Protein AF-0000000085147574 (afdb_homodimer)

Structure (mmCIF, N/CA/C/O backbone):
data_AF-0000000085147574-model_v1
#
loop_
_entity.id
_entity.type
_entity.pdbx_description
1 polymer 'Thiamine pyrophosphokinase'
#
loop_
_atom_site.group_PDB
_atom_site.id
_atom_site.type_symbol
_atom_site.label_atom_id
_atom_site.label_alt_id
_atom_site.label_comp_id
_atom_site.label_asym_id
_atom_site.label_entity_id
_atom_site.label_seq_id
_atom_site.pdbx_PDB_ins_code
_atom_site.Cartn_x
_atom_site.Cartn_y
_atom_site.Cartn_z
_atom_site.occupancy
_atom_site.B_iso_or_equiv
_atom_site.auth_seq_id
_atom_site.auth_comp_id
_atom_site.auth_asym_id
_atom_site.auth_atom_id
_atom_site.pdbx_PDB_model_num
ATOM 1 N N . MET A 1 1 ? 20.688 -14.906 35.344 1 27.86 1 MET A N 1
ATOM 2 C CA . MET A 1 1 ? 21.516 -14.367 34.281 1 27.86 1 MET A CA 1
ATOM 3 C C . MET A 1 1 ? 20.688 -13.547 33.312 1 27.86 1 MET A C 1
ATOM 5 O O . MET A 1 1 ? 19.734 -14.062 32.719 1 27.86 1 MET A O 1
ATOM 9 N N . VAL A 1 2 ? 20.453 -12.305 33.531 1 31.09 2 VAL A N 1
ATOM 10 C CA . VAL A 1 2 ? 19.688 -11.352 32.719 1 31.09 2 VAL A CA 1
ATOM 11 C C . VAL A 1 2 ? 20.156 -11.43 31.266 1 31.09 2 VAL A C 1
ATOM 13 O O . VAL A 1 2 ? 21.344 -11.336 30.984 1 31.09 2 VAL A O 1
ATOM 16 N N . ALA A 1 3 ? 19.484 -12.164 30.406 1 40.59 3 ALA A N 1
ATOM 17 C CA . ALA A 1 3 ? 19.875 -12.25 29 1 40.59 3 ALA A CA 1
ATOM 18 C C . ALA A 1 3 ? 20.438 -10.922 28.516 1 40.59 3 ALA A C 1
ATOM 20 O O . ALA A 1 3 ? 19.844 -9.867 28.719 1 40.59 3 ALA A O 1
ATOM 21 N N . GLU A 1 4 ? 21.531 -10.672 28.359 1 43.28 4 GLU A N 1
ATOM 22 C CA . GLU A 1 4 ? 22.203 -9.469 27.875 1 43.28 4 GLU A CA 1
ATOM 23 C C . GLU A 1 4 ? 21.5 -8.898 26.641 1 43.28 4 GLU A C 1
ATOM 25 O O . GLU A 1 4 ? 21.359 -9.586 25.625 1 43.28 4 GLU A O 1
ATOM 30 N N . GLU A 1 5 ? 20.5 -8.117 26.719 1 56.97 5 GLU A N 1
ATOM 31 C CA . GLU A 1 5 ? 19.812 -7.445 25.625 1 56.97 5 GLU A CA 1
ATOM 32 C C . GLU A 1 5 ? 20.781 -7 24.531 1 56.97 5 GLU A C 1
ATOM 34 O O . GLU A 1 5 ? 21.703 -6.219 24.797 1 56.97 5 GLU A O 1
ATOM 39 N N . GLU A 1 6 ? 21.078 -7.867 23.547 1 73.81 6 GLU A N 1
ATOM 40 C CA . GLU A 1 6 ? 22.031 -7.598 22.469 1 73.81 6 GLU A CA 1
ATOM 41 C C . GLU A 1 6 ? 21.828 -6.199 21.891 1 73.81 6 GLU A C 1
ATOM 43 O O . GLU A 1 6 ? 20.688 -5.77 21.672 1 73.81 6 GLU A O 1
ATOM 48 N N . GLU A 1 7 ? 22.75 -5.312 21.875 1 88.94 7 GLU A N 1
ATOM 49 C CA . GLU A 1 7 ? 22.781 -3.916 21.453 1 88.94 7 GLU A CA 1
ATOM 50 C C . GLU A 1 7 ? 22.406 -3.77 19.984 1 88.94 7 GLU A C 1
ATOM 52 O O . GLU A 1 7 ? 22.844 -4.559 19.141 1 88.94 7 GLU A O 1
ATOM 57 N N . GLU A 1 8 ? 21.438 -2.916 19.656 1 94 8 GLU A N 1
ATOM 58 C CA . GLU A 1 8 ? 21.078 -2.551 18.297 1 94 8 GLU A CA 1
ATOM 59 C C . GLU A 1 8 ? 22.203 -1.793 17.609 1 94 8 GLU A C 1
ATOM 61 O O . GLU A 1 8 ? 22.859 -0.938 18.219 1 94 8 GLU A O 1
ATOM 66 N N . LYS A 1 9 ? 22.562 -2.188 16.406 1 95 9 LYS A N 1
ATOM 67 C CA . LYS A 1 9 ? 23.594 -1.509 15.625 1 95 9 LYS A CA 1
ATOM 68 C C . LYS A 1 9 ? 23.094 -1.204 14.211 1 95 9 LYS A C 1
ATOM 70 O O . LYS A 1 9 ? 22.297 -1.96 13.648 1 95 9 LYS A O 1
ATOM 75 N N . CYS A 1 10 ? 23.453 -0.112 13.672 1 94.62 10 CYS A N 1
ATOM 76 C CA . CYS A 1 10 ? 23.234 0.287 12.289 1 94.62 10 CYS A CA 1
ATOM 77 C C . CYS A 1 10 ? 24.531 0.787 11.656 1 94.62 10 CYS A C 1
ATOM 79 O O . CYS A 1 10 ? 25.172 1.691 12.188 1 94.62 10 CYS A O 1
ATOM 81 N N . ILE A 1 11 ? 24.938 0.208 10.586 1 96.12 11 ILE A N 1
ATOM 82 C CA . ILE A 1 11 ? 26.188 0.565 9.914 1 96.12 11 ILE A CA 1
ATOM 83 C C . ILE A 1 11 ? 25.875 1.082 8.508 1 96.12 11 ILE A C 1
ATOM 85 O O . ILE A 1 11 ? 25.125 0.449 7.754 1 96.12 11 ILE A O 1
ATOM 89 N N . GLU A 1 12 ? 26.375 2.234 8.109 1 96.06 12 GLU A N 1
ATOM 90 C CA . GLU A 1 12 ? 26.297 2.76 6.75 1 96.06 12 GLU A CA 1
ATOM 91 C C . GLU A 1 12 ? 27.438 2.254 5.879 1 96.06 12 GLU A C 1
ATOM 93 O O . GLU A 1 12 ? 28.609 2.547 6.148 1 96.06 12 GLU A O 1
ATOM 98 N N . ASN A 1 13 ? 27.125 1.568 4.828 1 97.94 13 ASN A N 1
ATOM 99 C CA . ASN A 1 13 ? 28.141 0.938 3.977 1 97.94 13 ASN A CA 1
ATOM 100 C C . ASN A 1 13 ? 28.484 1.815 2.779 1 97.94 13 ASN A C 1
ATOM 102 O O . ASN A 1 13 ? 27.719 2.701 2.406 1 97.94 13 ASN A O 1
ATOM 106 N N . PRO A 1 14 ? 29.688 1.494 2.201 1 97.38 14 PRO A N 1
ATOM 107 C CA . PRO A 1 14 ? 29.953 2.074 0.883 1 97.38 14 PRO A CA 1
ATOM 108 C C . PRO A 1 14 ? 28.953 1.634 -0.174 1 97.38 14 PRO A C 1
ATOM 110 O O . PRO A 1 14 ? 28.141 0.732 0.073 1 97.38 14 PRO A O 1
ATOM 113 N N . GLU A 1 15 ? 28.984 2.266 -1.305 1 97 15 GLU A N 1
ATOM 114 C CA . GLU A 1 15 ? 27.969 2.059 -2.33 1 97 15 GLU A CA 1
ATOM 115 C C . GLU A 1 15 ? 28.062 0.66 -2.932 1 97 15 GLU A C 1
ATOM 117 O O . GLU A 1 15 ? 27.125 0.176 -3.553 1 97 15 GLU A O 1
ATOM 122 N N . ARG A 1 16 ? 29.297 0.041 -2.896 1 98.12 16 ARG A N 1
ATOM 123 C CA . ARG A 1 16 ? 29.484 -1.332 -3.355 1 98.12 16 ARG A CA 1
ATOM 124 C C . ARG A 1 16 ? 30.375 -2.115 -2.396 1 98.12 16 ARG A C 1
ATOM 126 O O . ARG A 1 16 ? 31.453 -1.649 -2.025 1 98.12 16 ARG A O 1
ATOM 133 N N . ILE A 1 17 ? 29.891 -3.266 -2.023 1 98.12 17 ILE A N 1
ATOM 134 C CA . ILE A 1 17 ? 30.672 -4.102 -1.126 1 98.12 17 ILE A CA 1
ATOM 135 C C . ILE A 1 17 ? 30.531 -5.57 -1.532 1 98.12 17 ILE A C 1
ATOM 137 O O . ILE A 1 17 ? 29.531 -5.957 -2.145 1 98.12 17 ILE A O 1
ATOM 141 N N . ASN A 1 18 ? 31.5 -6.391 -1.284 1 97.06 18 ASN A N 1
ATOM 142 C CA . ASN A 1 18 ? 31.422 -7.844 -1.388 1 97.06 18 ASN A CA 1
ATOM 143 C C . ASN A 1 18 ? 30.922 -8.469 -0.087 1 97.06 18 ASN A C 1
ATOM 145 O O . ASN A 1 18 ? 31.359 -8.086 0.999 1 97.06 18 ASN A O 1
ATOM 149 N N . ILE A 1 19 ? 29.953 -9.273 -0.271 1 95.44 19 ILE A N 1
ATOM 150 C CA . ILE A 1 19 ? 29.5 -9.961 0.938 1 95.44 19 ILE A CA 1
ATOM 151 C C . ILE A 1 19 ? 29.797 -11.453 0.83 1 95.44 19 ILE A C 1
ATOM 153 O O . ILE A 1 19 ? 29.719 -12.031 -0.255 1 95.44 19 ILE A O 1
ATOM 157 N N . GLN A 1 20 ? 30.266 -12.078 1.893 1 94 20 GLN A N 1
ATOM 158 C CA . GLN A 1 20 ? 30.484 -13.516 2.023 1 94 20 GLN A CA 1
ATOM 159 C C . GLN A 1 20 ? 29.719 -14.078 3.209 1 94 20 GLN A C 1
ATOM 161 O O . GLN A 1 20 ? 30.047 -13.812 4.363 1 94 20 GLN A O 1
ATOM 166 N N . VAL A 1 21 ? 28.703 -14.758 2.859 1 95.69 21 VAL A N 1
ATOM 167 C CA . VAL A 1 21 ? 27.859 -15.352 3.896 1 95.69 21 VAL A CA 1
ATOM 168 C C . VAL A 1 21 ? 28.031 -16.859 3.896 1 95.69 21 VAL A C 1
ATOM 170 O O . VAL A 1 21 ? 27.766 -17.531 2.889 1 95.69 21 VAL A O 1
ATOM 173 N N . PRO A 1 22 ? 28.469 -17.422 4.973 1 95.62 22 PRO A N 1
ATOM 174 C CA . PRO A 1 22 ? 28.625 -18.875 5.035 1 95.62 22 PRO A CA 1
ATOM 175 C C . PRO A 1 22 ? 27.328 -19.625 4.762 1 95.62 22 PRO A C 1
ATOM 177 O O . PRO A 1 22 ? 26.25 -19.172 5.16 1 95.62 22 PRO A O 1
ATOM 180 N N . GLU A 1 23 ? 27.453 -20.812 4.211 1 93.69 23 GLU A N 1
ATOM 181 C CA . GLU A 1 23 ? 26.297 -21.609 3.791 1 93.69 23 GLU A CA 1
ATOM 182 C C . GLU A 1 23 ? 25.422 -22 4.984 1 93.69 23 GLU A C 1
ATOM 184 O O . GLU A 1 23 ? 24.219 -22.156 4.852 1 93.69 23 GLU A O 1
ATOM 189 N N . ASN A 1 24 ? 26.016 -22.062 6.086 1 94.44 24 ASN A N 1
ATOM 190 C CA . ASN A 1 24 ? 25.281 -22.516 7.258 1 94.44 24 ASN A CA 1
ATOM 191 C C . ASN A 1 24 ? 24.516 -21.391 7.93 1 94.44 24 ASN A C 1
ATOM 193 O O . ASN A 1 24 ? 23.781 -21.609 8.891 1 94.44 24 ASN A O 1
ATOM 197 N N . LYS A 1 25 ? 24.688 -20.188 7.406 1 94.62 25 LYS A N 1
ATOM 198 C CA . LYS A 1 25 ? 24.047 -19.031 8.031 1 94.62 25 LYS A CA 1
ATOM 199 C C . LYS A 1 25 ? 22.672 -18.766 7.449 1 94.62 25 LYS A C 1
ATOM 201 O O . LYS A 1 25 ? 21.891 -18 8.008 1 94.62 25 LYS A O 1
ATOM 206 N N . PHE A 1 26 ? 22.375 -19.328 6.297 1 95.44 26 PHE A N 1
ATOM 207 C CA . PHE A 1 26 ? 21.062 -19.094 5.715 1 95.44 26 PHE A CA 1
ATOM 208 C C . PHE A 1 26 ? 20.406 -20.422 5.32 1 95.44 26 PHE A C 1
ATOM 210 O O . PHE A 1 26 ? 21.094 -21.375 4.957 1 95.44 26 PHE A O 1
ATOM 217 N N . LYS A 1 27 ? 19.094 -20.391 5.426 1 95.19 27 LYS A N 1
ATOM 218 C CA . LYS A 1 27 ? 18.297 -21.562 5.125 1 95.19 27 LYS A CA 1
ATOM 219 C C . LYS A 1 27 ? 17.719 -21.5 3.715 1 95.19 27 LYS A C 1
ATOM 221 O O . LYS A 1 27 ? 17.344 -22.516 3.133 1 95.19 27 LYS A O 1
ATOM 226 N N . THR A 1 28 ? 17.594 -20.281 3.223 1 95.94 28 THR A N 1
ATOM 227 C CA . THR A 1 28 ? 16.906 -20.078 1.955 1 95.94 28 THR A CA 1
ATOM 228 C C . THR A 1 28 ? 17.75 -19.234 1.01 1 95.94 28 THR A C 1
ATOM 230 O O . THR A 1 28 ? 18.469 -18.344 1.45 1 95.94 28 THR A O 1
ATOM 233 N N . ARG A 1 29 ? 17.734 -19.594 -0.197 1 96.75 29 ARG A N 1
ATOM 234 C CA . ARG A 1 29 ? 18.328 -18.781 -1.258 1 96.75 29 ARG A CA 1
ATOM 235 C C . ARG A 1 29 ? 17.281 -18.344 -2.262 1 96.75 29 ARG A C 1
ATOM 237 O O . ARG A 1 29 ? 16.453 -19.141 -2.701 1 96.75 29 ARG A O 1
ATOM 244 N N . ILE A 1 30 ? 17.234 -17.094 -2.586 1 97.5 30 ILE A N 1
ATOM 245 C CA . ILE A 1 30 ? 16.297 -16.547 -3.562 1 97.5 30 ILE A CA 1
ATOM 246 C C . ILE A 1 30 ? 17.047 -15.773 -4.637 1 97.5 30 ILE A C 1
ATOM 248 O O . ILE A 1 30 ? 17.766 -14.812 -4.332 1 97.5 30 ILE A O 1
ATOM 252 N N . ASN A 1 31 ? 17 -16.219 -5.824 1 97.81 31 ASN A N 1
ATOM 253 C CA . ASN A 1 31 ? 17.5 -15.438 -6.945 1 97.81 31 ASN A CA 1
ATOM 254 C C . ASN A 1 31 ? 16.469 -14.43 -7.438 1 97.81 31 ASN A C 1
ATOM 256 O O . ASN A 1 31 ? 15.438 -14.812 -8.008 1 97.81 31 ASN A O 1
ATOM 260 N N . VAL A 1 32 ? 16.719 -13.141 -7.258 1 98 32 VAL A N 1
ATOM 261 C CA . VAL A 1 32 ? 15.758 -12.078 -7.527 1 98 32 VAL A CA 1
ATOM 262 C C . VAL A 1 32 ? 15.398 -12.062 -9.008 1 98 32 VAL A C 1
ATOM 264 O O . VAL A 1 32 ? 14.234 -11.859 -9.375 1 98 32 VAL A O 1
ATOM 267 N N . GLU A 1 33 ? 16.328 -12.383 -9.844 1 97.06 33 GLU A N 1
ATOM 268 C CA . GLU A 1 33 ? 16.094 -12.398 -11.289 1 97.06 33 GLU A CA 1
ATOM 269 C C . GLU A 1 33 ? 15.133 -13.508 -11.688 1 97.06 33 GLU A C 1
ATOM 271 O O . GLU A 1 33 ? 14.328 -13.336 -12.602 1 97.06 33 GLU A O 1
ATOM 276 N N . ASN A 1 34 ? 15.195 -14.594 -10.992 1 96.25 34 ASN A N 1
ATOM 277 C CA . ASN A 1 34 ? 14.367 -15.75 -11.305 1 96.25 34 ASN A CA 1
ATOM 278 C C . ASN A 1 34 ? 12.898 -15.484 -10.977 1 96.25 34 ASN A C 1
ATOM 280 O O . ASN A 1 34 ? 12.016 -16.172 -11.492 1 96.25 34 ASN A O 1
ATOM 284 N N . ILE A 1 35 ? 12.672 -14.508 -10.117 1 96.31 35 ILE A N 1
ATOM 285 C CA . ILE A 1 35 ? 11.297 -14.164 -9.773 1 96.31 35 ILE A CA 1
ATOM 286 C C . ILE A 1 35 ? 10.594 -13.586 -11 1 96.31 35 ILE A C 1
ATOM 288 O O . ILE A 1 35 ? 9.43 -13.898 -11.258 1 96.31 35 ILE A O 1
ATOM 292 N N . LEU A 1 36 ? 11.352 -12.805 -11.758 1 95.06 36 LEU A N 1
ATOM 293 C CA . LEU A 1 36 ? 10.805 -12.117 -12.922 1 95.06 36 LEU A CA 1
ATOM 294 C C . LEU A 1 36 ? 10.883 -13 -14.164 1 95.06 36 LEU A C 1
ATOM 296 O O . LEU A 1 36 ? 9.969 -12.992 -14.992 1 95.06 36 LEU A O 1
ATOM 300 N N . LYS A 1 37 ? 11.938 -13.688 -14.242 1 94.44 37 LYS A N 1
ATOM 301 C CA . LYS A 1 37 ? 12.203 -14.609 -15.344 1 94.44 37 LYS A CA 1
ATOM 302 C C . LYS A 1 37 ? 12.516 -16 -14.82 1 94.44 37 LYS A C 1
ATOM 304 O O . LYS A 1 37 ? 13.688 -16.359 -14.656 1 94.44 37 LYS A O 1
ATOM 309 N N . PRO A 1 38 ? 11.461 -16.781 -14.688 1 94.44 38 PRO A N 1
ATOM 310 C CA . PRO A 1 38 ? 11.672 -18.109 -14.102 1 94.44 38 PRO A CA 1
ATOM 311 C C . PRO A 1 38 ? 12.664 -18.953 -14.906 1 94.44 38 PRO A C 1
ATOM 313 O O . PRO A 1 38 ? 12.586 -19 -16.141 1 94.44 38 PRO A O 1
ATOM 316 N N . MET A 1 39 ? 13.578 -19.594 -14.195 1 88 39 MET A N 1
ATOM 317 C CA . MET A 1 39 ? 14.547 -20.484 -14.828 1 88 39 MET A CA 1
ATOM 318 C C . MET A 1 39 ? 13.859 -21.688 -15.461 1 88 39 MET A C 1
ATOM 320 O O . MET A 1 39 ? 14.234 -22.125 -16.547 1 88 39 MET A O 1
ATOM 324 N N . ASP A 1 40 ? 12.852 -22.172 -14.75 1 88.25 40 ASP A N 1
ATOM 325 C CA . ASP A 1 40 ? 12 -23.25 -15.273 1 88.25 40 ASP A CA 1
ATOM 326 C C . ASP A 1 40 ? 10.602 -22.719 -15.609 1 88.25 40 ASP A C 1
ATOM 328 O O . ASP A 1 40 ? 9.734 -22.641 -14.742 1 88.25 40 ASP A O 1
ATOM 332 N N . PRO A 1 41 ? 10.344 -22.469 -16.844 1 87.44 41 PRO A N 1
ATOM 333 C CA . PRO A 1 41 ? 9.062 -21.875 -17.219 1 87.44 41 PRO A CA 1
ATOM 334 C C . PRO A 1 41 ? 7.887 -22.828 -17.078 1 87.44 41 PRO A C 1
ATOM 336 O O . PRO A 1 41 ? 6.734 -22.391 -17.016 1 87.44 41 PRO A O 1
ATOM 339 N N . THR A 1 42 ? 8.18 -24.094 -16.984 1 91.88 42 THR A N 1
ATOM 340 C CA . THR A 1 42 ? 7.098 -25.062 -16.984 1 91.88 42 THR A CA 1
ATOM 341 C C . THR A 1 42 ? 6.305 -25 -15.672 1 91.88 42 THR A C 1
ATOM 343 O O . THR A 1 42 ? 5.16 -25.453 -15.609 1 91.88 42 THR A O 1
ATOM 346 N N . HIS A 1 43 ? 6.93 -24.438 -14.656 1 93.88 43 HIS A N 1
ATOM 347 C CA . HIS A 1 43 ? 6.242 -24.266 -13.383 1 93.88 43 HIS A CA 1
ATOM 348 C C . HIS A 1 43 ? 6.16 -22.781 -13 1 93.88 43 HIS A C 1
ATOM 350 O O . HIS A 1 43 ? 6.594 -22.391 -11.914 1 93.88 43 HIS A O 1
ATOM 356 N N . SER A 1 44 ? 5.648 -22.016 -13.914 1 97 44 SER A N 1
ATOM 357 C CA . SER A 1 44 ? 5.52 -20.578 -13.734 1 97 44 SER A CA 1
ATOM 358 C C . SER A 1 44 ? 4.117 -20.109 -14.102 1 97 44 SER A C 1
ATOM 360 O O . SER A 1 44 ? 3.523 -20.578 -15.062 1 97 44 SER A O 1
ATOM 362 N N . VAL A 1 45 ? 3.592 -19.266 -13.25 1 98.19 45 VAL A N 1
ATOM 363 C CA . VAL A 1 45 ? 2.232 -18.766 -13.414 1 98.19 45 VAL A CA 1
ATOM 364 C C . VAL A 1 45 ? 2.242 -17.234 -13.391 1 98.19 45 VAL A C 1
ATOM 366 O O . VAL A 1 45 ? 2.908 -16.625 -12.547 1 98.19 45 VAL A O 1
ATOM 369 N N . LEU A 1 46 ? 1.6 -16.625 -14.352 1 98.31 46 LEU A N 1
ATOM 370 C CA . LEU A 1 46 ? 1.3 -15.203 -14.336 1 98.31 46 LEU A CA 1
ATOM 371 C C . LEU A 1 46 ? -0.155 -14.953 -13.953 1 98.31 46 LEU A C 1
ATOM 373 O O . LEU A 1 46 ? -1.069 -15.438 -14.625 1 98.31 46 LEU A O 1
ATOM 377 N N . LEU A 1 47 ? -0.351 -14.344 -12.852 1 98.62 47 LEU A N 1
ATOM 378 C CA . LEU A 1 47 ? -1.688 -14.016 -12.375 1 98.62 47 LEU A CA 1
ATOM 379 C C . LEU A 1 47 ? -2.002 -12.539 -12.617 1 98.62 47 LEU A C 1
ATOM 381 O O . LEU A 1 47 ? -1.259 -11.664 -12.18 1 98.62 47 LEU A O 1
ATOM 385 N N . ILE A 1 48 ? -3.07 -12.281 -13.336 1 98.19 48 ILE A N 1
ATOM 386 C CA . ILE A 1 48 ? -3.51 -10.914 -13.602 1 98.19 48 ILE A CA 1
ATOM 387 C C . ILE A 1 48 ? -4.723 -10.586 -12.734 1 98.19 48 ILE A C 1
ATOM 389 O O . ILE A 1 48 ? -5.785 -11.195 -12.883 1 98.19 48 ILE A O 1
ATOM 393 N N . LEU A 1 49 ? -4.539 -9.664 -11.844 1 97.06 49 LEU A N 1
ATOM 394 C CA . LEU A 1 49 ? -5.609 -9.188 -10.977 1 97.06 49 LEU A CA 1
ATOM 395 C C . LEU A 1 49 ? -6.234 -7.91 -11.531 1 97.06 49 LEU A C 1
ATOM 397 O O . LEU A 1 49 ? -5.859 -7.449 -12.609 1 97.06 49 LEU A O 1
ATOM 401 N N . ASN A 1 50 ? -7.25 -7.367 -10.844 1 94 50 ASN A N 1
ATOM 402 C CA . ASN A 1 50 ? -8.141 -6.375 -11.438 1 94 50 ASN A CA 1
ATOM 403 C C . ASN A 1 50 ? -7.59 -4.961 -11.266 1 94 50 ASN A C 1
ATOM 405 O O . ASN A 1 50 ? -8.258 -4.098 -10.695 1 94 50 ASN A O 1
ATOM 409 N N . GLN A 1 51 ? -6.461 -4.688 -11.789 1 93.69 51 GLN A N 1
ATOM 410 C CA . GLN A 1 51 ? -5.871 -3.359 -11.93 1 93.69 51 GLN A CA 1
ATOM 411 C C . GLN A 1 51 ? -5.305 -3.15 -13.328 1 93.69 51 GLN A C 1
ATOM 413 O O . GLN A 1 51 ? -4.832 -4.098 -13.961 1 93.69 51 GLN A O 1
ATOM 418 N N . GLU A 1 52 ? -5.371 -1.922 -13.734 1 93.31 52 GLU A N 1
ATOM 419 C CA . GLU A 1 52 ? -4.84 -1.589 -15.055 1 93.31 52 GLU A CA 1
ATOM 420 C C . GLU A 1 52 ? -3.389 -2.045 -15.195 1 93.31 52 GLU A C 1
ATOM 422 O O . GLU A 1 52 ? -2.592 -1.888 -14.266 1 93.31 52 GLU A O 1
ATOM 427 N N . ILE A 1 53 ? -3.082 -2.676 -16.328 1 94.94 53 ILE A N 1
ATOM 428 C CA . ILE A 1 53 ? -1.72 -3.115 -16.609 1 94.94 53 ILE A CA 1
ATOM 429 C C . ILE A 1 53 ? -0.894 -1.937 -17.125 1 94.94 53 ILE A C 1
ATOM 431 O O . ILE A 1 53 ? -1.026 -1.536 -18.281 1 94.94 53 ILE A O 1
ATOM 435 N N . LYS A 1 54 ? -0.012 -1.439 -16.297 1 90.75 54 LYS A N 1
ATOM 436 C CA . LYS A 1 54 ? 0.758 -0.244 -16.625 1 90.75 54 LYS A CA 1
ATOM 437 C C . LYS A 1 54 ? 2.225 -0.586 -16.875 1 90.75 54 LYS A C 1
ATOM 439 O O . LYS A 1 54 ? 3.107 0.247 -16.656 1 90.75 54 LYS A O 1
ATOM 444 N N . LEU A 1 55 ? 2.547 -1.73 -17.297 1 93.06 55 LEU A N 1
ATOM 445 C CA . LEU A 1 55 ? 3.92 -2.188 -17.484 1 93.06 55 LEU A CA 1
ATOM 446 C C . LEU A 1 55 ? 4.359 -2.002 -18.922 1 93.06 55 LEU A C 1
ATOM 448 O O . LEU A 1 55 ? 5.52 -2.258 -19.266 1 93.06 55 LEU A O 1
ATOM 452 N N . LYS A 1 56 ? 3.49 -1.518 -19.828 1 89.12 56 LYS A N 1
ATOM 453 C CA . LYS A 1 56 ? 3.777 -1.311 -21.234 1 89.12 56 LYS A CA 1
ATOM 454 C C . LYS A 1 56 ? 4.375 -2.564 -21.875 1 89.12 56 LYS A C 1
ATOM 456 O O . LYS A 1 56 ? 3.818 -3.658 -21.734 1 89.12 56 LYS A O 1
ATOM 461 N N . ASP A 1 57 ? 5.578 -2.475 -22.453 1 92 57 ASP A N 1
ATOM 462 C CA . ASP A 1 57 ? 6.18 -3.578 -23.203 1 92 57 ASP A CA 1
ATOM 463 C C . ASP A 1 57 ? 6.727 -4.645 -22.25 1 92 57 ASP A C 1
ATOM 465 O O . ASP A 1 57 ? 6.879 -5.805 -22.641 1 92 57 ASP A O 1
ATOM 469 N N . LEU A 1 58 ? 7.02 -4.234 -21.094 1 95.44 58 LEU A N 1
ATOM 470 C CA . LEU A 1 58 ? 7.516 -5.195 -20.109 1 95.44 58 LEU A CA 1
ATOM 471 C C . LEU A 1 58 ? 6.5 -6.309 -19.875 1 95.44 58 LEU A C 1
ATOM 473 O O . LEU A 1 58 ? 6.875 -7.461 -19.656 1 95.44 58 LEU A O 1
ATOM 477 N N . PHE A 1 59 ? 5.215 -5.945 -20 1 96.38 59 PHE A N 1
ATOM 478 C CA . PHE A 1 59 ? 4.145 -6.914 -19.781 1 96.38 59 PHE A CA 1
ATOM 479 C C . PHE A 1 59 ? 4.266 -8.078 -20.766 1 96.38 59 PHE A C 1
ATOM 481 O O . PHE A 1 59 ? 4.141 -9.242 -20.375 1 96.38 59 PHE A O 1
ATOM 488 N N . LEU A 1 60 ? 4.512 -7.789 -21.984 1 95.25 60 LEU A N 1
ATOM 489 C CA . LEU A 1 60 ? 4.582 -8.812 -23.016 1 95.25 60 LEU A CA 1
ATOM 490 C C . LEU A 1 60 ? 5.762 -9.75 -22.781 1 95.25 60 LEU A C 1
ATOM 492 O O . LEU A 1 60 ? 5.668 -10.953 -23.031 1 95.25 60 LEU A O 1
ATOM 496 N N . GLU A 1 61 ? 6.852 -9.172 -22.312 1 95.5 61 GLU A N 1
ATOM 497 C CA . GLU A 1 61 ? 8.008 -9.992 -21.969 1 95.5 61 GLU A CA 1
ATOM 498 C C . GLU A 1 61 ? 7.684 -10.961 -20.844 1 95.5 61 GLU A C 1
ATOM 500 O O . GLU A 1 61 ? 8.047 -12.133 -20.891 1 95.5 61 GLU A O 1
ATOM 505 N N . ILE A 1 62 ? 6.984 -10.461 -19.875 1 96.44 62 ILE A N 1
ATOM 506 C CA . ILE A 1 62 ? 6.598 -11.266 -18.719 1 96.44 62 ILE A CA 1
ATOM 507 C C . ILE A 1 62 ? 5.602 -12.344 -19.156 1 96.44 62 ILE A C 1
ATOM 509 O O . ILE A 1 62 ? 5.723 -13.508 -18.75 1 96.44 62 ILE A O 1
ATOM 513 N N . TRP A 1 63 ? 4.672 -11.945 -19.969 1 96.38 63 TRP A N 1
ATOM 514 C CA . TRP A 1 63 ? 3.672 -12.867 -20.5 1 96.38 63 TRP A CA 1
ATOM 515 C C . TRP A 1 63 ? 4.3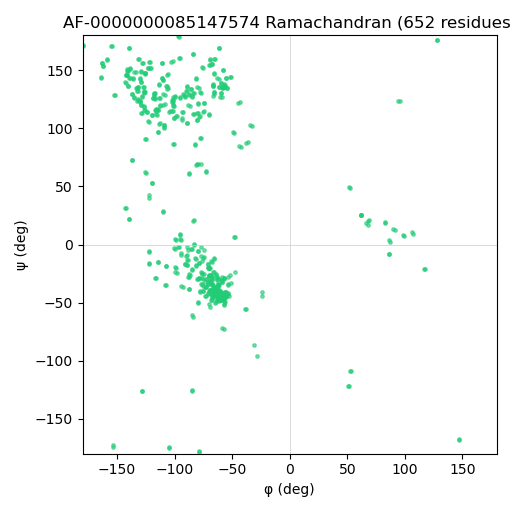4 -14.047 -21.203 1 96.38 63 TRP A C 1
ATOM 517 O O . TRP A 1 63 ? 3.971 -15.195 -20.969 1 96.38 63 TRP A O 1
ATOM 527 N N . ASN A 1 64 ? 5.367 -13.773 -21.938 1 94.88 64 ASN A N 1
ATOM 528 C CA . ASN A 1 64 ? 6.008 -14.773 -22.781 1 94.88 64 ASN A CA 1
ATOM 529 C C . ASN A 1 64 ? 6.918 -15.695 -21.969 1 94.88 64 ASN A C 1
ATOM 531 O O . ASN A 1 64 ? 7.27 -16.781 -22.438 1 94.88 64 ASN A O 1
ATOM 535 N N . THR A 1 65 ? 7.227 -15.281 -20.797 1 94.25 65 THR A N 1
ATOM 536 C CA . THR A 1 65 ? 8.18 -16.062 -20.016 1 94.25 65 THR A CA 1
ATOM 537 C C . THR A 1 65 ? 7.453 -16.938 -19 1 94.25 65 THR A C 1
ATOM 539 O O . THR A 1 65 ? 8.086 -17.688 -18.25 1 94.25 65 THR A O 1
ATOM 542 N N . HIS A 1 66 ? 6.152 -16.844 -18.891 1 96.44 66 HIS A N 1
ATOM 543 C CA . HIS A 1 66 ? 5.379 -17.656 -17.969 1 96.44 66 HIS A CA 1
ATOM 544 C C . HIS A 1 66 ? 4.52 -18.672 -18.703 1 96.44 66 HIS A C 1
ATOM 546 O O . HIS A 1 66 ? 3.965 -18.375 -19.766 1 96.44 66 HIS A O 1
ATOM 552 N N . HIS A 1 67 ? 4.422 -19.828 -18.141 1 95.62 67 HIS A N 1
ATOM 553 C CA . HIS A 1 67 ? 3.791 -20.953 -18.812 1 95.62 67 HIS A CA 1
ATOM 554 C C . HIS A 1 67 ? 2.271 -20.875 -18.734 1 95.62 67 HIS A C 1
ATOM 556 O O . HIS A 1 67 ? 1.578 -21.031 -19.734 1 95.62 67 HIS A O 1
ATOM 562 N N . ILE A 1 68 ? 1.789 -20.656 -17.516 1 96.81 68 ILE A N 1
ATOM 563 C CA . ILE A 1 68 ? 0.353 -20.578 -17.281 1 96.81 68 ILE A CA 1
ATOM 564 C C . ILE A 1 68 ? -0.039 -19.141 -16.953 1 96.81 68 ILE A C 1
ATOM 566 O O . ILE A 1 68 ? 0.623 -18.484 -16.156 1 96.81 68 ILE A O 1
ATOM 570 N N . ARG A 1 69 ? -1.065 -18.672 -17.688 1 98.12 69 ARG A N 1
ATOM 571 C CA . ARG A 1 69 ? -1.577 -17.328 -17.453 1 98.12 69 ARG A CA 1
ATOM 572 C C . ARG A 1 69 ? -3.027 -17.375 -16.984 1 98.12 69 ARG A C 1
ATOM 574 O O . ARG A 1 69 ? -3.883 -17.969 -17.641 1 98.12 69 ARG A O 1
ATOM 581 N N . VAL A 1 70 ? -3.291 -16.719 -15.828 1 98.62 70 VAL A N 1
ATOM 582 C CA . VAL A 1 70 ? -4.617 -16.766 -15.219 1 98.62 70 VAL A CA 1
ATOM 583 C C . VAL A 1 70 ? -5.117 -15.336 -14.969 1 98.62 70 VAL A C 1
ATOM 585 O O . VAL A 1 70 ? -4.367 -14.484 -14.492 1 98.62 70 VAL A O 1
ATOM 588 N N . CYS A 1 71 ? -6.34 -15.023 -15.352 1 98.56 71 CYS A N 1
ATOM 589 C CA . CYS A 1 71 ? -7.008 -13.781 -14.992 1 98.56 71 CYS A CA 1
ATOM 590 C C . CYS A 1 71 ? -8.016 -14.016 -13.867 1 98.56 71 CYS A C 1
ATOM 592 O O . CYS A 1 71 ? -8.883 -14.875 -13.977 1 98.56 71 CYS A O 1
ATOM 594 N N . ALA A 1 72 ? -7.848 -13.289 -12.836 1 97.5 72 ALA A N 1
ATOM 595 C CA . ALA A 1 72 ? -8.82 -13.328 -11.75 1 97.5 72 ALA A CA 1
ATOM 596 C C . ALA A 1 72 ? -9.93 -12.305 -11.961 1 97.5 72 ALA A C 1
ATOM 598 O O . ALA A 1 72 ? -9.719 -11.109 -11.773 1 97.5 72 ALA A O 1
ATOM 599 N N . ASP A 1 73 ? -11.07 -12.805 -12.352 1 94.94 73 ASP A N 1
ATOM 600 C CA . ASP A 1 73 ? -12.281 -12 -12.484 1 94.94 73 ASP A CA 1
ATOM 601 C C . ASP A 1 73 ? -12.031 -10.766 -13.352 1 94.94 73 ASP A C 1
ATOM 603 O O . ASP A 1 73 ? -11.711 -10.891 -14.539 1 94.94 73 ASP A O 1
ATOM 607 N N . GLY A 1 74 ? -11.992 -9.594 -12.812 1 94.94 74 GLY A N 1
ATOM 608 C CA . GLY A 1 74 ? -11.805 -8.359 -13.562 1 94.94 74 GLY A CA 1
ATOM 609 C C . GLY A 1 74 ? -10.438 -8.266 -14.219 1 94.94 74 GLY A C 1
ATOM 610 O O . GLY A 1 74 ? -10.234 -7.441 -15.109 1 94.94 74 GLY A O 1
ATOM 611 N N . GLY A 1 75 ? -9.57 -9.133 -13.844 1 97.5 75 GLY A N 1
ATOM 612 C CA . GLY A 1 75 ? -8.281 -9.188 -14.508 1 97.5 75 GLY A CA 1
ATOM 613 C C . GLY A 1 75 ? -8.391 -9.445 -16 1 97.5 75 GLY A C 1
ATOM 614 O O . GLY A 1 75 ? -7.547 -8.992 -16.781 1 97.5 75 GLY A O 1
ATOM 615 N N . ALA A 1 76 ? -9.438 -10.102 -16.359 1 97.94 76 ALA A N 1
ATOM 616 C CA . ALA A 1 76 ? -9.672 -10.391 -17.766 1 97.94 76 ALA A CA 1
ATOM 617 C C . ALA A 1 76 ? -10.016 -9.117 -18.547 1 97.94 76 ALA A C 1
ATOM 619 O O . ALA A 1 76 ? -9.625 -8.961 -19.703 1 97.94 76 ALA A O 1
ATOM 620 N N . ASN A 1 77 ? -10.797 -8.234 -17.922 1 97.5 77 ASN A N 1
ATOM 621 C CA . ASN A 1 77 ? -11.047 -6.938 -18.547 1 97.5 77 ASN A CA 1
ATOM 622 C C . ASN A 1 77 ? -9.742 -6.184 -18.812 1 97.5 77 ASN A C 1
ATOM 624 O O . ASN A 1 77 ? -9.57 -5.582 -19.875 1 97.5 77 ASN A O 1
ATOM 628 N N . ARG A 1 78 ? -8.883 -6.238 -17.828 1 96.94 78 ARG A N 1
ATOM 629 C CA . ARG A 1 78 ? -7.617 -5.512 -17.922 1 96.94 78 ARG A CA 1
ATOM 630 C C . ARG A 1 78 ? -6.742 -6.059 -19.031 1 96.94 78 ARG A C 1
ATOM 632 O O . ARG A 1 78 ? -6.137 -5.289 -19.797 1 96.94 78 ARG A O 1
ATOM 639 N N . LEU A 1 79 ? -6.691 -7.375 -19.094 1 97 79 LEU A N 1
ATOM 640 C CA . LEU A 1 79 ? -5.938 -8 -20.172 1 97 79 LEU A CA 1
ATOM 641 C C . LEU A 1 79 ? -6.508 -7.609 -21.531 1 97 79 LEU A C 1
ATOM 643 O O . LEU A 1 79 ? -5.762 -7.246 -22.438 1 97 79 LEU A O 1
ATOM 647 N N . TYR A 1 80 ? -7.793 -7.68 -21.625 1 96.44 80 TYR A N 1
ATOM 648 C CA . TYR A 1 80 ? -8.484 -7.312 -22.859 1 96.44 80 TYR A CA 1
ATOM 649 C C . TYR A 1 80 ? -8.18 -5.871 -23.25 1 96.44 80 TYR A C 1
ATOM 651 O O . TYR A 1 80 ? -7.855 -5.586 -24.406 1 96.44 80 TYR A O 1
ATOM 659 N N . GLU A 1 81 ? -8.242 -4.988 -22.312 1 94.88 81 GLU A N 1
ATOM 660 C CA . GLU A 1 81 ? -8.078 -3.553 -22.516 1 94.88 81 GLU A CA 1
ATOM 661 C C . GLU A 1 81 ? -6.629 -3.201 -22.828 1 94.88 81 GLU A C 1
ATOM 663 O O . GLU A 1 81 ? -6.355 -2.186 -23.469 1 94.88 81 GLU A O 1
ATOM 668 N N . TYR A 1 82 ? -5.766 -3.969 -22.312 1 94.81 82 TYR A N 1
ATOM 669 C CA . TYR A 1 82 ? -4.348 -3.73 -22.562 1 94.81 82 TYR A CA 1
ATOM 670 C C . TYR A 1 82 ? -4.066 -3.66 -24.062 1 94.81 82 TYR A C 1
ATOM 672 O O . TYR A 1 82 ? -3.232 -2.865 -24.5 1 94.81 82 TYR A O 1
ATOM 680 N N . PHE A 1 83 ? -4.742 -4.395 -24.812 1 92.12 83 PHE A N 1
ATOM 681 C CA . PHE A 1 83 ? -4.496 -4.461 -26.25 1 92.12 83 PHE A CA 1
ATOM 682 C C . PHE A 1 83 ? -5.414 -3.502 -27 1 92.12 83 PHE A C 1
ATOM 684 O O . PHE A 1 83 ? -5.422 -3.48 -28.234 1 92.12 83 PHE A O 1
ATOM 691 N N . GLN A 1 84 ? -6.266 -2.658 -26.359 1 82.12 84 GLN A N 1
ATOM 692 C CA . GLN A 1 84 ? -7.273 -1.84 -27.031 1 82.12 84 GLN A CA 1
ATOM 693 C C . GLN A 1 84 ? -6.664 -0.551 -27.562 1 82.12 84 GLN A C 1
ATOM 695 O O . GLN A 1 84 ? -7.344 0.225 -28.25 1 82.12 84 GLN A O 1
ATOM 700 N N . ASP A 1 85 ? -5.355 -0.198 -27.422 1 63.12 85 ASP A N 1
ATOM 701 C CA . ASP A 1 85 ? -4.969 1.12 -27.922 1 63.12 85 ASP A CA 1
ATOM 702 C C . ASP A 1 85 ? -5.305 1.275 -29.406 1 63.12 85 ASP A C 1
ATOM 704 O O . ASP A 1 85 ? -5.836 2.307 -29.812 1 63.12 85 ASP A O 1
ATOM 708 N N . ASP A 1 86 ? -4.559 0.593 -30.453 1 52.19 86 ASP A N 1
ATOM 709 C CA . ASP A 1 86 ? -4.719 0.917 -31.875 1 52.19 86 ASP A CA 1
ATOM 710 C C . ASP A 1 86 ? -5.605 -0.107 -32.562 1 52.19 86 ASP A C 1
ATOM 712 O O . ASP A 1 86 ? -5.555 -1.299 -32.25 1 52.19 86 ASP A O 1
ATOM 716 N N . GLU A 1 87 ? -6.68 0.25 -33.281 1 54.19 87 GLU A N 1
ATOM 717 C CA . GLU A 1 87 ? -7.766 -0.459 -33.969 1 54.19 87 GLU A CA 1
ATOM 718 C C . GLU A 1 87 ? -7.316 -1.84 -34.438 1 54.19 87 GLU A C 1
ATOM 720 O O . GLU A 1 87 ? -7.469 -2.826 -33.719 1 54.19 87 GLU A O 1
ATOM 725 N N . ASP A 1 88 ? -6.883 -1.975 -35.75 1 53.19 88 ASP A N 1
ATOM 726 C CA . ASP A 1 88 ? -6.723 -3.209 -36.5 1 53.19 88 ASP A CA 1
ATOM 727 C C . ASP A 1 88 ? -5.66 -4.109 -35.875 1 53.19 88 ASP A C 1
ATOM 729 O O . ASP A 1 88 ? -5.863 -5.316 -35.75 1 53.19 88 ASP A O 1
ATOM 733 N N . GLU A 1 89 ? -4.512 -3.641 -35.438 1 59.72 89 GLU A N 1
ATOM 734 C CA . GLU A 1 89 ? -3.359 -4.375 -34.938 1 59.72 89 GLU A CA 1
ATOM 735 C C . GLU A 1 89 ? -3.615 -4.863 -33.5 1 59.72 89 GLU A C 1
ATOM 737 O O . GLU A 1 89 ? -3.018 -5.852 -33.062 1 59.72 89 GLU A O 1
ATOM 742 N N . ASP A 1 90 ? -4.77 -4.52 -32.938 1 75.25 90 ASP A N 1
ATOM 743 C CA . ASP A 1 90 ? -5.09 -4.816 -31.531 1 75.25 90 ASP A CA 1
ATOM 744 C C . ASP A 1 90 ? -5.742 -6.191 -31.406 1 75.25 90 ASP A C 1
ATOM 746 O O . ASP A 1 90 ? -5.395 -6.969 -30.5 1 75.25 90 ASP A O 1
ATOM 750 N N . GLU A 1 91 ? -6.434 -6.594 -32.5 1 82.94 91 GLU A N 1
ATOM 751 C CA . GLU A 1 91 ? -7.137 -7.871 -32.406 1 82.94 91 GLU A CA 1
ATOM 752 C C . GLU A 1 91 ? -6.176 -9.047 -32.562 1 82.94 91 GLU A C 1
ATOM 754 O O . GLU A 1 91 ? -6.316 -10.07 -31.906 1 82.94 91 GLU A O 1
ATOM 759 N N . VAL A 1 92 ? -5.25 -8.945 -33.469 1 86.88 92 VAL A N 1
ATOM 760 C CA . VAL A 1 92 ? -4.273 -10.008 -33.719 1 86.88 92 VAL A CA 1
ATOM 761 C C . VAL A 1 92 ? -3.441 -10.234 -32.469 1 86.88 92 VAL A C 1
ATOM 763 O O . VAL A 1 92 ? -3.293 -11.367 -32 1 86.88 92 VAL A O 1
ATOM 766 N N . GLU A 1 93 ? -2.99 -9.219 -31.891 1 90.12 93 GLU A N 1
ATOM 767 C CA . GLU A 1 93 ? -2.172 -9.328 -30.688 1 90.12 93 GLU A CA 1
ATOM 768 C C . GLU A 1 93 ? -2.973 -9.922 -29.531 1 90.12 93 GLU A C 1
ATOM 770 O O . GLU A 1 93 ? -2.459 -10.742 -28.781 1 90.12 93 GLU A O 1
ATOM 775 N N . ARG A 1 94 ? -4.172 -9.477 -29.391 1 92.5 94 ARG A N 1
ATOM 776 C CA . ARG A 1 94 ? -5.043 -9.977 -28.344 1 92.5 94 ARG A CA 1
ATOM 777 C C . ARG A 1 94 ? -5.277 -11.477 -28.5 1 92.5 94 ARG A C 1
ATOM 779 O O . ARG A 1 94 ? -5.258 -12.219 -27.516 1 92.5 94 ARG A O 1
ATOM 786 N N . SER A 1 95 ? -5.465 -11.875 -29.719 1 92.5 95 SER A N 1
ATOM 787 C CA . SER A 1 95 ? -5.75 -13.281 -30 1 92.5 95 SER A CA 1
ATOM 788 C C . SER A 1 95 ? -4.527 -14.156 -29.75 1 92.5 95 SER A C 1
ATOM 790 O O . SER A 1 95 ? -4.652 -15.359 -29.531 1 92.5 95 SER A O 1
ATOM 792 N N . LEU A 1 96 ? -3.387 -13.531 -29.75 1 92.5 96 LEU A N 1
ATOM 793 C CA . LEU A 1 96 ? -2.146 -14.266 -29.5 1 92.5 96 LEU A CA 1
ATOM 794 C C . LEU A 1 96 ? -1.822 -14.312 -28.016 1 92.5 96 LEU A C 1
ATOM 796 O O . LEU A 1 96 ? -0.939 -15.062 -27.594 1 92.5 96 LEU A O 1
ATOM 800 N N . HIS A 1 97 ? -2.541 -13.57 -27.234 1 95.44 97 HIS A N 1
ATOM 801 C CA . HIS A 1 97 ? -2.273 -13.484 -25.812 1 95.44 97 HIS A CA 1
ATOM 802 C C . HIS A 1 97 ? -3.521 -13.805 -25 1 95.44 97 HIS A C 1
ATOM 804 O O . HIS A 1 97 ? -3.986 -12.977 -24.203 1 95.44 97 HIS A O 1
ATOM 810 N N . LEU A 1 98 ? -3.959 -15.016 -25.172 1 97.56 98 LEU A N 1
ATOM 811 C CA . LEU A 1 98 ? -5.125 -15.5 -24.438 1 97.56 98 LEU A CA 1
ATOM 812 C C . LEU A 1 98 ? -4.719 -16.125 -23.109 1 97.56 98 LEU A C 1
ATOM 814 O O . LEU A 1 98 ? -3.721 -16.844 -23.047 1 97.56 98 LEU A O 1
ATOM 818 N N . PRO A 1 99 ? -5.438 -15.812 -22.062 1 98.31 99 PRO A N 1
ATOM 819 C CA . PRO A 1 99 ? -5.156 -16.516 -20.812 1 98.31 99 PRO A CA 1
ATOM 820 C C . PRO A 1 99 ? -5.57 -17.984 -20.844 1 98.31 99 PRO A C 1
ATOM 822 O O . PRO A 1 99 ? -6.434 -18.359 -21.641 1 98.31 99 PRO A O 1
ATOM 825 N N . ASP A 1 100 ? -4.906 -18.781 -20.031 1 97.38 100 ASP A N 1
ATOM 826 C CA . ASP A 1 100 ? -5.277 -20.172 -19.906 1 97.38 100 ASP A CA 1
ATOM 827 C C . ASP A 1 100 ? -6.562 -20.344 -19.109 1 97.38 100 ASP A C 1
ATOM 829 O O . ASP A 1 100 ? -7.367 -21.234 -19.375 1 97.38 100 ASP A O 1
ATOM 833 N N . TYR A 1 101 ? -6.719 -19.484 -18.094 1 97.75 101 TYR A N 1
ATOM 834 C CA . TYR A 1 101 ? -7.875 -19.562 -17.203 1 97.75 101 TYR A CA 1
ATOM 835 C C . TYR A 1 101 ? -8.406 -18.172 -16.875 1 97.75 101 TYR A C 1
ATOM 837 O O . TYR A 1 101 ? -7.637 -17.219 -16.734 1 97.75 101 TYR A O 1
ATOM 845 N N . ILE A 1 102 ? -9.688 -18.016 -16.766 1 98.06 102 ILE A N 1
ATOM 846 C CA . ILE A 1 102 ? -10.375 -16.938 -16.078 1 98.06 102 ILE A CA 1
ATOM 847 C C . ILE A 1 102 ? -11.219 -17.5 -14.93 1 98.06 102 ILE A C 1
ATOM 849 O O . ILE A 1 102 ? -12.008 -18.422 -15.133 1 98.06 102 ILE A O 1
ATOM 853 N N . ILE A 1 103 ? -11.031 -16.984 -13.727 1 98 103 ILE A N 1
ATOM 854 C CA . ILE A 1 103 ? -11.75 -17.562 -12.594 1 98 103 ILE A CA 1
ATOM 855 C C . ILE A 1 103 ? -12.25 -16.453 -11.68 1 98 103 ILE A C 1
ATOM 857 O O . ILE A 1 103 ? -11.609 -15.414 -11.531 1 98 103 ILE A O 1
ATOM 861 N N . GLY A 1 104 ? -13.273 -16.562 -10.969 1 96.75 104 GLY A N 1
ATOM 862 C CA . GLY A 1 104 ? -13.875 -15.664 -10 1 96.75 104 GLY A CA 1
ATOM 863 C C . GLY A 1 104 ? -15.391 -15.75 -9.961 1 96.75 104 GLY A C 1
ATOM 864 O O . GLY A 1 104 ? -15.969 -16.719 -10.453 1 96.75 104 GLY A O 1
ATOM 865 N N . ASP A 1 105 ? -16.047 -14.859 -9.336 1 94.81 105 ASP A N 1
ATOM 866 C CA . ASP A 1 105 ? -17.5 -14.82 -9.367 1 94.81 105 ASP A CA 1
ATOM 867 C C . ASP A 1 105 ? -18 -14.125 -10.633 1 94.81 105 ASP A C 1
ATOM 869 O O . ASP A 1 105 ? -19.203 -14.141 -10.922 1 94.81 105 ASP A O 1
ATOM 873 N N . LEU A 1 106 ? -17.141 -13.469 -11.375 1 94.75 106 LEU A N 1
ATOM 874 C CA . LEU A 1 106 ? -17.297 -12.891 -12.703 1 94.75 106 LEU A CA 1
ATOM 875 C C . LEU A 1 106 ? -18.266 -11.711 -12.68 1 94.75 106 LEU A C 1
ATOM 877 O O . LEU A 1 106 ? -18.859 -11.375 -13.703 1 94.75 106 LEU A O 1
ATOM 881 N N . ASP A 1 107 ? -18.469 -11.141 -11.531 1 90.31 107 ASP A N 1
ATOM 882 C CA . ASP A 1 107 ? -19.359 -9.984 -11.438 1 90.31 107 ASP A CA 1
ATOM 883 C C . ASP A 1 107 ? -18.688 -8.727 -12 1 90.31 107 ASP A C 1
ATOM 885 O O . ASP A 1 107 ? -19.375 -7.785 -12.406 1 90.31 107 ASP A O 1
ATOM 889 N N . SER A 1 108 ? -17.422 -8.695 -11.992 1 90.12 108 SER A N 1
ATOM 890 C CA . SER A 1 108 ? -16.688 -7.539 -12.516 1 90.12 108 SER A CA 1
ATOM 891 C C . SER A 1 108 ? -16.297 -7.75 -13.969 1 90.12 108 SER A C 1
ATOM 893 O O . SER A 1 108 ? -15.703 -6.859 -14.594 1 90.12 108 SER A O 1
ATOM 895 N N . LEU A 1 109 ? -16.484 -8.906 -14.477 1 95.25 109 LEU A N 1
ATOM 896 C CA . LEU A 1 109 ? -16.141 -9.219 -15.859 1 95.25 109 LEU A CA 1
ATOM 897 C C . LEU A 1 109 ? -17.219 -8.711 -16.812 1 95.25 109 LEU A C 1
ATOM 899 O O . LEU A 1 109 ? -18.391 -9.062 -16.688 1 95.25 109 LEU A O 1
ATOM 903 N N . LYS A 1 110 ? -16.797 -7.855 -17.734 1 96.44 110 LYS A N 1
ATOM 904 C CA . LYS A 1 110 ? -17.734 -7.316 -18.719 1 96.44 110 LYS A CA 1
ATOM 905 C C . LYS A 1 110 ? -18.25 -8.414 -19.641 1 96.44 110 LYS A C 1
ATOM 907 O O . LYS A 1 110 ? -17.484 -9.312 -20.031 1 96.44 110 LYS A O 1
ATOM 912 N N . MET A 1 111 ? -19.438 -8.273 -20.062 1 96.25 111 MET A N 1
ATOM 913 C CA . MET A 1 111 ? -20.094 -9.289 -20.875 1 96.25 111 MET A CA 1
ATOM 914 C C . MET A 1 111 ? -19.375 -9.469 -22.219 1 96.25 111 MET A C 1
ATOM 916 O O . MET A 1 111 ? -19.141 -10.602 -22.656 1 96.25 111 MET A O 1
ATOM 920 N N . GLU A 1 112 ? -18.984 -8.383 -22.797 1 96.12 112 GLU A N 1
ATOM 921 C CA . GLU A 1 112 ? -18.328 -8.445 -24.094 1 96.12 112 GLU A CA 1
ATOM 922 C C . GLU A 1 112 ? -16.953 -9.117 -23.984 1 96.12 112 GLU A C 1
ATOM 924 O O . GLU A 1 112 ? -16.547 -9.836 -24.891 1 96.12 112 GLU A O 1
ATOM 929 N N . VAL A 1 113 ? -16.328 -8.922 -22.922 1 96.75 113 VAL A N 1
ATOM 930 C CA . VAL A 1 113 ? -15.016 -9.508 -22.688 1 96.75 113 VAL A CA 1
ATOM 931 C C . VAL A 1 113 ? -15.164 -11.008 -22.422 1 96.75 113 VAL A C 1
ATOM 933 O O . VAL A 1 113 ? -14.391 -11.812 -22.953 1 96.75 113 VAL A O 1
ATOM 936 N N . ARG A 1 114 ? -16.141 -11.344 -21.609 1 96.62 114 ARG A N 1
ATOM 937 C CA . ARG A 1 114 ? -16.406 -12.758 -21.359 1 96.62 114 ARG A CA 1
ATOM 938 C C . ARG A 1 114 ? -16.688 -13.508 -22.656 1 96.62 114 ARG A C 1
ATOM 940 O O . ARG A 1 114 ? -16.109 -14.562 -22.906 1 96.62 114 ARG A O 1
ATOM 947 N N . LYS A 1 115 ? -17.562 -12.953 -23.453 1 96.31 115 LYS A N 1
ATOM 948 C CA . LYS A 1 115 ? -17.922 -13.57 -24.719 1 96.31 115 LYS A CA 1
ATOM 949 C C . LYS A 1 115 ? -16.703 -13.734 -25.625 1 96.31 115 LYS A C 1
ATOM 951 O O . LYS A 1 115 ? -16.531 -14.773 -26.266 1 96.31 115 LYS A O 1
ATOM 956 N N . TYR A 1 116 ? -15.883 -12.742 -25.641 1 95.69 116 TYR A N 1
ATOM 957 C CA . TYR A 1 116 ? -14.664 -12.789 -26.438 1 95.69 116 TYR A CA 1
ATOM 958 C C . TYR A 1 116 ? -13.805 -13.984 -26.062 1 95.69 116 TYR A C 1
ATOM 960 O O . TYR A 1 116 ? -13.414 -14.773 -26.938 1 95.69 116 TYR A O 1
ATOM 968 N N . TYR A 1 117 ? -13.539 -14.133 -24.828 1 96.38 117 TYR A N 1
ATOM 969 C CA . TYR A 1 117 ? -12.641 -15.188 -24.375 1 96.38 117 TYR A CA 1
ATOM 970 C C . TYR A 1 117 ? -13.297 -16.562 -24.484 1 96.38 117 TYR A C 1
ATOM 972 O O . TYR A 1 117 ? -12.633 -17.547 -24.781 1 96.38 117 TYR A O 1
ATOM 980 N N . GLU A 1 118 ? -14.57 -16.594 -24.219 1 94.25 118 GLU A N 1
ATOM 981 C CA . GLU A 1 118 ? -15.312 -17.828 -24.438 1 94.25 118 GLU A CA 1
ATOM 982 C C . GLU A 1 118 ? -15.203 -18.297 -25.875 1 94.25 118 GLU A C 1
ATOM 984 O O . GLU A 1 118 ? -14.953 -19.484 -26.141 1 94.25 118 GLU A O 1
ATOM 989 N N . ASP A 1 119 ? -15.414 -17.391 -26.766 1 95.06 119 ASP A N 1
ATOM 990 C CA . ASP A 1 119 ? -15.367 -17.688 -28.203 1 95.06 119 ASP A CA 1
ATOM 991 C C . ASP A 1 119 ? -13.977 -18.156 -28.609 1 95.06 119 ASP A C 1
ATOM 993 O O . ASP A 1 119 ? -13.836 -18.906 -29.578 1 95.06 119 ASP A O 1
ATOM 997 N N . LYS A 1 120 ? -12.984 -17.719 -27.922 1 95.44 120 LYS A N 1
ATOM 998 C CA . LYS A 1 120 ? -11.609 -18.062 -28.266 1 95.44 120 LYS A CA 1
ATOM 999 C C . LYS A 1 120 ? -11.188 -19.359 -27.562 1 95.44 120 LYS A C 1
ATOM 1001 O O . LYS A 1 120 ? -10.047 -19.797 -27.703 1 95.44 120 LYS A O 1
ATOM 1006 N N . GLY A 1 121 ? -12.07 -19.953 -26.734 1 92.94 121 GLY A N 1
ATOM 1007 C CA . GLY A 1 121 ? -11.82 -21.266 -26.125 1 92.94 121 GLY A CA 1
ATOM 1008 C C . GLY A 1 121 ? -11.109 -21.172 -24.797 1 92.94 121 GLY A C 1
ATOM 1009 O O . GLY A 1 121 ? -10.594 -22.172 -24.297 1 92.94 121 GLY A O 1
ATOM 1010 N N . VAL A 1 122 ? -11.047 -19.969 -24.234 1 95.94 122 VAL A N 1
ATOM 1011 C CA . VAL A 1 122 ? -10.438 -19.812 -22.922 1 95.94 122 VAL A CA 1
ATOM 1012 C C . VAL A 1 122 ? -11.289 -20.516 -21.875 1 95.94 122 VAL A C 1
ATOM 1014 O O . VAL A 1 122 ? -12.516 -20.453 -21.906 1 95.94 122 VAL A O 1
ATOM 1017 N N . VAL A 1 123 ? -10.625 -21.219 -20.938 1 95.94 123 VAL A N 1
ATOM 1018 C CA . VAL A 1 123 ? -11.328 -21.906 -19.859 1 95.94 123 VAL A CA 1
ATOM 1019 C C . VAL A 1 123 ? -11.805 -20.891 -18.828 1 95.94 123 VAL A C 1
ATOM 1021 O O . VAL A 1 123 ? -10.992 -20.234 -18.172 1 95.94 123 VAL A O 1
ATOM 1024 N N . ILE A 1 124 ? -13.07 -20.719 -18.672 1 96.62 124 ILE A N 1
ATOM 1025 C CA . ILE A 1 124 ? -13.656 -19.781 -17.719 1 96.62 124 ILE A CA 1
ATOM 1026 C C . ILE A 1 124 ? -14.375 -20.562 -16.625 1 96.62 124 ILE A C 1
ATOM 1028 O O . ILE A 1 124 ? -15.281 -21.344 -16.891 1 96.62 124 ILE A O 1
ATOM 1032 N N . ILE A 1 125 ? -13.961 -20.375 -15.43 1 96.75 125 ILE A N 1
ATOM 1033 C CA . ILE A 1 125 ? -14.508 -21.094 -14.281 1 96.75 125 ILE A CA 1
ATOM 1034 C C . ILE A 1 125 ? -15.172 -20.094 -13.32 1 96.75 125 ILE A C 1
ATOM 1036 O O . ILE A 1 125 ? -14.484 -19.297 -12.688 1 96.75 125 ILE A O 1
ATOM 1040 N N . GLN A 1 126 ? -16.422 -20.188 -13.148 1 96.94 126 GLN A N 1
ATOM 1041 C CA . GLN A 1 126 ? -17.188 -19.297 -12.281 1 96.94 126 GLN A CA 1
ATOM 1042 C C . GLN A 1 126 ? -17.297 -19.844 -10.867 1 96.94 126 GLN A C 1
ATOM 1044 O O . GLN A 1 126 ? -17.594 -21.031 -10.68 1 96.94 126 GLN A O 1
ATOM 1049 N N . GLN A 1 127 ? -16.953 -19.078 -9.922 1 97.44 127 GLN A N 1
ATOM 1050 C CA . GLN A 1 127 ? -17.047 -19.406 -8.5 1 97.44 127 GLN A CA 1
ATOM 1051 C C . GLN A 1 127 ? -17.766 -18.297 -7.734 1 97.44 127 GLN A C 1
ATOM 1053 O O . GLN A 1 127 ? -17.156 -17.297 -7.359 1 97.44 127 GLN A O 1
ATOM 1058 N N . ASN A 1 128 ? -18.938 -18.484 -7.191 1 95.19 128 ASN A N 1
ATOM 1059 C CA . ASN A 1 128 ? -19.812 -17.438 -6.672 1 95.19 128 ASN A CA 1
ATOM 1060 C C . ASN A 1 128 ? -19.531 -17.141 -5.203 1 95.19 128 ASN A C 1
ATOM 1062 O O . ASN A 1 128 ? -19.969 -16.125 -4.672 1 95.19 128 ASN A O 1
ATOM 1066 N N . THR A 1 129 ? -18.875 -18.031 -4.551 1 92.06 129 THR A N 1
ATOM 1067 C CA . THR A 1 129 ? -18.688 -17.859 -3.113 1 92.06 129 THR A CA 1
ATOM 1068 C C . THR A 1 129 ? -18.016 -16.516 -2.818 1 92.06 129 THR A C 1
ATOM 1070 O O . THR A 1 129 ? -17.094 -16.109 -3.518 1 92.06 129 THR A O 1
ATOM 1073 N N . GLN A 1 130 ? -18.5 -15.797 -1.834 1 81.62 130 GLN A N 1
ATOM 1074 C CA . GLN A 1 130 ? -17.969 -14.516 -1.405 1 81.62 130 GLN A CA 1
ATOM 1075 C C . GLN A 1 130 ? -17.062 -14.68 -0.187 1 81.62 130 GLN A C 1
ATOM 1077 O O . GLN A 1 130 ? -16.484 -13.703 0.302 1 81.62 130 GLN A O 1
ATOM 1082 N N . TYR A 1 131 ? -16.828 -15.875 0.225 1 82.81 131 TYR A N 1
ATOM 1083 C CA . TYR A 1 131 ? -16.031 -16.141 1.412 1 82.81 131 TYR A CA 1
ATOM 1084 C C . TYR A 1 131 ? -14.578 -16.422 1.037 1 82.81 131 TYR A C 1
ATOM 1086 O O . TYR A 1 131 ? -13.781 -16.859 1.874 1 82.81 131 TYR A O 1
ATOM 1094 N N . SER A 1 132 ? -14.367 -16.188 -0.168 1 88.5 132 SER A N 1
ATOM 1095 C CA . SER A 1 132 ? -13 -16.297 -0.677 1 88.5 132 SER A CA 1
ATOM 1096 C C . SER A 1 132 ? -12.711 -15.219 -1.715 1 88.5 132 SER A C 1
ATOM 1098 O O . SER A 1 132 ? -13.594 -14.836 -2.482 1 88.5 132 SER A O 1
ATOM 1100 N N . THR A 1 133 ? -11.531 -14.781 -1.722 1 88.19 133 THR A N 1
ATOM 1101 C CA . THR A 1 133 ? -11.156 -13.758 -2.688 1 88.19 133 THR A CA 1
ATOM 1102 C C . THR A 1 133 ? -10.789 -14.383 -4.027 1 88.19 133 THR A C 1
ATOM 1104 O O . THR A 1 133 ? -10.562 -15.594 -4.113 1 88.19 133 THR A O 1
ATOM 1107 N N . ASP A 1 134 ? -10.758 -13.578 -4.984 1 91.69 134 ASP A N 1
ATOM 1108 C CA . ASP A 1 134 ? -10.367 -14.055 -6.309 1 91.69 134 ASP A CA 1
ATOM 1109 C C . ASP A 1 134 ? -8.93 -14.555 -6.305 1 91.69 134 ASP A C 1
ATOM 1111 O O . ASP A 1 134 ? -8.594 -15.492 -7.035 1 91.69 134 ASP A O 1
ATOM 1115 N N . PHE A 1 135 ? -8.141 -14.008 -5.488 1 94.31 135 PHE A N 1
ATOM 1116 C CA . PHE A 1 135 ? -6.77 -14.492 -5.363 1 94.31 135 PHE A CA 1
ATOM 1117 C C . PHE A 1 135 ? -6.75 -15.93 -4.871 1 94.31 135 PHE A C 1
ATOM 1119 O O . PHE A 1 135 ? -6.082 -16.781 -5.461 1 94.31 135 PHE A O 1
ATOM 1126 N N . THR A 1 136 ? -7.512 -16.219 -3.836 1 92.94 136 THR A N 1
ATOM 1127 C CA . THR A 1 136 ? -7.547 -17.562 -3.25 1 92.94 136 THR A CA 1
ATOM 1128 C C . THR A 1 136 ? -8.117 -18.562 -4.242 1 92.94 136 THR A C 1
ATOM 1130 O O . THR A 1 136 ? -7.586 -19.672 -4.379 1 92.94 136 THR A O 1
ATOM 1133 N N . LYS A 1 137 ? -9.188 -18.188 -4.941 1 96.44 137 LYS A N 1
ATOM 1134 C CA . LYS A 1 137 ? -9.758 -19.062 -5.973 1 96.44 137 LYS A CA 1
ATOM 1135 C C . LYS A 1 137 ? -8.711 -19.422 -7.023 1 96.44 137 LYS A C 1
ATOM 1137 O O . LYS A 1 137 ? -8.609 -20.578 -7.441 1 96.44 137 LYS A O 1
ATOM 1142 N N . THR A 1 138 ? -7.938 -18.422 -7.359 1 97.12 138 THR A N 1
ATOM 1143 C CA . THR A 1 138 ? -6.922 -18.594 -8.391 1 97.12 138 THR A CA 1
ATOM 1144 C C . THR A 1 138 ? -5.824 -19.547 -7.914 1 97.12 138 THR A C 1
ATOM 1146 O O . THR A 1 138 ? -5.414 -20.453 -8.641 1 97.12 138 THR A O 1
ATOM 1149 N N . VAL A 1 139 ? -5.359 -19.375 -6.719 1 96.81 139 VAL A N 1
ATOM 1150 C CA . VAL A 1 139 ? -4.258 -20.188 -6.207 1 96.81 139 VAL A CA 1
ATOM 1151 C C . VAL A 1 139 ? -4.699 -21.641 -6.094 1 96.81 139 VAL A C 1
ATOM 1153 O O . VAL A 1 139 ? -3.93 -22.562 -6.387 1 96.81 139 VAL A O 1
ATOM 1156 N N . ASN A 1 140 ? -5.945 -21.875 -5.688 1 96.62 140 ASN A N 1
ATOM 1157 C CA . ASN A 1 140 ? -6.461 -23.234 -5.641 1 96.62 140 ASN A CA 1
ATOM 1158 C C . ASN A 1 140 ? -6.566 -23.844 -7.039 1 96.62 140 ASN A C 1
ATOM 1160 O O . ASN A 1 140 ? -6.227 -25.016 -7.238 1 96.62 140 ASN A O 1
ATOM 1164 N N . LEU A 1 141 ? -7 -23.078 -7.934 1 97.56 141 LEU A N 1
ATOM 1165 C CA . LEU A 1 141 ? -7.078 -23.531 -9.32 1 97.56 141 LEU A CA 1
ATOM 1166 C C . LEU A 1 141 ? -5.695 -23.922 -9.836 1 97.56 141 LEU A C 1
ATOM 1168 O O . LEU A 1 141 ? -5.543 -24.953 -10.484 1 97.56 141 LEU A O 1
ATOM 1172 N N . VAL A 1 142 ? -4.719 -23.078 -9.609 1 96.88 142 VAL A N 1
ATOM 1173 C CA . VAL A 1 142 ? -3.357 -23.328 -10.07 1 96.88 142 VAL A CA 1
ATOM 1174 C C . VAL A 1 142 ? -2.82 -24.609 -9.461 1 96.88 142 VAL A C 1
ATOM 1176 O O . VAL A 1 142 ? -2.18 -25.422 -10.141 1 96.88 142 VAL A O 1
ATOM 1179 N N . SER A 1 143 ? -3.084 -24.781 -8.195 1 95.5 143 SER A N 1
ATOM 1180 C CA . SER A 1 143 ? -2.688 -26.016 -7.539 1 95.5 143 SER A CA 1
ATOM 1181 C C . SER A 1 143 ? -3.309 -27.234 -8.227 1 95.5 143 SER A C 1
ATOM 1183 O O . SER A 1 143 ? -2.627 -28.219 -8.484 1 95.5 143 SER A O 1
ATOM 1185 N N . LEU A 1 144 ? -4.562 -27.125 -8.516 1 95.38 144 LEU A N 1
ATOM 1186 C CA . LEU A 1 144 ? -5.262 -28.203 -9.188 1 95.38 144 LEU A CA 1
ATOM 1187 C C . LEU A 1 144 ? -4.668 -28.453 -10.57 1 95.38 144 LEU A C 1
ATOM 1189 O O . LEU A 1 144 ? -4.477 -29.609 -10.969 1 95.38 144 LEU A O 1
ATOM 1193 N N . HIS A 1 145 ? -4.379 -27.391 -11.281 1 95.19 145 HIS A N 1
ATOM 1194 C CA . HIS A 1 145 ? -3.787 -27.516 -12.609 1 95.19 145 HIS A CA 1
ATOM 1195 C C . HIS A 1 145 ? -2.5 -28.328 -12.562 1 95.19 145 HIS A C 1
ATOM 1197 O O . HIS A 1 145 ? -2.273 -29.188 -13.414 1 95.19 145 HIS A O 1
ATOM 1203 N N . TYR A 1 146 ? -1.678 -28.078 -11.625 1 93.5 146 TYR A N 1
ATOM 1204 C CA . TYR A 1 146 ? -0.35 -28.672 -11.617 1 93.5 146 TYR A CA 1
ATOM 1205 C C . TYR A 1 146 ? -0.377 -30.047 -10.945 1 93.5 146 TYR A C 1
ATOM 1207 O O . TYR A 1 146 ? 0.412 -30.938 -11.297 1 93.5 146 TYR A O 1
ATOM 1215 N N . PHE A 1 147 ? -1.365 -30.25 -10.016 1 91.88 147 PHE A N 1
ATOM 1216 C CA . PHE A 1 147 ? -1.172 -31.406 -9.156 1 91.88 147 PHE A CA 1
ATOM 1217 C C . PHE A 1 147 ? -2.355 -32.375 -9.258 1 91.88 147 PHE A C 1
ATOM 1219 O O . PHE A 1 147 ? -2.336 -33.438 -8.672 1 91.88 147 PHE A O 1
ATOM 1226 N N . SER A 1 148 ? -3.383 -31.984 -9.984 1 92.62 148 SER A N 1
ATOM 1227 C CA . SER A 1 148 ? -4.57 -32.812 -10.047 1 92.62 148 SER A CA 1
ATOM 1228 C C . SER A 1 148 ? -4.812 -33.344 -11.461 1 92.62 148 SER A C 1
ATOM 1230 O O . SER A 1 148 ? -5.207 -32.562 -12.344 1 92.62 148 SER A O 1
ATOM 1232 N N . THR A 1 149 ? -4.672 -34.594 -11.664 1 90.94 149 THR A N 1
ATOM 1233 C CA . THR A 1 149 ? -4.992 -35.219 -12.945 1 90.94 149 THR A CA 1
ATOM 1234 C C . THR A 1 149 ? -6.492 -35.125 -13.227 1 90.94 149 THR A C 1
ATOM 1236 O O . THR A 1 149 ? -6.906 -34.906 -14.359 1 90.94 149 THR A O 1
ATOM 1239 N N . LYS A 1 150 ? -7.203 -35.312 -12.156 1 89.75 150 LYS A N 1
ATOM 1240 C CA . LYS A 1 150 ? -8.656 -35.25 -12.273 1 89.75 150 LYS A CA 1
ATOM 1241 C C . LYS A 1 150 ? -9.094 -33.875 -12.828 1 89.75 150 LYS A C 1
ATOM 1243 O O . LYS A 1 150 ? -9.945 -33.812 -13.719 1 89.75 150 LYS A O 1
ATOM 1248 N N . PHE A 1 151 ? -8.523 -32.875 -12.305 1 93.94 151 PHE A N 1
ATOM 1249 C CA . PHE A 1 151 ? -8.867 -31.547 -12.75 1 93.94 151 PHE A CA 1
ATOM 1250 C C . PHE A 1 151 ? -8.477 -31.344 -14.211 1 93.94 151 PHE A C 1
ATOM 1252 O O . PHE A 1 151 ? -9.242 -30.766 -14.992 1 93.94 151 PHE A O 1
ATOM 1259 N N . LYS A 1 152 ? -7.352 -31.812 -14.578 1 91.75 152 LYS A N 1
ATOM 1260 C CA . LYS A 1 152 ? -6.895 -31.688 -15.961 1 91.75 152 LYS A CA 1
ATOM 1261 C C . LYS A 1 152 ? -7.832 -32.406 -16.922 1 91.75 152 LYS A C 1
ATOM 1263 O O . LYS A 1 152 ? -8.102 -31.922 -18.016 1 91.75 152 LYS A O 1
ATOM 1268 N N . ASP A 1 153 ? -8.344 -33.469 -16.469 1 91.38 153 ASP A N 1
ATOM 1269 C CA . ASP A 1 153 ? -9.289 -34.219 -17.281 1 91.38 153 ASP A CA 1
ATOM 1270 C C . ASP A 1 153 ? -10.602 -33.438 -17.453 1 91.38 153 ASP A C 1
ATOM 1272 O O . ASP A 1 153 ? -11.188 -33.438 -18.531 1 91.38 153 ASP A O 1
ATOM 1276 N N . ILE A 1 154 ? -10.969 -32.812 -16.375 1 89.69 154 ILE A N 1
ATOM 1277 C CA . ILE A 1 154 ? -12.211 -32.062 -16.375 1 89.69 154 ILE A CA 1
ATOM 1278 C C . ILE A 1 154 ? -12.102 -30.906 -17.391 1 89.69 154 ILE A C 1
ATOM 1280 O O . ILE A 1 154 ? -13.016 -30.688 -18.188 1 89.69 154 ILE A O 1
ATOM 1284 N N . ILE A 1 155 ? -11.008 -30.25 -17.406 1 90.75 155 ILE A N 1
ATOM 1285 C CA . ILE A 1 155 ? -10.844 -29.047 -18.219 1 90.75 155 ILE A CA 1
ATOM 1286 C C . ILE A 1 155 ? -10.586 -29.453 -19.672 1 90.75 155 ILE A C 1
ATOM 1288 O O . ILE A 1 155 ? -10.898 -28.703 -20.594 1 90.75 155 ILE A O 1
ATOM 1292 N N . ALA A 1 156 ? -10 -30.578 -19.875 1 85.25 156 ALA A N 1
ATOM 1293 C CA . ALA A 1 156 ? -9.68 -31.062 -21.219 1 85.25 156 ALA A CA 1
ATOM 1294 C C . ALA A 1 156 ? -10.945 -31.438 -21.984 1 85.25 156 ALA A C 1
ATOM 1296 O O . ALA A 1 156 ? -10.953 -31.453 -23.219 1 85.25 156 ALA A O 1
ATOM 1297 N N . VAL A 1 157 ? -11.953 -31.781 -21.172 1 70.31 157 VAL A N 1
ATOM 1298 C CA . VAL A 1 157 ? -13.18 -32.188 -21.828 1 70.31 157 VAL A CA 1
ATOM 1299 C C . VAL A 1 157 ? -13.883 -30.984 -22.438 1 70.31 157 VAL A C 1
ATOM 1301 O O . VAL A 1 157 ? -14.375 -30.125 -21.703 1 70.31 157 VAL A O 1
ATOM 1304 N N . GLN A 1 158 ? -13.273 -30.25 -23.422 1 58.16 158 GLN A N 1
ATOM 1305 C CA . GLN A 1 158 ? -13.719 -29.047 -24.125 1 58.16 158 GLN A CA 1
ATOM 1306 C C . GLN A 1 158 ? -15.227 -29.094 -24.391 1 58.16 158 GLN A C 1
ATOM 1308 O O . GLN A 1 158 ? -15.906 -28.078 -24.266 1 58.16 158 GLN A O 1
ATOM 1313 N N . ASN A 1 159 ? -15.656 -30.172 -25.047 1 52.69 159 ASN A N 1
ATOM 1314 C CA . ASN A 1 159 ? -16.984 -30.234 -25.656 1 52.69 159 ASN A CA 1
ATOM 1315 C C . ASN A 1 159 ? -18.047 -30.641 -24.625 1 52.69 159 ASN A C 1
ATOM 1317 O O . ASN A 1 159 ? -19.109 -31.141 -25 1 52.69 159 ASN A O 1
ATOM 1321 N N . SER A 1 160 ? -17.5 -30.375 -23.344 1 53.12 160 SER A N 1
ATOM 1322 C CA . SER A 1 160 ? -18.578 -30.797 -22.438 1 53.12 160 SER A CA 1
ATOM 1323 C C . SER A 1 160 ? -19.656 -29.734 -22.328 1 53.12 160 SER A C 1
ATOM 1325 O O . SER A 1 160 ? -19.359 -28.547 -22.312 1 53.12 160 SER A O 1
ATOM 1327 N N . THR A 1 161 ? -20.75 -30.031 -22.797 1 57.81 161 THR A N 1
ATOM 1328 C CA . THR A 1 161 ? -21.969 -29.266 -22.625 1 57.81 161 THR A CA 1
ATOM 1329 C C . THR A 1 161 ? -22.188 -28.875 -21.156 1 57.81 161 THR A C 1
ATOM 1331 O O . THR A 1 161 ? -23.156 -28.203 -20.828 1 57.81 161 THR A O 1
ATOM 1334 N N . ALA A 1 162 ? -21.172 -29.203 -20.422 1 72.12 162 ALA A N 1
ATOM 1335 C CA . ALA A 1 162 ? -21.406 -28.969 -19 1 72.12 162 ALA A CA 1
ATOM 1336 C C . ALA A 1 162 ? -21.125 -27.516 -18.641 1 72.12 162 ALA A C 1
ATOM 1338 O O . ALA A 1 162 ? -20.125 -26.938 -19.078 1 72.12 162 ALA A O 1
ATOM 1339 N N . LYS A 1 163 ? -22.062 -27.078 -18.016 1 84.44 163 LYS A N 1
ATOM 1340 C CA . LYS A 1 163 ? -21.922 -25.719 -17.5 1 84.44 163 LYS A CA 1
ATOM 1341 C C . LYS A 1 163 ? -20.719 -25.609 -16.547 1 84.44 163 LYS A C 1
ATOM 1343 O O . LYS A 1 163 ? -20.484 -26.5 -15.734 1 84.44 163 LYS A O 1
ATOM 1348 N N . ASN A 1 164 ? -19.875 -24.656 -16.719 1 94.19 164 ASN A N 1
ATOM 1349 C CA . ASN A 1 164 ? -18.766 -24.359 -15.82 1 94.19 164 ASN A CA 1
ATOM 1350 C C . ASN A 1 164 ? -17.797 -25.547 -15.742 1 94.19 164 ASN A C 1
ATOM 1352 O O . ASN A 1 164 ? -17.281 -25.859 -14.672 1 94.19 164 ASN A O 1
ATOM 1356 N N . HIS A 1 165 ? -17.781 -26.422 -16.875 1 92.56 165 HIS A N 1
ATOM 1357 C CA . HIS A 1 165 ? -16.859 -27.547 -17.047 1 92.56 165 HIS A CA 1
ATOM 1358 C C . HIS A 1 165 ? -17.156 -28.641 -16.031 1 92.56 165 HIS A C 1
ATOM 1360 O O . HIS A 1 165 ? -16.266 -29.406 -15.672 1 92.56 165 HIS A O 1
ATOM 1366 N N . GLY A 1 166 ? -18.406 -28.562 -15.422 1 91.38 166 GLY A N 1
ATOM 1367 C CA . GLY A 1 166 ? -18.812 -29.562 -14.445 1 91.38 166 GLY A CA 1
ATOM 1368 C C . GLY A 1 166 ? -18.359 -29.234 -13.031 1 91.3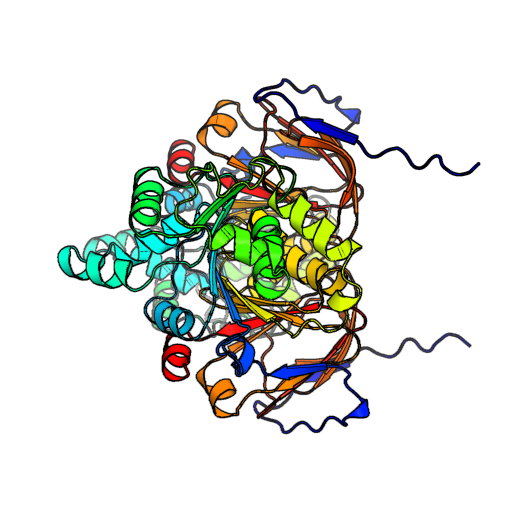8 166 GLY A C 1
ATOM 1369 O O . GLY A 1 166 ? -18.547 -30.031 -12.117 1 91.38 166 GLY A O 1
ATOM 1370 N N . ILE A 1 167 ? -17.766 -28.094 -12.898 1 94.75 167 ILE A N 1
ATOM 1371 C CA . ILE A 1 167 ? -17.312 -27.641 -11.586 1 94.75 167 ILE A CA 1
ATOM 1372 C C . ILE A 1 167 ? -18.422 -26.844 -10.898 1 94.75 167 ILE A C 1
ATOM 1374 O O . ILE A 1 167 ? -19.047 -25.984 -11.516 1 94.75 167 ILE A O 1
ATOM 1378 N N . GLY A 1 168 ? -18.703 -27.156 -9.594 1 94.88 168 GLY A N 1
ATOM 1379 C CA . GLY A 1 168 ? -19.719 -26.422 -8.859 1 94.88 168 GLY A CA 1
ATOM 1380 C C . GLY A 1 168 ? -19.516 -24.922 -8.914 1 94.88 168 GLY A C 1
ATOM 1381 O O . GLY A 1 168 ? -18.391 -24.438 -8.812 1 94.88 168 GLY A O 1
ATOM 1382 N N . ILE A 1 169 ? -20.578 -24.141 -8.961 1 95.06 169 ILE A N 1
ATOM 1383 C CA . ILE A 1 169 ? -20.5 -22.703 -9.227 1 95.06 169 ILE A CA 1
ATOM 1384 C C . ILE A 1 169 ? -20.219 -21.953 -7.93 1 95.06 169 ILE A C 1
ATOM 1386 O O . ILE A 1 169 ? -19.719 -20.828 -7.953 1 95.06 169 ILE A O 1
ATOM 1390 N N . GLU A 1 170 ? -20.516 -22.578 -6.789 1 94.56 170 GLU A N 1
ATOM 1391 C CA . GLU A 1 170 ? -20.359 -21.859 -5.527 1 94.56 170 GLU A CA 1
ATOM 1392 C C . GLU A 1 170 ? -18.922 -21.953 -5.023 1 94.56 170 GLU A C 1
ATOM 1394 O O . GLU A 1 170 ? -18.234 -20.938 -4.926 1 94.56 170 GLU A O 1
ATOM 1399 N N . CYS A 1 171 ? -18.438 -23.156 -4.762 1 95.12 171 CYS A N 1
ATOM 1400 C CA . CYS A 1 171 ? -17.109 -23.312 -4.215 1 95.12 171 CYS A CA 1
ATOM 1401 C C . CYS A 1 171 ? -16.422 -24.562 -4.793 1 95.12 171 CYS A C 1
ATOM 1403 O O . CYS A 1 171 ? -15.609 -25.188 -4.129 1 95.12 171 CYS A O 1
ATOM 1405 N N . GLY A 1 172 ? -16.766 -24.859 -6.008 1 96.44 172 GLY A N 1
ATOM 1406 C CA . GLY A 1 172 ? -16.312 -26.094 -6.625 1 96.44 172 GLY A CA 1
ATOM 1407 C C . GLY A 1 172 ? -14.812 -26.234 -6.641 1 96.44 172 GLY A C 1
ATOM 1408 O O . GLY A 1 172 ? -14.281 -27.328 -6.41 1 96.44 172 GLY A O 1
ATOM 1409 N N . ILE A 1 173 ? -14.141 -25.141 -6.965 1 96.88 173 ILE A N 1
ATOM 1410 C CA . ILE A 1 173 ? -12.68 -25.203 -7.059 1 96.88 173 ILE A CA 1
ATOM 1411 C C . ILE A 1 173 ? -12.086 -25.5 -5.684 1 96.88 173 ILE A C 1
ATOM 1413 O O . ILE A 1 173 ? -11.094 -26.219 -5.574 1 96.88 173 ILE A O 1
ATOM 1417 N N . HIS A 1 174 ? -12.68 -24.891 -4.645 1 96.94 174 HIS A N 1
ATOM 1418 C CA . HIS A 1 174 ? -12.211 -25.141 -3.287 1 96.94 174 HIS A CA 1
ATOM 1419 C C . HIS A 1 174 ? -12.461 -26.594 -2.881 1 96.94 174 HIS A C 1
ATOM 1421 O O . HIS A 1 174 ? -11.625 -27.203 -2.221 1 96.94 174 HIS A O 1
ATOM 1427 N N . ASP A 1 175 ? -13.625 -27.141 -3.273 1 96.31 175 ASP A N 1
ATOM 1428 C CA . ASP A 1 175 ? -13.938 -28.531 -2.982 1 96.31 175 ASP A CA 1
ATOM 1429 C C . ASP A 1 175 ? -12.914 -29.469 -3.611 1 96.31 175 ASP A C 1
ATOM 1431 O O . ASP A 1 175 ? -12.422 -30.391 -2.957 1 96.31 175 ASP A O 1
ATOM 1435 N N . LEU A 1 176 ? -12.641 -29.219 -4.859 1 95.38 176 LEU A N 1
ATOM 1436 C CA . LEU A 1 176 ? -11.656 -30.031 -5.566 1 95.38 176 LEU A CA 1
ATOM 1437 C C . LEU A 1 176 ? -10.281 -29.906 -4.91 1 95.38 176 LEU A C 1
ATOM 1439 O O . LEU A 1 176 ? -9.57 -30.906 -4.758 1 95.38 176 LEU A O 1
ATOM 1443 N N . TYR A 1 177 ? -9.883 -28.719 -4.535 1 95.06 177 TYR A N 1
ATOM 1444 C CA . TYR A 1 177 ? -8.602 -28.469 -3.873 1 95.06 177 TYR A CA 1
ATOM 1445 C C . TYR A 1 177 ? -8.531 -29.219 -2.547 1 95.06 177 TYR A C 1
ATOM 1447 O O . TYR A 1 177 ? -7.523 -29.875 -2.25 1 95.06 177 TYR A O 1
ATOM 1455 N N . ASN A 1 178 ? -9.617 -29.109 -1.764 1 94.12 178 ASN A N 1
ATOM 1456 C CA . ASN A 1 178 ? -9.656 -29.797 -0.475 1 94.12 178 ASN A CA 1
ATOM 1457 C C . ASN A 1 178 ? -9.539 -31.312 -0.639 1 94.12 178 ASN A C 1
ATOM 1459 O O . ASN A 1 178 ? -8.891 -31.984 0.165 1 94.12 178 ASN A O 1
ATOM 1463 N N . GLU A 1 179 ? -10.188 -31.797 -1.632 1 92.44 179 GLU A N 1
ATOM 1464 C CA . GLU A 1 179 ? -10.086 -33.219 -1.938 1 92.44 179 GLU A CA 1
ATOM 1465 C C . GLU A 1 179 ? -8.648 -33.594 -2.283 1 92.44 179 GLU A C 1
ATOM 1467 O O . GLU A 1 179 ? -8.148 -34.625 -1.83 1 92.44 179 GLU A O 1
ATOM 1472 N N . LEU A 1 180 ? -8.07 -32.781 -3.17 1 91.06 180 LEU A N 1
ATOM 1473 C CA . LEU A 1 180 ? -6.676 -33 -3.537 1 91.06 180 LEU A CA 1
ATOM 1474 C C . LEU A 1 180 ? -5.789 -33.062 -2.299 1 91.06 180 LEU A C 1
ATOM 1476 O O . LEU A 1 180 ? -4.934 -33.938 -2.178 1 91.06 180 LEU A O 1
ATOM 1480 N N . MET A 1 181 ? -5.984 -32.156 -1.365 1 88.25 181 MET A N 1
ATOM 1481 C CA . MET A 1 181 ? -5.141 -32.031 -0.18 1 88.25 181 MET A CA 1
ATOM 1482 C C . MET A 1 181 ? -5.379 -33.188 0.778 1 88.25 181 MET A C 1
ATOM 1484 O O . MET A 1 181 ? -4.465 -33.594 1.488 1 88.25 181 MET A O 1
ATOM 1488 N N . LYS A 1 182 ? -6.566 -33.688 0.86 1 86.62 182 LYS A N 1
ATOM 1489 C CA . LYS A 1 182 ? -6.898 -34.812 1.725 1 86.62 182 LYS A CA 1
ATOM 1490 C C . LYS A 1 182 ? -6.273 -36.094 1.205 1 86.62 182 LYS A C 1
ATOM 1492 O O . LYS A 1 182 ? -5.832 -36.938 1.99 1 86.62 182 LYS A O 1
ATOM 1497 N N . ASN A 1 183 ? -6.43 -36.469 -0.028 1 76.19 183 ASN A N 1
ATOM 1498 C CA . ASN A 1 183 ? -5.957 -37.719 -0.639 1 76.19 183 ASN A CA 1
ATOM 1499 C C . ASN A 1 183 ? -4.445 -37.688 -0.846 1 76.19 183 ASN A C 1
ATOM 1501 O O . ASN A 1 183 ? -3.846 -38.719 -1.146 1 76.19 183 ASN A O 1
ATOM 1505 N N . GLY A 1 184 ? -3.852 -36.625 -1.093 1 59.88 184 GLY A N 1
ATOM 1506 C CA . GLY A 1 184 ? -2.518 -36.469 -1.649 1 59.88 184 GLY A CA 1
ATOM 1507 C C . GLY A 1 184 ? -1.415 -36.656 -0.625 1 59.88 184 GLY A C 1
ATOM 1508 O O . GLY A 1 184 ? -1.053 -35.719 0.087 1 59.88 184 GLY A O 1
ATOM 1509 N N . ASP A 1 185 ? -1.211 -37.844 -0.144 1 53.09 185 ASP A N 1
ATOM 1510 C CA . ASP A 1 185 ? 0.151 -38.125 0.304 1 53.09 185 ASP A CA 1
ATOM 1511 C C . ASP A 1 185 ? 1.154 -37.219 -0.406 1 53.09 185 ASP A C 1
ATOM 1513 O O . ASP A 1 185 ? 2.211 -36.906 0.145 1 53.09 185 ASP A O 1
ATOM 1517 N N . SER A 1 186 ? 0.888 -37.031 -1.733 1 48.84 186 SER A N 1
ATOM 1518 C CA . SER A 1 186 ? 1.788 -36.531 -2.773 1 48.84 186 SER A CA 1
ATOM 1519 C C . SER A 1 186 ? 1.974 -35.031 -2.682 1 48.84 186 SER A C 1
ATOM 1521 O O . SER A 1 186 ? 2.625 -34.438 -3.537 1 48.84 186 SER A O 1
ATOM 1523 N N . VAL A 1 187 ? 1.153 -34.375 -1.946 1 52.97 187 VAL A N 1
ATOM 1524 C CA . VAL A 1 187 ? 1.409 -32.938 -1.818 1 52.97 187 VAL A CA 1
ATOM 1525 C C . VAL A 1 187 ? 2.861 -32.719 -1.404 1 52.97 187 VAL A C 1
ATOM 1527 O O . VAL A 1 187 ? 3.344 -31.578 -1.419 1 52.97 187 VAL A O 1
ATOM 1530 N N . MET A 1 188 ? 3.445 -33.688 -0.743 1 53.16 188 MET A N 1
ATOM 1531 C CA . MET A 1 188 ? 4.789 -33.656 -0.175 1 53.16 188 MET A CA 1
ATOM 1532 C C . MET A 1 188 ? 5.82 -33.281 -1.227 1 53.16 188 MET A C 1
ATOM 1534 O O . MET A 1 188 ? 6.91 -32.812 -0.888 1 53.16 188 MET A O 1
ATOM 1538 N N . LYS A 1 189 ? 5.668 -33.531 -2.529 1 61.03 189 LYS A N 1
ATOM 1539 C CA . LYS A 1 189 ? 6.824 -33.188 -3.357 1 61.03 189 LYS A CA 1
ATOM 1540 C C . LYS A 1 189 ? 6.453 -32.188 -4.438 1 61.03 189 LYS A C 1
ATOM 1542 O O . LYS A 1 189 ? 6.82 -32.344 -5.602 1 61.03 189 LYS A O 1
ATOM 1547 N N . PHE A 1 190 ? 5.543 -31.219 -3.889 1 67 190 PHE A N 1
ATOM 1548 C CA . PHE A 1 190 ? 5.199 -30.281 -4.953 1 67 190 PHE A CA 1
ATOM 1549 C C . PHE A 1 190 ? 6.414 -29.453 -5.359 1 67 190 PHE A C 1
ATOM 1551 O O . PHE A 1 190 ? 7.188 -29.016 -4.508 1 67 190 PHE A O 1
ATOM 1558 N N . ASN A 1 191 ? 6.625 -29.484 -6.676 1 83.94 191 ASN A N 1
ATOM 1559 C CA . ASN A 1 191 ? 7.637 -28.609 -7.242 1 83.94 191 ASN A CA 1
ATOM 1560 C C . ASN A 1 191 ? 7.293 -27.141 -7.004 1 83.94 191 ASN A C 1
ATOM 1562 O O . ASN A 1 191 ? 6.117 -26.781 -6.898 1 83.94 191 ASN A O 1
ATOM 1566 N N . LYS A 1 192 ? 8.273 -26.406 -6.754 1 91.25 192 LYS A N 1
ATOM 1567 C CA . LYS A 1 192 ? 8.078 -24.969 -6.59 1 91.25 192 LYS A CA 1
ATOM 1568 C C . LYS A 1 192 ? 7.418 -24.359 -7.824 1 91.25 192 LYS A C 1
ATOM 1570 O O . LYS A 1 192 ? 7.727 -24.734 -8.953 1 91.25 192 LYS A O 1
ATOM 1575 N N . ILE A 1 193 ? 6.457 -23.531 -7.57 1 95.31 193 ILE A N 1
ATOM 1576 C CA . ILE A 1 193 ? 5.766 -22.812 -8.633 1 95.31 193 ILE A CA 1
ATOM 1577 C C . ILE A 1 193 ? 6.039 -21.312 -8.5 1 95.31 193 ILE A C 1
ATOM 1579 O O . ILE A 1 193 ? 5.719 -20.703 -7.473 1 95.31 193 ILE A O 1
ATOM 1583 N N . ASN A 1 194 ? 6.707 -20.781 -9.508 1 96.81 194 ASN A N 1
ATOM 1584 C CA . ASN A 1 194 ? 6.852 -19.328 -9.57 1 96.81 194 ASN A CA 1
ATOM 1585 C C . ASN A 1 194 ? 5.52 -18.641 -9.891 1 96.81 194 ASN A C 1
ATOM 1587 O O . ASN A 1 194 ? 4.926 -18.891 -10.938 1 96.81 194 ASN A O 1
ATOM 1591 N N . LEU A 1 195 ? 5 -17.938 -8.953 1 97.81 195 LEU A N 1
ATOM 1592 C CA . LEU A 1 195 ? 3.74 -17.219 -9.133 1 97.81 195 LEU A CA 1
ATOM 1593 C C . LEU A 1 195 ? 3.963 -15.711 -9.109 1 97.81 195 LEU A C 1
ATOM 1595 O O . LEU A 1 195 ? 4.203 -15.133 -8.047 1 97.81 195 LEU A O 1
ATOM 1599 N N . LEU A 1 196 ? 3.922 -15.094 -10.273 1 98.44 196 LEU A N 1
ATOM 1600 C CA . LEU A 1 196 ? 4.039 -13.641 -10.383 1 98.44 196 LEU A CA 1
ATOM 1601 C C . LEU A 1 196 ? 2.67 -13 -10.586 1 98.44 196 LEU A C 1
ATOM 1603 O O . LEU A 1 196 ? 1.97 -13.312 -11.555 1 98.44 196 LEU A O 1
ATOM 1607 N N . ALA A 1 197 ? 2.277 -12.18 -9.695 1 98.56 197 ALA A N 1
ATOM 1608 C CA . ALA A 1 197 ? 0.965 -11.539 -9.758 1 98.56 197 ALA A CA 1
ATOM 1609 C C . ALA A 1 197 ? 1.088 -10.07 -10.164 1 98.56 197 ALA A C 1
ATOM 1611 O O . ALA A 1 197 ? 1.933 -9.344 -9.641 1 98.56 197 ALA A O 1
ATOM 1612 N N . LEU A 1 198 ? 0.24 -9.648 -11.086 1 97.62 198 LEU A N 1
ATOM 1613 C CA . LEU A 1 198 ? 0.113 -8.266 -11.516 1 97.62 198 LEU A CA 1
ATOM 1614 C C . LEU A 1 198 ? -1.222 -7.676 -11.062 1 97.62 198 LEU A C 1
ATOM 1616 O O . LEU A 1 198 ? -2.242 -8.367 -11.078 1 97.62 198 LEU A O 1
ATOM 1620 N N . GLY A 1 199 ? -1.2 -6.445 -10.703 1 93.25 199 GLY A N 1
ATOM 1621 C CA . GLY A 1 199 ? -2.443 -5.746 -10.422 1 93.25 199 GLY A CA 1
ATOM 1622 C C . GLY A 1 199 ? -2.967 -6 -9.016 1 93.25 199 GLY A C 1
ATOM 1623 O O . GLY A 1 199 ? -4.156 -5.812 -8.75 1 93.25 199 GLY A O 1
ATOM 1624 N N . GLY A 1 200 ? -2.172 -6.441 -8.164 1 92.69 200 GLY A N 1
ATOM 1625 C CA . GLY A 1 200 ? -2.627 -6.738 -6.812 1 92.69 200 GLY A CA 1
ATOM 1626 C C . GLY A 1 200 ? -2.307 -5.641 -5.816 1 92.69 200 GLY A C 1
ATOM 1627 O O . GLY A 1 200 ? -2.92 -5.562 -4.75 1 92.69 200 GLY A O 1
ATOM 1628 N N . ILE A 1 201 ? -1.38 -4.832 -6.164 1 95.75 201 ILE A N 1
ATOM 1629 C CA . ILE A 1 201 ? -0.906 -3.781 -5.27 1 95.75 201 ILE A CA 1
ATOM 1630 C C . ILE A 1 201 ? -0.826 -2.459 -6.027 1 95.75 201 ILE A C 1
ATOM 1632 O O . ILE A 1 201 ? -0.315 -2.406 -7.148 1 95.75 201 ILE A O 1
ATOM 1636 N N . GLY A 1 202 ? -1.346 -1.354 -5.375 1 92.31 202 GLY A N 1
ATOM 1637 C CA . GLY A 1 202 ? -1.252 -0.041 -5.992 1 92.31 202 GLY A CA 1
ATOM 1638 C C . GLY A 1 202 ? -2.605 0.571 -6.301 1 92.31 202 GLY A C 1
ATOM 1639 O O . GLY A 1 202 ? -2.709 1.779 -6.523 1 92.31 202 GLY A O 1
ATOM 1640 N N . GLY A 1 203 ? -3.658 -0.195 -6.414 1 92.75 203 GLY A N 1
ATOM 1641 C CA . GLY A 1 203 ? -5.02 0.301 -6.543 1 92.75 203 GLY A CA 1
ATOM 1642 C C . GLY A 1 203 ? -5.676 0.598 -5.207 1 92.75 203 GLY A C 1
ATOM 1643 O O . GLY A 1 203 ? -5.129 1.341 -4.391 1 92.75 203 GLY A O 1
ATOM 1644 N N . ARG A 1 204 ? -6.805 -0.022 -5.043 1 94.5 204 ARG A N 1
ATOM 1645 C CA . ARG A 1 204 ? -7.449 0.128 -3.744 1 94.5 204 ARG A CA 1
ATOM 1646 C C . ARG A 1 204 ? -6.555 -0.386 -2.623 1 94.5 204 ARG A C 1
ATOM 1648 O O . ARG A 1 204 ? -5.934 -1.441 -2.754 1 94.5 204 ARG A O 1
ATOM 1655 N N . PHE A 1 205 ? -6.559 0.371 -1.563 1 97.75 205 PHE A N 1
ATOM 1656 C CA . PHE A 1 205 ? -5.586 0.096 -0.511 1 97.75 205 PHE A CA 1
ATOM 1657 C C . PHE A 1 205 ? -5.938 -1.191 0.226 1 97.75 205 PHE A C 1
ATOM 1659 O O . PHE A 1 205 ? -5.055 -1.977 0.571 1 97.75 205 PHE A O 1
ATOM 1666 N N . ASP A 1 206 ? -7.23 -1.496 0.567 1 97 206 ASP A N 1
ATOM 1667 C CA . ASP A 1 206 ? -7.625 -2.719 1.26 1 97 206 ASP A CA 1
ATOM 1668 C C . ASP A 1 206 ? -7.312 -3.953 0.419 1 97 206 ASP A C 1
ATOM 1670 O O . ASP A 1 206 ? -6.891 -4.984 0.951 1 97 206 ASP A O 1
ATOM 1674 N N . GLN A 1 207 ? -7.465 -3.877 -0.893 1 94.44 207 GLN A N 1
ATOM 1675 C CA . GLN A 1 207 ? -7.109 -4.977 -1.782 1 94.44 207 GLN A CA 1
ATOM 1676 C C . GLN A 1 207 ? -5.602 -5.195 -1.809 1 94.44 207 GLN A C 1
ATOM 1678 O O . GLN A 1 207 ? -5.133 -6.336 -1.891 1 94.44 207 GLN A O 1
ATOM 1683 N N . SER A 1 208 ? -4.852 -4.082 -1.811 1 97 208 SER A N 1
ATOM 1684 C CA . SER A 1 208 ? -3.396 -4.188 -1.747 1 97 208 SER A CA 1
ATOM 1685 C C . SER A 1 208 ? -2.947 -4.922 -0.488 1 97 208 SER A C 1
ATOM 1687 O O . SER A 1 208 ? -2.084 -5.801 -0.55 1 97 208 SER A O 1
ATOM 1689 N N . ILE A 1 209 ? -3.551 -4.586 0.636 1 97.88 209 ILE A N 1
ATOM 1690 C CA . ILE A 1 209 ? -3.18 -5.227 1.892 1 97.88 209 ILE A CA 1
ATOM 1691 C C . ILE A 1 209 ? -3.619 -6.688 1.873 1 97.88 209 ILE A C 1
ATOM 1693 O O . ILE A 1 209 ? -2.902 -7.566 2.361 1 97.88 209 ILE A O 1
ATOM 1697 N N . HIS A 1 210 ? -4.762 -6.934 1.333 1 95.81 210 HIS A N 1
ATOM 1698 C CA . HIS A 1 210 ? -5.176 -8.32 1.19 1 95.81 210 HIS A CA 1
ATOM 1699 C C . HIS A 1 210 ? -4.152 -9.125 0.39 1 95.81 210 HIS A C 1
ATOM 1701 O O . HIS A 1 210 ? -3.836 -10.258 0.745 1 95.81 210 HIS A O 1
ATOM 1707 N N . SER A 1 211 ? -3.715 -8.555 -0.722 1 97.12 211 SER A N 1
ATOM 1708 C CA . SER A 1 211 ? -2.67 -9.203 -1.503 1 97.12 211 SER A CA 1
ATOM 1709 C C . SER A 1 211 ? -1.453 -9.523 -0.64 1 97.12 211 SER A C 1
ATOM 1711 O O . SER A 1 211 ? -0.883 -10.609 -0.738 1 97.12 211 SER A O 1
ATOM 1713 N N . ILE A 1 212 ? -1.067 -8.609 0.198 1 98.5 212 ILE A N 1
ATOM 1714 C CA . ILE A 1 212 ? 0.087 -8.797 1.07 1 98.5 212 ILE A CA 1
ATOM 1715 C C . ILE A 1 212 ? -0.166 -9.969 2.02 1 98.5 212 ILE A C 1
ATOM 1717 O O . ILE A 1 212 ? 0.741 -10.758 2.297 1 98.5 212 ILE A O 1
ATOM 1721 N N . THR A 1 213 ? -1.409 -10.125 2.525 1 98.06 213 THR A N 1
ATOM 1722 C CA . THR A 1 213 ? -1.705 -11.227 3.434 1 98.06 213 THR A CA 1
ATOM 1723 C C . THR A 1 213 ? -1.434 -12.57 2.762 1 98.06 213 THR A C 1
ATOM 1725 O O . THR A 1 213 ? -1.057 -13.539 3.426 1 98.06 213 THR A O 1
ATOM 1728 N N . GLN A 1 214 ? -1.608 -12.586 1.439 1 97.38 214 GLN A N 1
ATOM 1729 C CA . GLN A 1 214 ? -1.445 -13.844 0.719 1 97.38 214 GLN A CA 1
ATOM 1730 C C . GLN A 1 214 ? 0.009 -14.305 0.739 1 97.38 214 GLN A C 1
ATOM 1732 O O . GLN A 1 214 ? 0.287 -15.5 0.667 1 97.38 214 GLN A O 1
ATOM 1737 N N . LEU A 1 215 ? 0.956 -13.352 0.832 1 98.38 215 LEU A N 1
ATOM 1738 C CA . LEU A 1 215 ? 2.354 -13.727 1.012 1 98.38 215 LEU A CA 1
ATOM 1739 C C . LEU A 1 215 ? 2.531 -14.578 2.266 1 98.38 215 LEU A C 1
ATOM 1741 O O . LEU A 1 215 ? 3.186 -15.625 2.225 1 98.38 215 LEU A O 1
ATOM 1745 N N . TYR A 1 216 ? 1.902 -14.18 3.32 1 98 216 TYR A N 1
ATOM 1746 C CA . TYR A 1 216 ? 2.033 -14.867 4.598 1 98 216 TYR A CA 1
ATOM 1747 C C . TYR A 1 216 ? 1.238 -16.172 4.594 1 98 216 TYR A C 1
ATOM 1749 O O . TYR A 1 216 ? 1.712 -17.188 5.094 1 98 216 TYR A O 1
ATOM 1757 N N . ILE A 1 217 ? 0.077 -16.141 4.02 1 96.38 217 ILE A N 1
ATOM 1758 C CA . ILE A 1 217 ? -0.796 -17.312 4.031 1 96.38 217 ILE A CA 1
ATOM 1759 C C . ILE A 1 217 ? -0.144 -18.438 3.244 1 96.38 217 ILE A C 1
ATOM 1761 O O . ILE A 1 217 ? -0.068 -19.578 3.727 1 96.38 217 ILE A O 1
ATOM 1765 N N . LEU A 1 218 ? 0.299 -18.156 2.051 1 96 218 LEU A N 1
ATOM 1766 C CA . LEU A 1 218 ? 0.883 -19.188 1.204 1 96 218 LEU A CA 1
ATOM 1767 C C . LEU A 1 218 ? 2.148 -19.75 1.836 1 96 218 LEU A C 1
ATOM 1769 O O . LEU A 1 218 ? 2.445 -20.938 1.682 1 96 218 LEU A O 1
ATOM 1773 N N . GLU A 1 219 ? 2.932 -18.891 2.504 1 95 219 GLU A N 1
ATOM 1774 C CA . GLU A 1 219 ? 4.113 -19.375 3.211 1 95 219 GLU A CA 1
ATOM 1775 C C . GLU A 1 219 ? 3.742 -20.438 4.234 1 95 219 GLU A C 1
ATOM 1777 O O . GLU A 1 219 ? 4.52 -21.359 4.488 1 95 219 GLU A O 1
ATOM 1782 N N . GLN A 1 220 ? 2.535 -20.344 4.758 1 93.44 220 GLN A N 1
ATOM 1783 C CA . GLN A 1 220 ? 2.105 -21.25 5.812 1 93.44 220 GLN A CA 1
ATOM 1784 C C . GLN A 1 220 ? 1.379 -22.469 5.234 1 93.44 220 GLN A C 1
ATOM 1786 O O . GLN A 1 220 ? 1.55 -23.594 5.719 1 93.44 220 GLN A O 1
ATOM 1791 N N . THR A 1 221 ? 0.604 -22.312 4.188 1 90.62 221 THR A N 1
ATOM 1792 C CA . THR A 1 221 ? -0.318 -23.359 3.754 1 90.62 221 THR A CA 1
ATOM 1793 C C . THR A 1 221 ? 0.176 -24.016 2.471 1 90.62 221 THR A C 1
ATOM 1795 O O . THR A 1 221 ? -0.055 -25.203 2.248 1 90.62 221 THR A O 1
ATOM 1798 N N . ASP A 1 222 ? 0.781 -23.25 1.634 1 92.56 222 ASP A N 1
ATOM 1799 C CA . ASP A 1 222 ? 1.198 -23.719 0.313 1 92.56 222 ASP A CA 1
ATOM 1800 C C . ASP A 1 222 ? 2.604 -23.219 -0.022 1 92.56 222 ASP A C 1
ATOM 1802 O O . ASP A 1 222 ? 2.791 -22.469 -0.98 1 92.56 222 ASP A O 1
ATOM 1806 N N . LYS A 1 223 ? 3.539 -23.781 0.604 1 91.31 223 LYS A N 1
ATOM 1807 C CA . LYS A 1 223 ? 4.918 -23.312 0.574 1 91.31 223 LYS A CA 1
ATOM 1808 C C . LYS A 1 223 ? 5.531 -23.484 -0.811 1 91.31 223 LYS A C 1
ATOM 1810 O O . LYS A 1 223 ? 6.586 -22.922 -1.107 1 91.31 223 LYS A O 1
ATOM 1815 N N . TYR A 1 224 ? 4.848 -24.297 -1.62 1 92.75 224 TYR A N 1
ATOM 1816 C CA . TYR A 1 224 ? 5.398 -24.547 -2.947 1 92.75 224 TYR A CA 1
ATOM 1817 C C . TYR A 1 224 ? 5.195 -23.344 -3.861 1 92.75 224 TYR A C 1
ATOM 1819 O O . TYR A 1 224 ? 5.801 -23.266 -4.934 1 92.75 224 TYR A O 1
ATOM 1827 N N . PHE A 1 225 ? 4.418 -22.422 -3.436 1 95.25 225 PHE A N 1
ATOM 1828 C CA . PHE A 1 225 ? 4.27 -21.188 -4.203 1 95.25 225 PHE A CA 1
ATOM 1829 C C . PHE A 1 225 ? 5.375 -20.203 -3.854 1 95.25 225 PHE A C 1
ATOM 1831 O O . PHE A 1 225 ? 5.609 -19.922 -2.678 1 95.25 225 PHE A O 1
ATOM 1838 N N . GLU A 1 226 ? 6.059 -19.719 -4.832 1 96.19 226 GLU A N 1
ATOM 1839 C CA . GLU A 1 226 ? 6.918 -18.531 -4.715 1 96.19 226 GLU A CA 1
ATOM 1840 C C . GLU A 1 226 ? 6.23 -17.297 -5.277 1 96.19 226 GLU A C 1
ATOM 1842 O O . GLU A 1 226 ? 6.438 -16.938 -6.438 1 96.19 226 GLU A O 1
ATOM 1847 N N . LEU A 1 227 ? 5.488 -16.703 -4.41 1 98.25 227 LEU A N 1
ATOM 1848 C CA . LEU A 1 227 ? 4.637 -15.586 -4.816 1 98.25 227 LEU A CA 1
ATOM 1849 C C . LEU A 1 227 ? 5.41 -14.273 -4.789 1 98.25 227 LEU A C 1
ATOM 1851 O O . LEU A 1 227 ? 6.148 -14 -3.842 1 98.25 227 LEU A O 1
ATOM 1855 N N . ALA A 1 228 ? 5.273 -13.5 -5.801 1 98.69 228 ALA A N 1
ATOM 1856 C CA . ALA A 1 228 ? 5.746 -12.117 -5.855 1 98.69 228 ALA A CA 1
ATOM 1857 C C . ALA A 1 228 ? 4.746 -11.219 -6.578 1 98.69 228 ALA A C 1
ATOM 1859 O O . ALA A 1 228 ? 3.973 -11.695 -7.418 1 98.69 228 ALA A O 1
ATOM 1860 N N . TYR A 1 229 ? 4.734 -10.055 -6.18 1 98.69 229 TYR A N 1
ATOM 1861 C CA . TYR A 1 229 ? 3.93 -9.055 -6.859 1 98.69 229 TYR A CA 1
ATOM 1862 C C . TYR A 1 229 ? 4.809 -8.094 -7.656 1 98.69 229 TYR A C 1
ATOM 1864 O O . TYR A 1 229 ? 5.867 -7.676 -7.184 1 98.69 229 TYR A O 1
ATOM 1872 N N . LEU A 1 230 ? 4.379 -7.816 -8.836 1 98.06 230 LEU A N 1
ATOM 1873 C CA . LEU A 1 230 ? 5.047 -6.809 -9.656 1 98.06 230 LEU A CA 1
ATOM 1874 C C . LEU A 1 230 ? 4.121 -5.625 -9.922 1 98.06 230 LEU A C 1
ATOM 1876 O O . LEU A 1 230 ? 3.023 -5.801 -10.453 1 98.06 230 LEU A O 1
ATOM 1880 N N . THR A 1 231 ? 4.508 -4.48 -9.438 1 96.88 231 THR A N 1
ATOM 1881 C CA . THR A 1 231 ? 3.82 -3.232 -9.742 1 96.88 231 THR A CA 1
ATOM 1882 C C . THR A 1 231 ? 4.621 -2.398 -10.734 1 96.88 231 THR A C 1
ATOM 1884 O O . THR A 1 231 ? 5.648 -2.852 -11.25 1 96.88 231 THR A O 1
ATOM 1887 N N . GLU A 1 232 ? 4.117 -1.203 -10.961 1 93.5 232 GLU A N 1
ATOM 1888 C CA . GLU A 1 232 ? 4.836 -0.318 -11.875 1 93.5 232 GLU A CA 1
ATOM 1889 C C . GLU A 1 232 ? 6.184 0.094 -11.297 1 93.5 232 GLU A C 1
ATOM 1891 O O . GLU A 1 232 ? 7.117 0.409 -12.039 1 93.5 232 GLU A O 1
ATOM 1896 N N . THR A 1 233 ? 6.266 0.019 -9.984 1 95.06 233 THR A N 1
ATOM 1897 C CA . THR A 1 233 ? 7.453 0.604 -9.375 1 95.06 233 THR A CA 1
ATOM 1898 C C . THR A 1 233 ? 8.211 -0.439 -8.555 1 95.06 233 THR A C 1
ATOM 1900 O O . THR A 1 233 ? 9.391 -0.257 -8.242 1 95.06 233 THR A O 1
ATOM 1903 N N . ASP A 1 234 ? 7.523 -1.571 -8.234 1 97.81 234 ASP A N 1
ATOM 1904 C CA . ASP A 1 234 ? 8.172 -2.416 -7.234 1 97.81 234 ASP A CA 1
ATOM 1905 C C . ASP A 1 234 ? 7.996 -3.895 -7.57 1 97.81 234 ASP A C 1
ATOM 1907 O O . ASP A 1 234 ? 7 -4.289 -8.18 1 97.81 234 ASP A O 1
ATOM 1911 N N . LEU A 1 235 ? 8.977 -4.66 -7.254 1 98.5 235 LEU A N 1
ATOM 1912 C CA . LEU A 1 235 ? 8.867 -6.094 -7.008 1 98.5 235 LEU A CA 1
ATOM 1913 C C . LEU A 1 235 ? 8.703 -6.383 -5.52 1 98.5 235 LEU A C 1
ATOM 1915 O O . LEU A 1 235 ? 9.492 -5.898 -4.699 1 98.5 235 LEU A O 1
ATOM 1919 N N . ILE A 1 236 ? 7.664 -7.145 -5.105 1 98.88 236 ILE A N 1
ATOM 1920 C CA . ILE A 1 236 ? 7.348 -7.34 -3.693 1 98.88 236 ILE A CA 1
ATOM 1921 C C . ILE A 1 236 ? 7.211 -8.828 -3.396 1 98.88 236 ILE A C 1
ATOM 1923 O O . ILE A 1 236 ? 6.477 -9.539 -4.086 1 98.88 236 ILE A O 1
ATOM 1927 N N . PHE A 1 237 ? 7.887 -9.344 -2.424 1 98.81 237 PHE A N 1
ATOM 1928 C CA . PHE A 1 237 ? 7.766 -10.742 -2.025 1 98.81 237 PHE A CA 1
ATOM 1929 C C . PHE A 1 237 ? 8.164 -10.922 -0.565 1 98.81 237 PHE A C 1
ATOM 1931 O O . PHE A 1 237 ? 8.578 -9.961 0.095 1 98.81 237 PHE A O 1
ATOM 1938 N N . LEU A 1 238 ? 7.93 -12.086 -0.034 1 98.69 238 LEU A N 1
ATOM 1939 C CA . LEU A 1 238 ? 8.195 -12.406 1.365 1 98.69 238 LEU A CA 1
ATOM 1940 C C . LEU A 1 238 ? 9.586 -13 1.535 1 98.69 238 LEU A C 1
ATOM 1942 O O . LEU A 1 238 ? 10 -13.867 0.755 1 98.69 238 LEU A O 1
ATOM 1946 N N . VAL A 1 239 ? 10.367 -12.469 2.455 1 98.62 239 VAL A N 1
ATOM 1947 C CA . VAL A 1 239 ? 11.617 -13.086 2.893 1 98.62 239 VAL A CA 1
ATOM 1948 C C . VAL A 1 239 ? 11.359 -13.961 4.117 1 98.62 239 VAL A C 1
ATOM 1950 O O . VAL A 1 239 ? 11.016 -13.453 5.191 1 98.62 239 VAL A O 1
ATOM 1953 N N . PRO A 1 240 ? 11.531 -15.25 3.957 1 97.75 240 PRO A N 1
ATOM 1954 C CA . PRO A 1 240 ? 11.227 -16.141 5.078 1 97.75 240 PRO A CA 1
ATOM 1955 C C . PRO A 1 240 ? 12.195 -15.961 6.25 1 97.75 240 PRO A C 1
ATOM 1957 O O . PRO A 1 240 ? 13.336 -15.539 6.055 1 97.75 240 PRO A O 1
ATOM 1960 N N . ALA A 1 241 ? 11.727 -16.312 7.469 1 97 241 ALA A N 1
ATOM 1961 C CA . ALA A 1 241 ? 12.57 -16.297 8.664 1 97 241 ALA A CA 1
ATOM 1962 C C . ALA A 1 241 ? 13.68 -17.328 8.562 1 97 241 ALA A C 1
ATOM 1964 O O . ALA A 1 241 ? 13.594 -18.281 7.77 1 97 241 ALA A O 1
ATOM 1965 N N . GLY A 1 242 ? 14.75 -17.156 9.344 1 94.31 242 GLY A N 1
ATOM 1966 C CA . GLY A 1 242 ? 15.797 -18.156 9.445 1 94.31 242 GLY A CA 1
ATOM 1967 C C . GLY A 1 242 ? 17 -17.844 8.578 1 94.31 242 GLY A C 1
ATOM 1968 O O . GLY A 1 242 ? 17.906 -18.672 8.461 1 94.31 242 GLY A O 1
ATOM 1969 N N . GLY A 1 243 ? 17.031 -16.734 7.992 1 97.81 243 GLY A N 1
ATOM 1970 C CA . GLY A 1 243 ? 18.156 -16.312 7.168 1 97.81 243 GLY A CA 1
ATOM 1971 C C . GLY A 1 243 ? 17.953 -16.594 5.691 1 97.81 243 GLY A C 1
ATOM 1972 O O . GLY A 1 243 ? 17.703 -17.75 5.309 1 97.81 243 GLY A O 1
ATOM 1973 N N . THR A 1 244 ? 18.031 -15.617 4.848 1 98.5 244 THR A N 1
ATOM 1974 C CA . THR A 1 244 ? 17.844 -15.711 3.404 1 98.5 244 THR A CA 1
ATOM 1975 C C . THR A 1 244 ? 18.984 -15 2.668 1 98.5 244 THR A C 1
ATOM 1977 O O . THR A 1 244 ? 19.312 -13.852 2.982 1 98.5 244 THR A O 1
ATOM 1980 N N . LEU A 1 245 ? 19.625 -15.719 1.794 1 98.69 245 LEU A N 1
ATOM 1981 C CA . LEU A 1 245 ? 20.578 -15.102 0.884 1 98.69 245 LEU A CA 1
ATOM 1982 C C . LEU A 1 245 ? 19.922 -14.734 -0.438 1 98.69 245 LEU A C 1
ATOM 1984 O O . LEU A 1 245 ? 19.516 -15.617 -1.201 1 98.69 245 LEU A O 1
ATOM 1988 N N . LEU A 1 246 ? 19.703 -13.477 -0.678 1 98.69 246 LEU A N 1
ATOM 1989 C CA . LEU A 1 246 ? 19.266 -12.984 -1.979 1 98.69 246 LEU A CA 1
ATOM 1990 C C . LEU A 1 246 ? 20.438 -12.898 -2.951 1 98.69 246 LEU A C 1
ATOM 1992 O O . LEU A 1 246 ? 21.516 -12.406 -2.592 1 98.69 246 LEU A O 1
ATOM 1996 N N . THR A 1 247 ? 20.234 -13.367 -4.164 1 98.31 247 THR A N 1
ATOM 1997 C CA . THR A 1 247 ? 21.281 -13.289 -5.172 1 98.31 247 THR A CA 1
ATOM 1998 C C . THR A 1 247 ? 20.766 -12.594 -6.43 1 98.31 247 THR A C 1
ATOM 2000 O O . THR A 1 247 ? 19.578 -12.617 -6.723 1 98.31 247 THR A O 1
ATOM 2003 N N . TYR A 1 248 ? 21.578 -11.898 -7.102 1 98.19 248 TYR A N 1
ATOM 2004 C CA . TYR A 1 248 ? 21.359 -11.211 -8.367 1 98.19 248 TYR A CA 1
ATOM 2005 C C . TYR A 1 248 ? 22.672 -10.938 -9.078 1 98.19 248 TYR A C 1
ATOM 2007 O O . TYR A 1 248 ? 23.734 -10.969 -8.461 1 98.19 248 TYR A O 1
ATOM 2015 N N . SER A 1 249 ? 22.641 -10.711 -10.359 1 97.69 249 SER A N 1
ATOM 2016 C CA . SER A 1 249 ? 23.844 -10.336 -11.086 1 97.69 249 SER A CA 1
ATOM 2017 C C . SER A 1 249 ? 24.203 -8.875 -10.836 1 97.69 249 SER A C 1
ATOM 2019 O O . SER A 1 249 ? 23.328 -8.055 -10.539 1 97.69 249 SER A O 1
ATOM 2021 N N . GLU A 1 250 ? 25.453 -8.602 -10.945 1 97.5 250 GLU A N 1
ATOM 2022 C CA . GLU A 1 250 ? 25.938 -7.23 -10.781 1 97.5 250 GLU A CA 1
ATOM 2023 C C . GLU A 1 250 ? 25.234 -6.281 -11.742 1 97.5 250 GLU A C 1
ATOM 2025 O O . GLU A 1 250 ? 24.844 -5.172 -11.359 1 97.5 250 GLU A O 1
ATOM 2030 N N . ASN A 1 251 ? 25.109 -6.688 -12.922 1 96.81 251 ASN A N 1
ATOM 2031 C CA . ASN A 1 251 ? 24.453 -5.863 -13.93 1 96.81 251 ASN A CA 1
ATOM 2032 C C . ASN A 1 251 ? 22.984 -5.59 -13.578 1 96.81 251 ASN A C 1
ATOM 2034 O O . ASN A 1 251 ? 22.516 -4.465 -13.727 1 96.81 251 ASN A O 1
ATOM 2038 N N . PHE A 1 252 ? 22.297 -6.594 -13.164 1 97.31 252 PHE A N 1
ATOM 2039 C CA . PHE A 1 252 ? 20.906 -6.445 -12.75 1 97.31 252 PHE A CA 1
ATOM 2040 C C . PHE A 1 252 ? 20.797 -5.453 -11.602 1 97.31 252 PHE A C 1
ATOM 2042 O O . PHE A 1 252 ? 19.938 -4.555 -11.633 1 97.31 252 PHE A O 1
ATOM 2049 N N . ARG A 1 253 ? 21.625 -5.566 -10.633 1 97.25 253 ARG A N 1
ATOM 2050 C CA . ARG A 1 253 ? 21.641 -4.68 -9.469 1 97.25 253 ARG A CA 1
ATOM 2051 C C . ARG A 1 253 ? 21.906 -3.236 -9.891 1 97.25 253 ARG A C 1
ATOM 2053 O O . ARG A 1 253 ? 21.266 -2.312 -9.383 1 97.25 253 ARG A O 1
ATOM 2060 N N . ASN A 1 254 ? 22.797 -3.037 -10.797 1 97.06 254 ASN A N 1
ATOM 2061 C CA . ASN A 1 254 ? 23.219 -1.7 -11.203 1 97.06 254 ASN A CA 1
ATOM 2062 C C . ASN A 1 254 ? 22.172 -1.027 -12.086 1 97.06 254 ASN A C 1
ATOM 2064 O O . ASN A 1 254 ? 21.984 0.19 -12.023 1 97.06 254 ASN A O 1
ATOM 2068 N N . GLU A 1 255 ? 21.438 -1.839 -12.82 1 96.94 255 GLU A N 1
ATOM 2069 C CA . GLU A 1 255 ? 20.688 -1.217 -13.906 1 96.94 255 GLU A CA 1
ATOM 2070 C C . GLU A 1 255 ? 19.188 -1.359 -13.695 1 96.94 255 GLU A C 1
ATOM 2072 O O . GLU A 1 255 ? 18.406 -0.517 -14.148 1 96.94 255 GLU A O 1
ATOM 2077 N N . CYS A 1 256 ? 18.781 -2.406 -13.023 1 97.44 256 CYS A N 1
ATOM 2078 C CA . CYS A 1 256 ? 17.375 -2.775 -13.125 1 97.44 256 CYS A CA 1
ATOM 2079 C C . CYS A 1 256 ? 16.625 -2.455 -11.836 1 97.44 256 CYS A C 1
ATOM 2081 O O . CYS A 1 256 ? 15.398 -2.426 -11.812 1 97.44 256 CYS A O 1
ATOM 2083 N N . ILE A 1 257 ? 17.422 -2.279 -10.734 1 97.62 257 ILE A N 1
ATOM 2084 C CA . ILE A 1 257 ? 16.719 -2.125 -9.469 1 97.62 257 ILE A CA 1
ATOM 2085 C C . ILE A 1 257 ? 17.266 -0.915 -8.719 1 97.62 257 ILE A C 1
ATOM 2087 O O . ILE A 1 257 ? 18.344 -0.422 -9.031 1 97.62 257 ILE A O 1
ATOM 2091 N N . GLY A 1 258 ? 16.484 -0.375 -7.766 1 97 258 GLY A N 1
ATOM 2092 C CA . GLY A 1 258 ? 16.828 0.789 -6.965 1 97 258 GLY A CA 1
ATOM 2093 C C . GLY A 1 258 ? 16.672 0.556 -5.477 1 97 258 GLY A C 1
ATOM 2094 O O . GLY A 1 258 ? 17.203 -0.416 -4.934 1 97 258 GLY A O 1
ATOM 2095 N N . ASN A 1 259 ? 15.922 1.401 -4.824 1 96.31 259 ASN A N 1
ATOM 2096 C CA . ASN A 1 259 ? 15.734 1.319 -3.377 1 96.31 259 ASN A CA 1
ATOM 2097 C C . ASN A 1 259 ? 14.922 0.091 -2.986 1 96.31 259 ASN A C 1
ATOM 2099 O O . ASN A 1 259 ? 14.281 -0.534 -3.836 1 96.31 259 ASN A O 1
ATOM 2103 N N . CYS A 1 260 ? 15.078 -0.276 -1.78 1 98.44 260 CYS A N 1
ATOM 2104 C CA . CYS A 1 260 ? 14.297 -1.385 -1.243 1 98.44 260 CYS A CA 1
ATOM 2105 C C . CYS A 1 260 ? 13.836 -1.091 0.181 1 98.44 260 CYS A C 1
ATOM 2107 O O . CYS A 1 260 ? 14.234 -0.084 0.77 1 98.44 260 CYS A O 1
ATOM 2109 N N . GLY A 1 261 ? 12.953 -1.918 0.679 1 98.44 261 GLY A N 1
ATOM 2110 C CA . GLY A 1 261 ? 12.484 -1.817 2.051 1 98.44 261 GLY A CA 1
ATOM 2111 C C . GLY A 1 261 ? 12.25 -3.168 2.703 1 98.44 261 GLY A C 1
ATOM 2112 O O . GLY A 1 261 ? 11.875 -4.129 2.035 1 98.44 261 GLY A O 1
ATOM 2113 N N . LEU A 1 262 ? 12.625 -3.291 3.98 1 98.75 262 LEU A N 1
ATOM 2114 C CA . LEU A 1 262 ? 12.227 -4.402 4.84 1 98.75 262 LEU A CA 1
ATOM 2115 C C . LEU A 1 262 ? 11.047 -4.008 5.723 1 98.75 262 LEU A C 1
ATOM 2117 O O . LEU A 1 262 ? 11.203 -3.223 6.66 1 98.75 262 LEU A O 1
ATOM 2121 N N . LEU A 1 263 ? 9.906 -4.59 5.449 1 98.81 263 LEU A N 1
ATOM 2122 C CA . LEU A 1 263 ? 8.648 -4.059 5.961 1 98.81 263 LEU A CA 1
ATOM 2123 C C . LEU A 1 263 ? 7.945 -5.086 6.84 1 98.81 263 LEU A C 1
ATOM 2125 O O . LEU A 1 263 ? 7.457 -6.105 6.348 1 98.81 263 LEU A O 1
ATOM 2129 N N . PRO A 1 264 ? 7.863 -4.836 8.156 1 98.75 264 PRO A N 1
ATOM 2130 C CA . PRO A 1 264 ? 7.289 -5.801 9.102 1 98.75 264 PRO A CA 1
ATOM 2131 C C . PRO A 1 264 ? 5.766 -5.758 9.125 1 98.75 264 PRO A C 1
ATOM 2133 O O . PRO A 1 264 ? 5.172 -5.469 10.172 1 98.75 264 PRO A O 1
ATOM 2136 N N . LEU A 1 265 ? 5.156 -6.184 8.07 1 98.75 265 LEU A N 1
ATOM 2137 C CA . LEU A 1 265 ? 3.713 -6.062 7.91 1 98.75 265 LEU A CA 1
ATOM 2138 C C . LEU A 1 265 ? 2.988 -7.184 8.648 1 98.75 265 LEU A C 1
ATOM 2140 O O . LEU A 1 265 ? 1.78 -7.102 8.883 1 98.75 265 LEU A O 1
ATOM 2144 N N . GLY A 1 266 ? 3.707 -8.242 8.977 1 98.12 266 GLY A N 1
ATOM 2145 C CA . GLY A 1 266 ? 3.125 -9.32 9.75 1 98.12 266 GLY A CA 1
ATOM 2146 C C . GLY A 1 266 ? 3.062 -9.023 11.234 1 98.12 266 GLY A C 1
ATOM 2147 O O . GLY A 1 266 ? 2.512 -9.805 12.016 1 98.12 266 GLY A O 1
ATOM 2148 N N . GLY A 1 267 ? 3.617 -7.938 11.633 1 97.44 267 GLY A N 1
ATOM 2149 C CA . GLY A 1 267 ? 3.699 -7.551 13.031 1 97.44 267 GLY A CA 1
ATOM 2150 C C . GLY A 1 267 ? 5.109 -7.207 13.477 1 97.44 267 GLY A C 1
ATOM 2151 O O . GLY A 1 267 ? 6.059 -7.332 12.695 1 97.44 267 GLY A O 1
ATOM 2152 N N . MET A 1 268 ? 5.141 -6.773 14.758 1 97.81 268 MET A N 1
ATOM 2153 C CA . MET A 1 268 ? 6.434 -6.434 15.336 1 97.81 268 MET A CA 1
ATOM 2154 C C . MET A 1 268 ? 7.391 -7.621 15.273 1 97.81 268 MET A C 1
ATOM 2156 O O . MET A 1 268 ? 6.988 -8.758 15.531 1 97.81 268 MET A O 1
ATOM 2160 N N . THR A 1 269 ? 8.625 -7.355 14.891 1 98.25 269 THR A N 1
ATOM 2161 C CA . THR A 1 269 ? 9.641 -8.398 14.812 1 98.25 269 THR A CA 1
ATOM 2162 C C . THR A 1 269 ? 11.039 -7.801 14.992 1 98.25 269 THR A C 1
ATOM 2164 O O . THR A 1 269 ? 11.18 -6.668 15.461 1 98.25 269 THR A O 1
ATOM 2167 N N . LYS A 1 270 ? 12.062 -8.609 14.797 1 98.38 270 LYS A N 1
ATOM 2168 C CA . LYS A 1 270 ? 13.445 -8.188 14.953 1 98.38 270 LYS A CA 1
ATOM 2169 C C . LYS A 1 270 ? 14.297 -8.625 13.766 1 98.38 270 LYS A C 1
ATOM 2171 O O . LYS A 1 270 ? 14.289 -9.797 13.383 1 98.38 270 LYS A O 1
ATOM 2176 N N . ILE A 1 271 ? 14.914 -7.68 13.148 1 98.56 271 ILE A N 1
ATOM 2177 C CA . ILE A 1 271 ? 15.945 -8.016 12.172 1 98.56 271 ILE A CA 1
ATOM 2178 C C . ILE A 1 271 ? 17.234 -8.375 12.898 1 98.56 271 ILE A C 1
ATOM 2180 O O . ILE A 1 271 ? 17.891 -7.508 13.484 1 98.56 271 ILE A O 1
ATOM 2184 N N . ILE A 1 272 ? 17.547 -9.602 12.844 1 98.38 272 ILE A N 1
ATOM 2185 C CA . ILE A 1 272 ? 18.719 -10.109 13.547 1 98.38 272 ILE A CA 1
ATOM 2186 C C . ILE A 1 272 ? 19.984 -9.547 12.906 1 98.38 272 ILE A C 1
ATOM 2188 O O . ILE A 1 272 ? 20.875 -9.047 13.602 1 98.38 272 ILE A O 1
ATOM 2192 N N . GLU A 1 273 ? 19.969 -9.664 11.547 1 98.12 273 GLU A N 1
ATOM 2193 C CA . GLU A 1 273 ? 21.141 -9.141 10.852 1 98.12 273 GLU A CA 1
ATOM 2194 C C . GLU A 1 273 ? 20.859 -8.961 9.359 1 98.12 273 GLU A C 1
ATOM 2196 O O . GLU A 1 273 ? 20.109 -9.742 8.766 1 98.12 273 GLU A O 1
ATOM 2201 N N . THR A 1 274 ? 21.422 -7.918 8.781 1 98.75 274 THR A N 1
ATOM 2202 C CA . THR A 1 274 ? 21.484 -7.777 7.332 1 98.75 274 THR A CA 1
ATOM 2203 C C . THR A 1 274 ? 22.922 -7.547 6.871 1 98.75 274 THR A C 1
ATOM 2205 O O . THR A 1 274 ? 23.719 -6.98 7.613 1 98.75 274 THR A O 1
ATOM 2208 N N . GLN A 1 275 ? 23.281 -8.008 5.742 1 98.69 275 GLN A N 1
ATOM 2209 C CA . GLN A 1 275 ? 24.547 -7.742 5.07 1 98.69 275 GLN A CA 1
ATOM 2210 C C . GLN A 1 275 ? 24.328 -7.434 3.594 1 98.69 275 GLN A C 1
ATOM 2212 O O . GLN A 1 275 ? 23.719 -8.219 2.873 1 98.69 275 GLN A O 1
ATOM 2217 N N . GLY A 1 276 ? 24.859 -6.297 3.189 1 98.75 276 GLY A N 1
ATOM 2218 C CA . GLY A 1 276 ? 24.781 -5.969 1.775 1 98.75 276 GLY A CA 1
ATOM 2219 C C . GLY A 1 276 ? 23.766 -4.867 1.479 1 98.75 276 GLY A C 1
ATOM 2220 O O . GLY A 1 276 ? 23.422 -4.645 0.321 1 98.75 276 GLY A O 1
ATOM 2221 N N . LEU A 1 277 ? 23.266 -4.215 2.434 1 98.69 277 LEU A N 1
ATOM 2222 C CA . LEU A 1 277 ? 22.422 -3.033 2.287 1 98.69 277 LEU A CA 1
ATOM 2223 C C . LEU A 1 277 ? 23.219 -1.764 2.584 1 98.69 277 LEU A C 1
ATOM 2225 O O . LEU A 1 277 ? 24.266 -1.816 3.234 1 98.69 277 LEU A O 1
ATOM 2229 N N . LYS A 1 278 ? 22.734 -0.636 2.043 1 97.88 278 LYS A N 1
ATOM 2230 C CA . LYS A 1 278 ? 23.375 0.635 2.371 1 97.88 278 LYS A CA 1
ATOM 2231 C C . LYS A 1 278 ? 23.422 0.854 3.881 1 97.88 278 LYS A C 1
ATOM 2233 O O . LYS A 1 278 ? 24.438 1.292 4.418 1 97.88 278 LYS A O 1
ATOM 2238 N N . TRP A 1 279 ? 22.312 0.575 4.535 1 97.31 279 TRP A N 1
ATOM 2239 C CA . TRP A 1 279 ? 22.266 0.578 5.996 1 97.31 279 TRP A CA 1
ATOM 2240 C C . TRP A 1 279 ? 22 -0.825 6.531 1 97.31 279 TRP A C 1
ATOM 2242 O O . TRP A 1 279 ? 20.859 -1.266 6.602 1 97.31 279 TRP A O 1
ATOM 2252 N N . ASP A 1 280 ? 23.062 -1.482 6.898 1 98.31 280 ASP A N 1
ATOM 2253 C CA . ASP A 1 280 ? 22.953 -2.787 7.551 1 98.31 280 ASP A CA 1
ATOM 2254 C C . ASP A 1 280 ? 22.656 -2.637 9.039 1 98.31 280 ASP A C 1
ATOM 2256 O O . ASP A 1 280 ? 23.156 -1.722 9.695 1 98.31 280 ASP A O 1
ATOM 2260 N N . VAL A 1 281 ? 21.828 -3.572 9.492 1 98.19 281 VAL A N 1
ATOM 2261 C CA . VAL A 1 281 ? 21.453 -3.48 10.891 1 98.19 281 VAL A CA 1
ATOM 2262 C C . VAL A 1 281 ? 21.703 -4.82 11.586 1 98.19 281 VAL A C 1
ATOM 2264 O O . VAL A 1 281 ? 21.781 -5.859 10.93 1 98.19 281 VAL A O 1
ATOM 2267 N N . THR A 1 282 ? 21.875 -4.801 12.891 1 97.94 282 THR A N 1
ATOM 2268 C CA . THR A 1 282 ? 21.953 -5.957 13.781 1 97.94 282 THR A CA 1
ATOM 2269 C C . THR A 1 282 ? 21.047 -5.773 14.992 1 97.94 282 THR A C 1
ATOM 2271 O O . THR A 1 282 ? 21.016 -4.703 15.594 1 97.94 282 THR A O 1
ATOM 2274 N N . ASN A 1 283 ? 20.297 -6.781 15.266 1 98 283 ASN A N 1
ATOM 2275 C CA . ASN A 1 283 ? 19.375 -6.789 16.406 1 98 283 ASN A CA 1
ATOM 2276 C C . ASN A 1 283 ? 18.469 -5.559 16.406 1 98 283 ASN A C 1
ATOM 2278 O O . ASN A 1 283 ? 18.375 -4.852 17.422 1 98 283 ASN A O 1
ATOM 2282 N N . TRP A 1 284 ? 17.906 -5.309 15.32 1 97.81 284 TRP A N 1
ATOM 2283 C CA . TRP A 1 284 ? 17.109 -4.105 15.094 1 97.81 284 TRP A CA 1
ATOM 2284 C C . TRP A 1 284 ? 15.617 -4.414 15.203 1 97.81 284 TRP A C 1
ATOM 2286 O O . TRP A 1 284 ? 15.062 -5.133 14.375 1 97.81 284 TRP A O 1
ATOM 2296 N N . ASN A 1 285 ? 14.992 -3.939 16.281 1 98 285 ASN A N 1
ATOM 2297 C CA . ASN A 1 285 ? 13.547 -4.09 16.391 1 98 285 ASN A CA 1
ATOM 2298 C C . ASN A 1 285 ? 12.805 -3.268 15.344 1 98 285 ASN A C 1
ATOM 2300 O O . ASN A 1 285 ? 13.203 -2.143 15.039 1 98 285 ASN A O 1
ATOM 2304 N N . THR A 1 286 ? 11.812 -3.838 14.734 1 98 286 THR A N 1
ATOM 2305 C CA . THR A 1 286 ? 11.102 -3.16 13.656 1 98 286 THR A CA 1
ATOM 2306 C C . THR A 1 286 ? 9.602 -3.428 13.742 1 98 286 THR A C 1
ATOM 2308 O O . THR A 1 286 ? 9.18 -4.531 14.094 1 98 286 THR A O 1
ATOM 2311 N N . SER A 1 287 ? 8.766 -2.434 13.555 1 98.38 287 SER A N 1
ATOM 2312 C CA . SER A 1 287 ? 7.309 -2.537 13.516 1 98.38 287 SER A CA 1
ATOM 2313 C C . SER A 1 287 ? 6.684 -1.31 12.859 1 98.38 287 SER A C 1
ATOM 2315 O O . SER A 1 287 ? 7.262 -0.221 12.891 1 98.38 287 SER A O 1
ATOM 2317 N N . VAL A 1 288 ? 5.543 -1.477 12.305 1 98.38 288 VAL A N 1
ATOM 2318 C CA . VAL A 1 288 ? 4.82 -0.37 11.688 1 98.38 288 VAL A CA 1
ATOM 2319 C C . VAL A 1 288 ? 4.324 0.588 12.766 1 98.38 288 VAL A C 1
ATOM 2321 O O . VAL A 1 288 ? 4.434 1.808 12.625 1 98.38 288 VAL A O 1
ATOM 2324 N N . SER A 1 289 ? 3.855 0.071 13.883 1 97.31 289 SER A N 1
ATOM 2325 C CA . SER A 1 289 ? 3.23 0.869 14.938 1 97.31 289 SER A CA 1
ATOM 2326 C C . SER A 1 289 ? 4.246 1.774 15.625 1 97.31 289 SER A C 1
ATOM 2328 O O . SER A 1 289 ? 3.9 2.855 16.094 1 97.31 289 SER A O 1
ATOM 2330 N N . SER A 1 290 ? 5.547 1.338 15.695 1 95.75 290 SER A N 1
ATOM 2331 C CA . SER A 1 290 ? 6.574 2.148 16.344 1 95.75 290 SER A CA 1
ATOM 2332 C C . SER A 1 290 ? 7.223 3.107 15.344 1 95.75 290 SER A C 1
ATOM 2334 O O . SER A 1 290 ? 7.977 4 15.734 1 95.75 290 SER A O 1
ATOM 2336 N N . GLY A 1 291 ? 6.965 2.861 14.117 1 95 291 GLY A N 1
ATOM 2337 C CA . GLY A 1 291 ? 7.539 3.715 13.086 1 95 291 GLY A CA 1
ATOM 2338 C C . GLY A 1 291 ? 8.93 3.287 12.664 1 95 291 GLY A C 1
ATOM 2339 O O . GLY A 1 291 ? 9.5 3.85 11.727 1 95 291 GLY A O 1
ATOM 2340 N N . LYS A 1 292 ? 9.484 2.352 13.367 1 95.12 292 LYS A N 1
ATOM 2341 C CA . LYS A 1 292 ? 10.828 1.867 13.055 1 95.12 292 LYS A CA 1
ATOM 2342 C C . LYS A 1 292 ? 10.789 0.836 11.93 1 95.12 292 LYS A C 1
ATOM 2344 O O . LYS A 1 292 ? 10.695 -0.366 12.18 1 95.12 292 LYS A O 1
ATOM 2349 N N . VAL A 1 293 ? 10.805 1.313 10.68 1 96.69 293 VAL A N 1
ATOM 2350 C CA . VAL A 1 293 ? 10.727 0.488 9.477 1 96.69 293 VAL A CA 1
ATOM 2351 C C . VAL A 1 293 ? 11.891 0.817 8.547 1 96.69 293 VAL A C 1
ATOM 2353 O O . VAL A 1 293 ? 12.266 1.983 8.391 1 96.69 293 VAL A O 1
ATOM 2356 N N . SER A 1 294 ? 12.523 -0.156 8 1 96.38 294 SER A N 1
ATOM 2357 C CA . SER A 1 294 ? 13.578 0.067 7.023 1 96.38 294 SER A CA 1
ATOM 2358 C C . SER A 1 294 ? 13.008 0.419 5.656 1 96.38 294 SER A C 1
ATOM 2360 O O . SER A 1 294 ? 12.641 -0.469 4.879 1 96.38 294 SER A O 1
ATOM 2362 N N . SER A 1 295 ? 12.828 1.646 5.379 1 94.5 295 SER A N 1
ATOM 2363 C CA . SER A 1 295 ? 12.43 2.16 4.07 1 94.5 295 SER A CA 1
ATOM 2364 C C . SER A 1 295 ? 13.562 2.936 3.414 1 94.5 295 SER A C 1
ATOM 2366 O O . SER A 1 295 ? 14.492 3.377 4.09 1 94.5 295 SER A O 1
ATOM 2368 N N . SER A 1 296 ? 13.523 3.031 2.119 1 91.94 296 SER A N 1
ATOM 2369 C CA . SER A 1 296 ? 14.477 3.807 1.33 1 91.94 296 SER A CA 1
ATOM 2370 C C . SER A 1 296 ? 15.891 3.273 1.5 1 91.94 296 SER A C 1
ATOM 2372 O O . SER A 1 296 ? 16.859 4.047 1.513 1 91.94 296 SER A O 1
ATOM 2374 N N . ASN A 1 297 ? 16 1.989 1.838 1 96.5 297 ASN A N 1
ATOM 2375 C CA . ASN A 1 297 ? 17.312 1.327 1.795 1 96.5 297 ASN A CA 1
ATOM 2376 C C . ASN A 1 297 ? 17.688 0.937 0.37 1 96.5 297 ASN A C 1
ATOM 2378 O O . ASN A 1 297 ? 17.016 1.333 -0.587 1 96.5 297 ASN A O 1
ATOM 2382 N N . ARG A 1 298 ? 18.797 0.308 0.17 1 97 298 ARG A N 1
ATOM 2383 C CA . ARG A 1 298 ? 19.141 -0.174 -1.163 1 97 298 ARG A CA 1
ATOM 2384 C C . ARG A 1 298 ? 20.25 -1.221 -1.095 1 97 298 ARG A C 1
ATOM 2386 O O . ARG A 1 298 ? 21.016 -1.266 -0.125 1 97 298 ARG A O 1
ATOM 2393 N N . PHE A 1 299 ? 20.281 -2.043 -2.111 1 98.5 299 PHE A N 1
ATOM 2394 C CA . PHE A 1 299 ? 21.281 -3.09 -2.213 1 98.5 299 PHE A CA 1
ATOM 2395 C C . PHE A 1 299 ? 22.641 -2.502 -2.582 1 98.5 299 PHE A C 1
ATOM 2397 O O . PHE A 1 299 ? 22.781 -1.854 -3.623 1 98.5 299 PHE A O 1
ATOM 2404 N N . VAL A 1 300 ? 23.625 -2.73 -1.753 1 98.62 300 VAL A N 1
ATOM 2405 C CA . VAL A 1 300 ? 24.969 -2.289 -2.088 1 98.62 300 VAL A CA 1
ATOM 2406 C C . VAL A 1 300 ? 25.875 -3.502 -2.273 1 98.62 300 VAL A C 1
ATOM 2408 O O . VAL A 1 300 ? 27 -3.375 -2.768 1 98.62 300 VAL A O 1
ATOM 2411 N N . GLY A 1 301 ? 25.406 -4.727 -1.801 1 98.62 301 GLY A N 1
ATOM 2412 C CA . GLY A 1 301 ? 26.141 -5.934 -2.172 1 98.62 301 GLY A CA 1
ATOM 2413 C C . GLY A 1 301 ? 26.266 -6.109 -3.674 1 98.62 301 GLY A C 1
ATOM 2414 O O . GLY A 1 301 ? 25.297 -5.922 -4.414 1 98.62 301 GLY A O 1
ATOM 2415 N N . ILE A 1 302 ? 27.375 -6.5 -4.141 1 98.19 302 ILE A N 1
ATOM 2416 C CA . ILE A 1 302 ? 27.672 -6.551 -5.566 1 98.19 302 ILE A CA 1
ATOM 2417 C C . ILE A 1 302 ? 26.797 -7.598 -6.242 1 98.19 302 ILE A C 1
ATOM 2419 O O . ILE A 1 302 ? 26.25 -7.355 -7.32 1 98.19 302 ILE A O 1
ATOM 2423 N N . ASP A 1 303 ? 26.641 -8.789 -5.609 1 97.75 303 ASP A N 1
ATOM 2424 C CA . ASP A 1 303 ? 25.875 -9.844 -6.262 1 97.75 303 ASP A CA 1
ATOM 2425 C C . ASP A 1 303 ? 24.984 -10.586 -5.262 1 97.75 303 ASP A C 1
ATOM 2427 O O . ASP A 1 303 ? 24.609 -11.734 -5.488 1 97.75 303 ASP A O 1
ATOM 2431 N N . GLY A 1 304 ? 24.734 -9.836 -4.137 1 98.19 304 GLY A N 1
ATOM 2432 C CA . GLY A 1 304 ? 23.875 -10.508 -3.168 1 98.19 304 GLY A CA 1
ATOM 2433 C C . GLY A 1 304 ? 23.594 -9.672 -1.936 1 98.19 304 GLY A C 1
ATOM 2434 O O . GLY A 1 304 ? 24.172 -8.594 -1.764 1 98.19 304 GLY A O 1
ATOM 2435 N N . CYS A 1 305 ? 22.703 -10.117 -1.104 1 98.81 305 CYS A N 1
ATOM 2436 C CA . CYS A 1 305 ? 22.281 -9.5 0.148 1 98.81 305 CYS A CA 1
ATOM 2437 C C . CYS A 1 305 ? 21.781 -10.555 1.131 1 98.81 305 CYS A C 1
ATOM 2439 O O . CYS A 1 305 ? 21 -11.43 0.763 1 98.81 305 CYS A O 1
ATOM 2441 N N . PHE A 1 306 ? 22.297 -10.523 2.305 1 98.88 306 PHE A N 1
ATOM 2442 C CA . PHE A 1 306 ? 21.891 -11.461 3.34 1 98.88 306 PHE A CA 1
ATOM 2443 C C . PHE A 1 306 ? 20.891 -10.805 4.297 1 98.88 306 PHE A C 1
ATOM 2445 O O . PHE A 1 306 ? 21.141 -9.703 4.797 1 98.88 306 PHE A O 1
ATOM 2452 N N . ILE A 1 307 ? 19.75 -11.406 4.531 1 98.88 307 ILE A N 1
ATOM 2453 C CA . ILE A 1 307 ? 18.719 -10.906 5.43 1 98.88 307 ILE A CA 1
ATOM 2454 C C . ILE A 1 307 ? 18.297 -12.016 6.398 1 98.88 307 ILE A C 1
ATOM 2456 O O . ILE A 1 307 ? 17.875 -13.094 5.977 1 98.88 307 ILE A O 1
ATOM 2460 N N . ASN A 1 308 ? 18.453 -11.789 7.641 1 98.75 308 ASN A N 1
ATOM 2461 C CA . ASN A 1 308 ? 18.016 -12.695 8.695 1 98.75 308 ASN A CA 1
ATOM 2462 C C . ASN A 1 308 ? 17.078 -11.992 9.68 1 98.75 308 ASN A C 1
ATOM 2464 O O . ASN A 1 308 ? 17.5 -11.086 10.406 1 98.75 308 ASN A O 1
ATOM 2468 N N . CYS A 1 309 ? 15.844 -12.422 9.711 1 98.31 309 CYS A N 1
ATOM 2469 C CA . CYS A 1 309 ? 14.836 -11.844 10.594 1 98.31 309 CYS A CA 1
ATOM 2470 C C . CYS A 1 309 ? 14.219 -12.906 11.492 1 98.31 309 CYS A C 1
ATOM 2472 O O . CYS A 1 309 ? 14.188 -14.086 11.133 1 98.31 309 CYS A O 1
ATOM 2474 N N . LYS A 1 310 ? 13.773 -12.492 12.648 1 98.25 310 LYS A N 1
ATOM 2475 C CA . LYS A 1 310 ? 13.094 -13.391 13.586 1 98.25 310 LYS A CA 1
ATOM 2476 C C . LYS A 1 310 ? 11.836 -13.984 12.961 1 98.25 310 LYS A C 1
ATOM 2478 O O . LYS A 1 310 ? 11.547 -15.164 13.148 1 98.25 310 LYS A O 1
ATOM 2483 N N . ASP A 1 311 ? 11.031 -13.211 12.273 1 98.38 311 ASP A N 1
ATOM 2484 C CA . ASP A 1 311 ? 9.836 -13.602 11.539 1 98.38 311 ASP A CA 1
ATOM 2485 C C . ASP A 1 311 ? 9.945 -13.219 10.062 1 98.38 311 ASP A C 1
ATOM 2487 O O . ASP A 1 311 ? 10.742 -12.352 9.703 1 98.38 311 ASP A O 1
ATOM 2491 N N . SER A 1 312 ? 9.172 -13.914 9.203 1 98.44 312 SER A N 1
ATOM 2492 C CA . SER A 1 312 ? 9.164 -13.547 7.793 1 98.44 312 SER A CA 1
ATOM 2493 C C . SER A 1 312 ? 8.805 -12.07 7.609 1 98.44 312 SER A C 1
ATOM 2495 O O . SER A 1 312 ? 7.988 -11.531 8.352 1 98.44 312 SER A O 1
ATOM 2497 N N . ILE A 1 313 ? 9.438 -11.445 6.633 1 98.81 313 ILE A N 1
ATOM 2498 C CA . ILE A 1 313 ? 9.273 -10.008 6.465 1 98.81 313 ILE A CA 1
ATOM 2499 C C . ILE A 1 313 ? 9.086 -9.68 4.984 1 98.81 313 ILE A C 1
ATOM 2501 O O . ILE A 1 313 ? 9.664 -10.336 4.117 1 98.81 313 ILE A O 1
ATOM 2505 N N . VAL A 1 314 ? 8.25 -8.711 4.688 1 98.94 314 VAL A N 1
ATOM 2506 C CA . VAL A 1 314 ? 7.992 -8.32 3.309 1 98.94 314 VAL A CA 1
ATOM 2507 C C . VAL A 1 314 ? 9.148 -7.469 2.789 1 98.94 314 VAL A C 1
ATOM 2509 O O . VAL A 1 314 ? 9.609 -6.551 3.473 1 98.94 314 VAL A O 1
ATOM 2512 N N . LEU A 1 315 ? 9.641 -7.797 1.644 1 98.94 315 LEU A N 1
ATOM 2513 C CA . LEU A 1 315 ? 10.656 -7.023 0.948 1 98.94 315 LEU A CA 1
ATOM 2514 C C . LEU A 1 315 ? 10.102 -6.414 -0.334 1 98.94 315 LEU A C 1
ATOM 2516 O O . LEU A 1 315 ? 9.43 -7.102 -1.109 1 98.94 315 LEU A O 1
ATOM 2520 N N . ASN A 1 316 ? 10.219 -5.152 -0.499 1 98.88 316 ASN A N 1
ATOM 2521 C CA . ASN A 1 316 ? 10.008 -4.562 -1.815 1 98.88 316 ASN A CA 1
ATOM 2522 C C . ASN A 1 316 ? 11.328 -4.145 -2.459 1 98.88 316 ASN A C 1
ATOM 2524 O O . ASN A 1 316 ? 12.258 -3.729 -1.767 1 98.88 316 ASN A O 1
ATOM 2528 N N . ILE A 1 317 ? 11.414 -4.238 -3.711 1 98.75 317 ILE A N 1
ATOM 2529 C CA . ILE A 1 317 ? 12.547 -3.779 -4.512 1 98.75 317 ILE A CA 1
ATOM 2530 C C . ILE A 1 317 ? 12.047 -2.854 -5.621 1 98.75 317 ILE A C 1
ATOM 2532 O O . ILE A 1 317 ? 11.219 -3.246 -6.441 1 98.75 317 ILE A O 1
ATOM 2536 N N . GLU A 1 318 ? 12.531 -1.614 -5.57 1 98.12 318 GLU A N 1
ATOM 2537 C CA . GLU A 1 318 ? 12.227 -0.7 -6.668 1 98.12 318 GLU A CA 1
ATOM 2538 C C . GLU A 1 318 ? 12.781 -1.219 -7.988 1 98.12 318 GLU A C 1
ATOM 2540 O O . GLU A 1 318 ? 13.922 -1.68 -8.047 1 98.12 318 GLU A O 1
ATOM 2545 N N . ILE A 1 319 ? 11.977 -1.146 -9.031 1 97.38 319 ILE A N 1
ATOM 2546 C CA . ILE A 1 319 ? 12.414 -1.64 -10.336 1 97.38 319 ILE A CA 1
ATOM 2547 C C . ILE A 1 319 ? 12.367 -0.508 -11.359 1 97.38 319 ILE A C 1
ATOM 2549 O O . ILE A 1 319 ? 11.555 0.41 -11.242 1 97.38 319 ILE A O 1
ATOM 2553 N N . PHE A 1 320 ? 13.203 -0.618 -12.328 1 96.31 320 PHE A N 1
ATOM 2554 C CA . PHE A 1 320 ? 13.219 0.302 -13.453 1 96.31 320 PHE A CA 1
ATOM 2555 C C . PHE A 1 320 ? 12.719 -0.388 -14.719 1 96.31 320 PHE A C 1
ATOM 2557 O O . PHE A 1 320 ? 13.477 -1.091 -15.391 1 96.31 320 PHE A O 1
ATOM 2564 N N . LYS A 1 321 ? 11.516 -0.116 -15.086 1 94.19 321 LYS A N 1
ATOM 2565 C CA . LYS A 1 321 ? 10.773 -0.849 -16.109 1 94.19 321 LYS A CA 1
ATOM 2566 C C . LYS A 1 321 ? 11.531 -0.877 -17.422 1 94.19 321 LYS A C 1
ATOM 2568 O O . LYS A 1 321 ? 11.633 -1.924 -18.078 1 94.19 321 LYS A O 1
ATOM 2573 N N . ASP A 1 322 ? 12.102 0.223 -17.812 1 93 322 ASP A N 1
ATOM 2574 C CA . ASP A 1 322 ? 12.773 0.332 -19.109 1 93 322 ASP A CA 1
ATOM 2575 C C . ASP A 1 322 ? 14.023 -0.542 -19.156 1 93 322 ASP A C 1
ATOM 2577 O O . ASP A 1 322 ? 14.32 -1.16 -20.172 1 93 322 ASP A O 1
ATOM 2581 N N . LYS A 1 323 ? 14.656 -0.617 -18.031 1 94.69 323 LYS A N 1
ATOM 2582 C CA . LYS A 1 323 ? 15.875 -1.428 -17.969 1 94.69 323 LYS A CA 1
ATOM 2583 C C . LYS A 1 323 ? 15.531 -2.908 -17.812 1 94.69 323 LYS A C 1
ATOM 2585 O O . LYS A 1 323 ? 16.281 -3.771 -18.281 1 94.69 323 LYS A O 1
ATOM 2590 N N . LEU A 1 324 ? 14.422 -3.166 -17.188 1 95.06 324 LEU A N 1
ATOM 2591 C CA . LEU A 1 324 ? 14 -4.543 -16.969 1 95.06 324 LEU A CA 1
ATOM 2592 C C . LEU A 1 324 ? 13.594 -5.199 -18.281 1 95.06 324 LEU A C 1
ATOM 2594 O O . LEU A 1 324 ? 13.805 -6.398 -18.484 1 95.06 324 LEU A O 1
ATOM 2598 N N . ILE A 1 325 ? 13.078 -4.402 -19.188 1 92.88 325 ILE A N 1
ATOM 2599 C CA . ILE A 1 325 ? 12.688 -4.914 -20.5 1 92.88 325 ILE A CA 1
ATOM 2600 C C . ILE A 1 325 ? 13.906 -5.488 -21.219 1 92.88 325 ILE A C 1
ATOM 2602 O O . ILE A 1 325 ? 13.836 -6.566 -21.812 1 92.88 325 ILE A O 1
ATOM 2606 N N . ASP A 1 326 ? 15.023 -4.785 -21.062 1 90.19 326 ASP A N 1
ATOM 2607 C CA . ASP A 1 326 ? 16.266 -5.207 -21.719 1 90.19 326 ASP A CA 1
ATOM 2608 C C . ASP A 1 326 ? 16.812 -6.477 -21.078 1 90.19 326 ASP A C 1
ATOM 2610 O O . ASP A 1 326 ? 17.469 -7.277 -21.734 1 90.19 326 ASP A O 1
ATOM 2614 N N . PHE A 1 327 ? 16.469 -6.605 -19.859 1 89.44 327 PHE A N 1
ATOM 2615 C CA . PHE A 1 327 ? 16.938 -7.754 -19.094 1 89.44 327 PHE A CA 1
ATOM 2616 C C . PHE A 1 327 ? 16.156 -9.008 -19.469 1 89.44 327 PHE A C 1
ATOM 2618 O O . PHE A 1 327 ? 16.703 -10.117 -19.438 1 89.44 327 PHE A O 1
ATOM 2625 N N . MET A 1 328 ? 14.922 -8.883 -19.781 1 89.25 328 MET A N 1
ATOM 2626 C CA . MET A 1 328 ? 14.023 -10.016 -20 1 89.25 328 MET A CA 1
ATOM 2627 C C . MET A 1 328 ? 14.383 -10.75 -21.281 1 89.25 328 MET A C 1
ATOM 2629 O O . MET A 1 328 ? 14.211 -11.961 -21.375 1 89.25 328 MET A O 1
ATOM 2633 N N . MET B 1 1 ? -11.586 -19.312 36.969 1 27.78 1 MET B N 1
ATOM 2634 C CA . MET B 1 1 ? -12.68 -18.953 36.062 1 27.78 1 MET B CA 1
ATOM 2635 C C . MET B 1 1 ? -12.148 -18.656 34.656 1 27.78 1 MET B C 1
ATOM 2637 O O . MET B 1 1 ? -11.305 -17.781 34.5 1 27.78 1 MET B O 1
ATOM 2641 N N . VAL B 1 2 ? -11.969 -19.641 33.844 1 31.52 2 VAL B N 1
ATOM 2642 C CA . VAL B 1 2 ? -11.469 -19.562 32.469 1 31.52 2 VAL B CA 1
ATOM 2643 C C . VAL B 1 2 ? -12.211 -18.469 31.703 1 31.52 2 VAL B C 1
ATOM 2645 O O . VAL B 1 2 ? -13.438 -18.438 31.688 1 31.52 2 VAL B O 1
ATOM 2648 N N . ALA B 1 3 ? -11.664 -17.281 31.625 1 41.31 3 ALA B N 1
ATOM 2649 C CA . ALA B 1 3 ? -12.328 -16.188 30.906 1 41.31 3 ALA B CA 1
ATOM 2650 C C . ALA B 1 3 ? -13.125 -16.734 29.719 1 41.31 3 ALA B C 1
ATOM 2652 O O . ALA B 1 3 ? -12.602 -17.5 28.906 1 41.31 3 ALA B O 1
ATOM 2653 N N . GLU B 1 4 ? -14.227 -16.891 29.656 1 43.41 4 GLU B N 1
ATOM 2654 C CA . GLU B 1 4 ? -15.102 -17.344 28.578 1 43.41 4 GLU B CA 1
ATOM 2655 C C . GLU B 1 4 ? -14.719 -16.719 27.25 1 43.41 4 GLU B C 1
ATOM 2657 O O . GLU B 1 4 ? -14.727 -15.492 27.109 1 43.41 4 GLU B O 1
ATOM 2662 N N . GLU B 1 5 ? -13.812 -17.172 26.484 1 56.56 5 GLU B N 1
ATOM 2663 C CA . GLU B 1 5 ? -13.406 -16.703 25.156 1 56.56 5 GLU B CA 1
ATOM 2664 C C . GLU B 1 5 ? -14.609 -16.266 24.328 1 56.56 5 GLU B C 1
ATOM 2666 O O . GLU B 1 5 ? -15.516 -17.062 24.078 1 56.56 5 GLU B O 1
ATOM 2671 N N . GLU B 1 6 ? -15.039 -14.984 24.438 1 73.56 6 GLU B N 1
ATOM 2672 C CA . GLU B 1 6 ? -16.203 -14.43 23.734 1 73.56 6 GLU B CA 1
ATOM 2673 C C . GLU B 1 6 ? -16.234 -14.875 22.281 1 73.56 6 GLU B C 1
ATOM 2675 O O . GLU B 1 6 ? -15.211 -14.891 21.609 1 73.56 6 GLU B O 1
ATOM 2680 N N . GLU B 1 7 ? -17.234 -15.508 21.766 1 88.81 7 GLU B N 1
ATOM 2681 C CA . GLU B 1 7 ? -17.469 -16.094 20.453 1 88.81 7 GLU B CA 1
ATOM 2682 C C . GLU B 1 7 ? -17.391 -15.047 19.359 1 88.81 7 GLU B C 1
ATOM 2684 O O . GLU B 1 7 ? -17.906 -13.938 19.516 1 88.81 7 GLU B O 1
ATOM 2689 N N . GLU B 1 8 ? -16.578 -15.281 18.328 1 94.06 8 GLU B N 1
ATOM 2690 C CA . GLU B 1 8 ? -16.516 -14.453 17.141 1 94.06 8 GLU B CA 1
ATOM 2691 C C . GLU B 1 8 ? -17.812 -14.516 16.344 1 94.06 8 GLU B C 1
ATOM 2693 O O . GLU B 1 8 ? -18.406 -15.594 16.203 1 94.06 8 GLU B O 1
ATOM 2698 N N . LYS B 1 9 ? -18.344 -13.375 15.961 1 95 9 LYS B N 1
ATOM 2699 C CA . LYS B 1 9 ? -19.562 -13.312 15.156 1 95 9 LYS B CA 1
ATOM 2700 C C . LYS B 1 9 ? -19.375 -12.398 13.945 1 95 9 LYS B C 1
ATOM 2702 O O . LYS B 1 9 ? -18.641 -11.406 14.023 1 95 9 LYS B O 1
ATOM 2707 N N . CYS B 1 10 ? -19.922 -12.734 12.844 1 94.69 10 CYS B N 1
ATOM 2708 C CA . CYS B 1 10 ? -20.016 -11.922 11.633 1 94.69 10 CYS B CA 1
ATOM 2709 C C . CYS B 1 10 ? -21.438 -11.883 11.102 1 94.69 10 CYS B C 1
ATOM 2711 O O . CYS B 1 10 ? -22.047 -12.922 10.875 1 94.69 10 CYS B O 1
ATOM 2713 N N . ILE B 1 11 ? -21.984 -10.727 10.945 1 96.12 11 ILE B N 1
ATOM 2714 C CA . ILE B 1 11 ? -23.359 -10.555 10.484 1 96.12 11 ILE B CA 1
ATOM 2715 C C . ILE B 1 11 ? -23.359 -9.805 9.156 1 96.12 11 ILE B C 1
ATOM 2717 O O . ILE B 1 11 ? -22.719 -8.766 9.023 1 96.12 11 ILE B O 1
ATOM 2721 N N . GLU B 1 12 ? -24.047 -10.289 8.133 1 96 12 GLU B N 1
ATOM 2722 C CA . GLU B 1 12 ? -24.25 -9.594 6.871 1 96 12 GLU B CA 1
ATOM 2723 C C . GLU B 1 12 ? -25.5 -8.711 6.926 1 96 12 GLU B C 1
ATOM 2725 O O . GLU B 1 12 ? -26.609 -9.203 7.09 1 96 12 GLU B O 1
ATOM 2730 N N . ASN B 1 13 ? -25.344 -7.438 6.734 1 97.94 13 ASN B N 1
ATOM 2731 C CA . ASN B 1 13 ? -26.422 -6.477 6.871 1 97.94 13 ASN B CA 1
ATOM 2732 C C . ASN B 1 13 ? -27.078 -6.164 5.527 1 97.94 13 ASN B C 1
ATOM 2734 O O . ASN B 1 13 ? -26.469 -6.387 4.477 1 97.94 13 ASN B O 1
ATOM 2738 N N . PRO B 1 14 ? -28.328 -5.625 5.633 1 97.38 14 PRO B N 1
ATOM 2739 C CA . PRO B 1 14 ? -28.891 -5.023 4.422 1 97.38 14 PRO B CA 1
ATOM 2740 C C . PRO B 1 14 ? -28.062 -3.85 3.902 1 97.38 14 PRO B C 1
ATOM 2742 O O . PRO B 1 14 ? -27.156 -3.383 4.586 1 97.38 14 PRO B O 1
ATOM 2745 N N . GLU B 1 15 ? -28.375 -3.41 2.721 1 96.88 15 GLU B N 1
ATOM 2746 C CA . GLU B 1 15 ? -27.562 -2.41 2.043 1 96.88 15 GLU B CA 1
ATOM 2747 C C . GLU B 1 15 ? -27.641 -1.058 2.74 1 96.88 15 GLU B C 1
ATOM 2749 O O . GLU B 1 15 ? -26.797 -0.193 2.545 1 96.88 15 GLU B O 1
ATOM 2754 N N . ARG B 1 16 ? -28.797 -0.793 3.459 1 98.06 16 ARG B N 1
ATOM 2755 C CA . ARG B 1 16 ? -28.938 0.429 4.242 1 98.06 16 ARG B CA 1
ATOM 2756 C C . ARG B 1 16 ? -29.562 0.135 5.602 1 98.06 16 ARG B C 1
ATOM 2758 O O . ARG B 1 16 ? -30.594 -0.538 5.688 1 98.06 16 ARG B O 1
ATOM 2765 N N . ILE B 1 17 ? -28.906 0.64 6.613 1 98.12 17 ILE B N 1
ATOM 2766 C CA . ILE B 1 17 ? -29.422 0.435 7.957 1 98.12 17 ILE B CA 1
ATOM 2767 C C . ILE B 1 17 ? -29.234 1.702 8.789 1 98.12 17 ILE B C 1
ATOM 2769 O O . ILE B 1 17 ? -28.344 2.504 8.508 1 98.12 17 ILE B O 1
ATOM 2773 N N . ASN B 1 18 ? -30.078 1.965 9.75 1 97 18 ASN B N 1
ATOM 2774 C CA . ASN B 1 18 ? -29.875 2.99 10.766 1 97 18 ASN B CA 1
ATOM 2775 C C . ASN B 1 18 ? -29.094 2.455 11.961 1 97 18 ASN B C 1
ATOM 2777 O O . ASN B 1 18 ? -29.344 1.346 12.43 1 97 18 ASN B O 1
ATOM 2781 N N . ILE B 1 19 ? -28.109 3.189 12.266 1 95.38 19 ILE B N 1
ATOM 2782 C CA . ILE B 1 19 ? -27.375 2.756 13.453 1 95.38 19 ILE B CA 1
ATOM 2783 C C . ILE B 1 19 ? -27.547 3.781 14.57 1 95.38 19 ILE B C 1
ATOM 2785 O O . ILE B 1 19 ? -27.609 4.984 14.312 1 95.38 19 ILE B O 1
ATOM 2789 N N . GLN B 1 20 ? -27.766 3.342 15.797 1 94.12 20 GLN B N 1
ATOM 2790 C CA . GLN B 1 20 ? -27.828 4.156 17.016 1 94.12 20 GLN B CA 1
ATOM 2791 C C . GLN B 1 20 ? -26.797 3.691 18.031 1 94.12 20 GLN B C 1
ATOM 2793 O O . GLN B 1 20 ? -26.938 2.621 18.625 1 94.12 20 GLN B O 1
ATOM 2798 N N . VAL B 1 21 ? -25.797 4.469 18.125 1 95.69 21 VAL B N 1
ATOM 2799 C CA . VAL B 1 21 ? -24.734 4.141 19.078 1 95.69 21 VAL B CA 1
ATOM 2800 C C . VAL B 1 21 ? -24.766 5.105 20.25 1 95.69 21 VAL B C 1
ATOM 2802 O O . VAL B 1 21 ? -24.656 6.32 20.078 1 95.69 21 VAL B O 1
ATOM 2805 N N . PRO B 1 22 ? -24.938 4.625 21.438 1 95.56 22 PRO B N 1
ATOM 2806 C CA . PRO B 1 22 ? -24.953 5.504 22.609 1 95.56 22 PRO B CA 1
ATOM 2807 C C . PRO B 1 22 ? -23.672 6.305 22.75 1 95.56 22 PRO B C 1
ATOM 2809 O O . PRO B 1 22 ? -22.578 5.801 22.453 1 95.56 22 PRO B O 1
ATOM 2812 N N . GLU B 1 23 ? -23.781 7.48 23.328 1 93.69 23 GLU B N 1
ATOM 2813 C CA . GLU B 1 23 ? -22.656 8.414 23.453 1 93.69 23 GLU B CA 1
ATOM 2814 C C . GLU B 1 23 ? -21.547 7.844 24.328 1 93.69 23 GLU B C 1
ATOM 2816 O O . GLU B 1 23 ? -20.375 8.148 24.141 1 93.69 23 GLU B O 1
ATOM 2821 N N . ASN B 1 24 ? -21.922 6.984 25.172 1 94.38 24 ASN B N 1
ATOM 2822 C CA . ASN B 1 24 ? -20.938 6.465 26.125 1 94.38 24 ASN B CA 1
ATOM 2823 C C . ASN B 1 24 ? -20.156 5.293 25.531 1 94.38 24 ASN B C 1
ATOM 2825 O O . ASN B 1 24 ? -19.234 4.777 26.172 1 94.38 24 ASN B O 1
ATOM 2829 N N . LYS B 1 25 ? -20.531 4.898 24.328 1 94.62 25 LYS B N 1
ATOM 2830 C CA . LYS B 1 25 ? -19.891 3.729 23.719 1 94.62 25 LYS B CA 1
ATOM 2831 C C . LYS B 1 25 ? -18.672 4.129 22.891 1 94.62 25 LYS B C 1
ATOM 2833 O O . LYS B 1 25 ? -17.875 3.275 22.516 1 94.62 25 LYS B O 1
ATOM 2838 N N . PHE B 1 26 ? -18.562 5.391 22.547 1 95.38 26 PHE B N 1
ATOM 2839 C CA . PHE B 1 26 ? -17.406 5.801 21.766 1 95.38 26 PHE B CA 1
ATOM 2840 C C . PHE B 1 26 ? -16.719 7.008 22.391 1 95.38 26 PHE B C 1
ATOM 2842 O O . PHE B 1 26 ? -17.375 7.84 23.016 1 95.38 26 PHE B O 1
ATOM 2849 N N . LYS B 1 27 ? -15.422 7.031 22.172 1 95.25 27 LYS B N 1
ATOM 2850 C CA . LYS B 1 27 ? -14.594 8.094 22.734 1 95.25 27 LYS B CA 1
ATOM 2851 C C . LYS B 1 27 ? -14.297 9.164 21.688 1 95.25 27 LYS B C 1
ATOM 2853 O O . LYS B 1 27 ? -13.953 10.297 22.031 1 95.25 27 LYS B O 1
ATOM 2858 N N . THR B 1 28 ? -14.375 8.766 20.438 1 95.94 28 THR B N 1
ATOM 2859 C CA . THR B 1 28 ? -13.961 9.648 19.359 1 95.94 28 THR B CA 1
ATOM 2860 C C . THR B 1 28 ? -15.039 9.742 18.297 1 95.94 28 THR B C 1
ATOM 2862 O O . THR B 1 28 ? -15.742 8.758 18.016 1 95.94 28 THR B O 1
ATOM 2865 N N . ARG B 1 29 ? -15.227 10.883 17.812 1 96.75 29 ARG B N 1
ATOM 2866 C CA . ARG B 1 29 ? -16.078 11.117 16.641 1 96.75 29 ARG B CA 1
ATOM 2867 C C . ARG B 1 29 ? -15.273 11.68 15.477 1 96.75 29 ARG B C 1
ATOM 2869 O O . ARG B 1 29 ? -14.484 12.609 15.656 1 96.75 29 ARG B O 1
ATOM 2876 N N . ILE B 1 30 ? -15.406 11.125 14.32 1 97.5 30 ILE B N 1
ATOM 2877 C CA . ILE B 1 30 ? -14.719 11.594 13.125 1 97.5 30 ILE B CA 1
ATOM 2878 C C . ILE B 1 30 ? -15.734 11.836 12.008 1 97.5 30 ILE B C 1
ATOM 2880 O O . ILE B 1 30 ? -16.453 10.914 11.609 1 97.5 30 ILE B O 1
ATOM 2884 N N . ASN B 1 31 ? -15.859 13.039 11.594 1 97.81 31 ASN B N 1
ATOM 2885 C CA . ASN B 1 31 ? -16.641 13.328 10.391 1 97.81 31 ASN B CA 1
ATOM 2886 C C . ASN B 1 31 ? -15.805 13.133 9.125 1 97.81 31 ASN B C 1
ATOM 2888 O O . ASN B 1 31 ? -14.875 13.906 8.867 1 97.81 31 ASN B O 1
ATOM 2892 N N . VAL B 1 32 ? -16.125 12.141 8.312 1 98 32 VAL B N 1
ATOM 2893 C CA . VAL B 1 32 ? -15.336 11.734 7.156 1 98 32 VAL B CA 1
ATOM 2894 C C . VAL B 1 32 ? -15.266 12.875 6.148 1 98 32 VAL B C 1
ATOM 2896 O O . VAL B 1 32 ? -14.219 13.117 5.547 1 98 32 VAL B O 1
ATOM 2899 N N . GLU B 1 33 ? -16.297 13.633 6.047 1 97 33 GLU B N 1
ATOM 2900 C CA . GLU B 1 33 ? -16.344 14.75 5.105 1 97 33 GLU B CA 1
ATOM 2901 C C . GLU B 1 33 ? -15.383 15.859 5.516 1 97 33 GLU B C 1
ATOM 2903 O O . GLU B 1 33 ? -14.773 16.516 4.66 1 97 33 GLU B O 1
ATOM 2908 N N . ASN B 1 34 ? -15.219 16.047 6.777 1 96.25 34 ASN B N 1
ATOM 2909 C CA . ASN B 1 34 ? -14.359 17.094 7.301 1 96.25 34 ASN B CA 1
ATOM 2910 C C . ASN B 1 34 ? -12.883 16.797 7.043 1 96.25 34 ASN B C 1
ATOM 2912 O O . ASN B 1 34 ? -12.047 17.703 7.078 1 96.25 34 ASN B O 1
ATOM 2916 N N . ILE B 1 35 ? -12.586 15.531 6.789 1 96.38 35 ILE B N 1
ATOM 2917 C CA . ILE B 1 35 ? -11.211 15.172 6.484 1 96.38 35 ILE B CA 1
ATOM 2918 C C . ILE B 1 35 ? -10.797 15.781 5.148 1 96.38 35 ILE B C 1
ATOM 2920 O O . ILE B 1 35 ? -9.672 16.281 5.004 1 96.38 35 ILE B O 1
ATOM 2924 N N . LEU B 1 36 ? -11.758 15.781 4.219 1 95.06 36 LEU B N 1
ATOM 2925 C CA . LEU B 1 36 ? -11.492 16.266 2.871 1 95.06 36 LEU B CA 1
ATOM 2926 C C . LEU B 1 36 ? -11.719 17.781 2.783 1 95.06 36 LEU B C 1
ATOM 2928 O O . LEU B 1 36 ? -10.977 18.484 2.092 1 95.06 36 LEU B O 1
ATOM 2932 N N . LYS B 1 37 ? -12.711 18.203 3.449 1 94.44 37 LYS B N 1
ATOM 2933 C CA . LYS B 1 37 ? -13.078 19.609 3.512 1 94.44 37 LYS B CA 1
ATOM 2934 C C . LYS B 1 37 ? -13.164 20.094 4.957 1 94.44 37 LYS B C 1
ATOM 2936 O O . LYS B 1 37 ? -14.242 20.094 5.555 1 94.44 37 LYS B O 1
ATOM 2941 N N . PRO B 1 38 ? -12.031 20.594 5.43 1 94.5 38 PRO B N 1
ATOM 2942 C CA . PRO B 1 38 ? -12.016 20.984 6.836 1 94.5 38 PRO B CA 1
ATOM 2943 C C . PRO B 1 38 ? -13.062 22.047 7.164 1 94.5 38 PRO B C 1
ATOM 2945 O O . PRO B 1 38 ? -13.234 23 6.402 1 94.5 38 PRO B O 1
ATOM 2948 N N . MET B 1 39 ? -13.758 21.844 8.273 1 88.12 39 MET B N 1
ATOM 2949 C CA . MET B 1 39 ? -14.75 22.812 8.734 1 88.12 39 MET B CA 1
ATOM 2950 C C . MET B 1 39 ? -14.102 24.125 9.109 1 88.12 39 MET B C 1
ATOM 2952 O O . MET B 1 39 ? -14.641 25.203 8.828 1 88.12 39 MET B O 1
ATOM 2956 N N . ASP B 1 40 ? -12.938 24.016 9.742 1 88.5 40 ASP B N 1
ATOM 2957 C CA . ASP B 1 40 ? -12.117 25.188 10.055 1 88.5 40 ASP B CA 1
ATOM 2958 C C . ASP B 1 40 ? -10.859 25.219 9.188 1 88.5 40 ASP B C 1
ATOM 2960 O O . ASP B 1 40 ? -9.859 24.578 9.5 1 88.5 40 ASP B O 1
ATOM 2964 N N . PRO B 1 41 ? -10.859 26.016 8.18 1 87.5 41 PRO B N 1
ATOM 2965 C CA . PRO B 1 41 ? -9.734 26.031 7.246 1 87.5 41 PRO B CA 1
ATOM 2966 C C . PRO B 1 41 ? -8.469 26.641 7.848 1 87.5 41 PRO B C 1
ATOM 2968 O O . PRO B 1 41 ? -7.371 26.422 7.336 1 87.5 41 PRO B O 1
ATOM 2971 N N . THR B 1 42 ? -8.625 27.359 8.93 1 92.06 42 THR B N 1
ATOM 2972 C CA . THR B 1 42 ? -7.477 28.078 9.469 1 92.06 42 THR B CA 1
ATOM 2973 C C . THR B 1 42 ? -6.473 27.109 10.086 1 92.06 42 THR B C 1
ATOM 2975 O O . THR B 1 42 ? -5.305 27.453 10.273 1 92.06 42 THR B O 1
ATOM 2978 N N . HIS B 1 43 ? -6.938 25.922 10.398 1 94 43 HIS B N 1
ATOM 2979 C CA . HIS B 1 43 ? -6.047 24.891 10.93 1 94 43 HIS B CA 1
ATOM 2980 C C . HIS B 1 43 ? -6.031 23.656 10.023 1 94 43 HIS B C 1
ATOM 2982 O O . HIS B 1 43 ? -6.293 22.547 10.484 1 94 43 HIS B O 1
ATOM 2988 N N . SER B 1 44 ? -5.762 23.906 8.773 1 97.12 44 SER B N 1
ATOM 2989 C CA . SER B 1 44 ? -5.734 22.844 7.77 1 97.12 44 SER B CA 1
ATOM 2990 C C . SER B 1 44 ? -4.473 22.938 6.914 1 97.12 44 SER B C 1
ATOM 2992 O O . SER B 1 44 ? -4.035 24.031 6.555 1 97.12 44 SER B O 1
ATOM 2994 N N . VAL B 1 45 ? -3.877 21.797 6.715 1 98.25 45 VAL B N 1
ATOM 2995 C CA . VAL B 1 45 ? -2.625 21.719 5.973 1 98.25 45 VAL B CA 1
ATOM 2996 C C . VAL B 1 45 ? -2.766 20.703 4.836 1 98.25 45 VAL B C 1
ATOM 2998 O O . VAL B 1 45 ? -3.307 19.609 5.031 1 98.25 45 VAL B O 1
ATOM 3001 N N . LEU B 1 46 ? -2.379 21.094 3.645 1 98.31 46 LEU B N 1
ATOM 3002 C CA . LEU B 1 46 ? -2.211 20.188 2.52 1 98.31 46 LEU B CA 1
ATOM 3003 C C . LEU B 1 46 ? -0.736 19.859 2.299 1 98.31 46 LEU B C 1
ATOM 3005 O O . LEU B 1 46 ? 0.075 20.766 2.074 1 98.31 46 LEU B O 1
ATOM 3009 N N . LEU B 1 47 ? -0.389 18.656 2.49 1 98.62 47 LEU B N 1
ATOM 3010 C CA . LEU B 1 47 ? 0.979 18.188 2.285 1 98.62 47 LEU B CA 1
ATOM 3011 C C . LEU B 1 47 ? 1.11 17.453 0.958 1 98.62 47 LEU B C 1
ATOM 3013 O O . LEU B 1 47 ? 0.386 16.484 0.709 1 98.62 47 LEU B O 1
ATOM 3017 N N . ILE B 1 48 ? 2.002 17.906 0.11 1 98.19 48 ILE B N 1
ATOM 3018 C CA . ILE B 1 48 ? 2.26 17.266 -1.173 1 98.19 48 ILE B CA 1
ATOM 3019 C C . ILE B 1 48 ? 3.582 16.5 -1.109 1 98.19 48 ILE B C 1
ATOM 3021 O O . ILE B 1 48 ? 4.645 17.109 -0.949 1 98.19 48 ILE B O 1
ATOM 3025 N N . LEU B 1 49 ? 3.486 15.219 -1.211 1 97 49 LEU B N 1
ATOM 3026 C CA . LEU B 1 49 ? 4.652 14.344 -1.229 1 97 49 LEU B CA 1
ATOM 3027 C C . LEU B 1 49 ? 5.051 13.992 -2.66 1 97 49 LEU B C 1
ATOM 3029 O O . LEU B 1 49 ? 4.441 14.484 -3.613 1 97 49 LEU B O 1
ATOM 3033 N N . ASN B 1 50 ? 6.137 13.211 -2.832 1 93.88 50 ASN B N 1
ATOM 3034 C CA . ASN B 1 50 ? 6.805 13.094 -4.125 1 93.88 50 ASN B CA 1
ATOM 3035 C C . ASN B 1 50 ? 6.172 12 -4.98 1 93.88 50 ASN B C 1
ATOM 3037 O O . ASN B 1 50 ? 6.848 11.055 -5.387 1 93.88 50 ASN B O 1
ATOM 3041 N N . GLN B 1 51 ? 4.945 12.133 -5.309 1 93.69 51 GLN B N 1
ATOM 3042 C CA . GLN B 1 51 ? 4.219 11.32 -6.281 1 93.69 51 GLN B CA 1
ATOM 3043 C C . GLN B 1 51 ? 3.381 12.195 -7.207 1 93.69 51 GLN B C 1
ATOM 3045 O O . GLN B 1 51 ? 2.881 13.242 -6.797 1 93.69 51 GLN B O 1
ATOM 3050 N N . GLU B 1 52 ? 3.254 11.703 -8.414 1 93.31 52 GLU B N 1
ATOM 3051 C CA . GLU B 1 52 ? 2.453 12.438 -9.391 1 93.31 52 GLU B CA 1
ATOM 3052 C C . GLU B 1 52 ? 1.049 12.719 -8.859 1 93.31 52 GLU B C 1
ATOM 3054 O O . GLU B 1 52 ? 0.431 11.844 -8.242 1 93.31 52 GLU B O 1
ATOM 3059 N N . ILE B 1 53 ? 0.597 13.945 -9.039 1 94.94 53 ILE B N 1
ATOM 3060 C CA . ILE B 1 53 ? -0.75 14.328 -8.625 1 94.94 53 ILE B CA 1
ATOM 3061 C C . ILE B 1 53 ? -1.76 13.875 -9.68 1 94.94 53 ILE B C 1
ATOM 3063 O O . ILE B 1 53 ? -1.883 14.5 -10.734 1 94.94 53 ILE B O 1
ATOM 3067 N N . LYS B 1 54 ? -2.51 12.852 -9.359 1 90.69 54 LYS B N 1
ATOM 3068 C CA . LYS B 1 54 ? -3.434 12.258 -10.32 1 90.69 54 LYS B CA 1
ATOM 3069 C C . LYS B 1 54 ? -4.883 12.539 -9.938 1 90.69 54 LYS B C 1
ATOM 3071 O O . LYS B 1 54 ? -5.777 11.75 -10.258 1 90.69 54 LYS B O 1
ATOM 3076 N N . LEU B 1 55 ? -5.184 13.578 -9.297 1 93.06 55 LEU B N 1
ATOM 3077 C CA . LEU B 1 55 ? -6.52 13.898 -8.805 1 93.06 55 LEU B CA 1
ATOM 3078 C C . LEU B 1 55 ? -7.238 14.836 -9.766 1 93.06 55 LEU B C 1
ATOM 3080 O O . LEU B 1 55 ? -8.414 15.164 -9.57 1 93.06 55 LEU B O 1
ATOM 3084 N N . LYS B 1 56 ? -6.598 15.273 -10.859 1 89.12 56 LYS B N 1
ATOM 3085 C CA . LYS B 1 56 ? -7.164 16.188 -11.852 1 89.12 56 LYS B CA 1
ATOM 3086 C C . LYS B 1 56 ? -7.754 17.422 -11.18 1 89.12 56 LYS B C 1
ATOM 3088 O O . LYS B 1 56 ? -7.09 18.078 -10.375 1 89.12 56 LYS B O 1
ATOM 3093 N N . ASP B 1 57 ? -9.055 17.688 -11.375 1 92 57 ASP B N 1
ATOM 3094 C CA . ASP B 1 57 ? -9.688 18.922 -10.891 1 92 57 ASP B CA 1
ATOM 3095 C C . ASP B 1 57 ? -9.953 18.844 -9.391 1 92 57 ASP B C 1
ATOM 3097 O O . ASP B 1 57 ? -10.07 19.875 -8.727 1 92 57 AS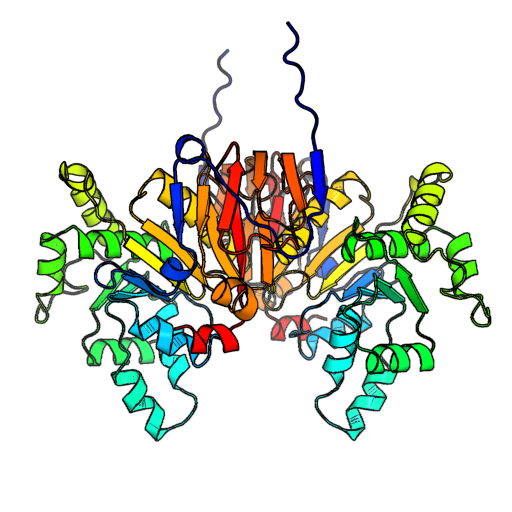P B O 1
ATOM 3101 N N . LEU B 1 58 ? -10.047 17.688 -8.914 1 95.38 58 LEU B N 1
ATOM 3102 C CA . LEU B 1 58 ? -10.258 17.516 -7.48 1 95.38 58 LEU B CA 1
ATOM 3103 C C . LEU B 1 58 ? -9.125 18.156 -6.688 1 95.38 58 LEU B C 1
ATOM 3105 O O . LEU B 1 58 ? -9.344 18.703 -5.602 1 95.38 58 LEU B O 1
ATOM 3109 N N . PHE B 1 59 ? -7.922 18.125 -7.289 1 96.38 59 PHE B N 1
ATOM 3110 C CA . PHE B 1 59 ? -6.75 18.672 -6.625 1 96.38 59 PHE B CA 1
ATOM 3111 C C . PHE B 1 59 ? -6.949 20.156 -6.332 1 96.38 59 PHE B C 1
ATOM 3113 O O . PHE B 1 59 ? -6.648 20.625 -5.23 1 96.38 59 PHE B O 1
ATOM 3120 N N . LEU B 1 60 ? -7.449 20.875 -7.266 1 95.25 60 LEU B N 1
ATOM 3121 C CA . LEU B 1 60 ? -7.625 22.312 -7.121 1 95.25 60 LEU B CA 1
ATOM 3122 C C . LEU B 1 60 ? -8.656 22.641 -6.047 1 95.25 60 LEU B C 1
ATOM 3124 O O . LEU B 1 60 ? -8.508 23.625 -5.312 1 95.25 60 LEU B O 1
ATOM 3128 N N . GLU B 1 61 ? -9.68 21.812 -5.984 1 95.5 61 GLU B N 1
ATOM 3129 C CA . GLU B 1 61 ? -10.672 22 -4.93 1 95.5 61 GLU B CA 1
ATOM 3130 C C . GLU B 1 61 ? -10.055 21.797 -3.549 1 95.5 61 GLU B C 1
ATOM 3132 O O . GLU B 1 61 ? -10.32 22.562 -2.625 1 95.5 61 GLU B O 1
ATOM 3137 N N . ILE B 1 62 ? -9.234 20.812 -3.455 1 96.38 62 ILE B N 1
ATOM 3138 C CA . ILE B 1 62 ? -8.57 20.484 -2.197 1 96.38 62 ILE B CA 1
ATOM 3139 C C . ILE B 1 62 ? -7.582 21.594 -1.842 1 96.38 62 ILE B C 1
ATOM 3141 O O . ILE B 1 62 ? -7.523 22.047 -0.692 1 96.38 62 ILE B O 1
ATOM 3145 N N . TRP B 1 63 ? -6.859 22.047 -2.838 1 96.38 63 TRP B N 1
ATOM 3146 C CA . TRP B 1 63 ? -5.902 23.125 -2.666 1 96.38 63 TRP B CA 1
ATOM 3147 C C . TRP B 1 63 ? -6.582 24.359 -2.084 1 96.38 63 TRP B C 1
ATOM 3149 O O . TRP B 1 63 ? -6.074 24.969 -1.136 1 96.38 63 TRP B O 1
ATOM 3159 N N . ASN B 1 64 ? -7.746 24.656 -2.551 1 94.88 64 ASN B N 1
ATOM 3160 C CA . ASN B 1 64 ? -8.445 25.891 -2.205 1 94.88 64 ASN B CA 1
ATOM 3161 C C . ASN B 1 64 ? -9.102 25.797 -0.828 1 94.88 64 ASN B C 1
ATOM 3163 O O . ASN B 1 64 ? -9.438 26.812 -0.226 1 94.88 64 ASN B O 1
ATOM 3167 N N . THR B 1 65 ? -9.219 24.609 -0.349 1 94.25 65 THR B N 1
ATOM 3168 C CA . THR B 1 65 ? -9.93 24.453 0.912 1 94.25 65 THR B CA 1
ATOM 3169 C C . THR B 1 65 ? -8.953 24.297 2.072 1 94.25 65 THR B C 1
ATOM 3171 O O . THR B 1 65 ? -9.367 24.172 3.227 1 94.25 65 THR B O 1
ATOM 3174 N N . HIS B 1 66 ? -7.668 24.266 1.817 1 96.44 66 HIS B N 1
ATOM 3175 C CA . HIS B 1 66 ? -6.66 24.156 2.867 1 96.44 66 HIS B CA 1
ATOM 3176 C C . HIS B 1 66 ? -5.871 25.453 3.008 1 96.44 66 HIS B C 1
ATOM 3178 O O . HIS B 1 66 ? -5.551 26.109 2.008 1 96.44 66 HIS B O 1
ATOM 3184 N N . HIS B 1 67 ? -5.57 25.781 4.215 1 95.62 67 HIS B N 1
ATOM 3185 C CA . HIS B 1 67 ? -4.977 27.078 4.527 1 95.62 67 HIS B CA 1
ATOM 3186 C C . HIS B 1 67 ? -3.482 27.094 4.23 1 95.62 67 HIS B C 1
ATOM 3188 O O . HIS B 1 67 ? -2.975 28.016 3.594 1 95.62 67 HIS B O 1
ATOM 3194 N N . ILE B 1 68 ? -2.797 26.094 4.746 1 96.81 68 ILE B N 1
ATOM 3195 C CA . ILE B 1 68 ? -1.353 25.969 4.574 1 96.81 68 ILE B CA 1
ATOM 3196 C C . ILE B 1 68 ? -1.037 24.828 3.611 1 96.81 68 ILE B C 1
ATOM 3198 O O . ILE B 1 68 ? -1.589 23.734 3.738 1 96.81 68 ILE B O 1
ATOM 3202 N N . ARG B 1 69 ? -0.213 25.172 2.602 1 98.12 69 ARG B N 1
ATOM 3203 C CA . ARG B 1 69 ? 0.209 24.172 1.632 1 98.12 69 ARG B CA 1
ATOM 3204 C C . ARG B 1 69 ? 1.719 23.953 1.682 1 98.12 69 ARG B C 1
ATOM 3206 O O . ARG B 1 69 ? 2.486 24.922 1.558 1 98.12 69 ARG B O 1
ATOM 3213 N N . VAL B 1 70 ? 2.139 22.703 1.871 1 98.62 70 VAL B N 1
ATOM 3214 C CA . VAL B 1 70 ? 3.555 22.375 2.031 1 98.62 70 VAL B CA 1
ATOM 3215 C C . VAL B 1 70 ? 3.963 21.312 1.015 1 98.62 70 VAL B C 1
ATOM 3217 O O . VAL B 1 70 ? 3.244 20.328 0.813 1 98.62 70 VAL B O 1
ATOM 3220 N N . CYS B 1 71 ? 5.055 21.5 0.301 1 98.56 71 CYS B N 1
ATOM 3221 C CA . CYS B 1 71 ? 5.672 20.484 -0.538 1 98.56 71 CYS B CA 1
ATOM 3222 C C . CYS B 1 71 ? 6.883 19.859 0.151 1 98.56 71 CYS B C 1
ATOM 3224 O O . CYS B 1 71 ? 7.793 20.578 0.57 1 98.56 71 CYS B O 1
ATOM 3226 N N . ALA B 1 72 ? 6.848 18.609 0.276 1 97.44 72 ALA B N 1
ATOM 3227 C CA . ALA B 1 72 ? 8 17.891 0.811 1 97.44 72 ALA B CA 1
ATOM 3228 C C . ALA B 1 72 ? 8.961 17.484 -0.307 1 97.44 72 ALA B C 1
ATOM 3230 O O . ALA B 1 72 ? 8.68 16.547 -1.06 1 97.44 72 ALA B O 1
ATOM 3231 N N . ASP B 1 73 ? 10.047 18.203 -0.392 1 94.75 73 ASP B N 1
ATOM 3232 C CA . ASP B 1 73 ? 11.141 17.875 -1.308 1 94.75 73 ASP B CA 1
ATOM 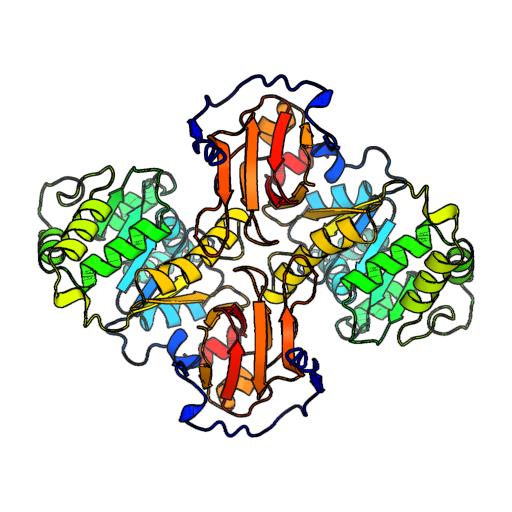3233 C C . ASP B 1 73 ? 10.625 17.719 -2.736 1 94.75 73 ASP B C 1
ATOM 3235 O O . ASP B 1 73 ? 10.102 18.656 -3.324 1 94.75 73 ASP B O 1
ATOM 3239 N N . GLY B 1 74 ? 10.578 16.547 -3.275 1 94.81 74 GLY B N 1
ATOM 3240 C CA . GLY B 1 74 ? 10.141 16.297 -4.641 1 94.81 74 GLY B CA 1
ATOM 3241 C C . GLY B 1 74 ? 8.68 16.609 -4.867 1 94.81 74 GLY B C 1
ATOM 3242 O O . GLY B 1 74 ? 8.234 16.734 -6.012 1 94.81 74 GLY B O 1
ATOM 3243 N N . GLY B 1 75 ? 7.973 16.797 -3.816 1 97.44 75 GLY B N 1
ATOM 3244 C CA . GLY B 1 75 ? 6.59 17.234 -3.947 1 97.44 75 GLY B CA 1
ATOM 3245 C C . GLY B 1 75 ? 6.445 18.531 -4.715 1 97.44 75 GLY B C 1
ATOM 3246 O O . GLY B 1 75 ? 5.438 18.75 -5.391 1 97.44 75 GLY B O 1
ATOM 3247 N N . ALA B 1 76 ? 7.465 19.328 -4.625 1 97.88 76 ALA B N 1
ATOM 3248 C CA . ALA B 1 76 ? 7.453 20.609 -5.34 1 97.88 76 ALA B CA 1
ATOM 3249 C C . ALA B 1 76 ? 7.527 20.391 -6.848 1 97.88 76 ALA B C 1
ATOM 3251 O O . ALA B 1 76 ? 6.918 21.141 -7.621 1 97.88 76 ALA B O 1
ATOM 3252 N N . ASN B 1 77 ? 8.336 19.422 -7.281 1 97.5 77 ASN B N 1
ATOM 3253 C CA . ASN B 1 77 ? 8.344 19.078 -8.695 1 97.5 77 ASN B CA 1
ATOM 3254 C C . ASN B 1 77 ? 6.957 18.672 -9.188 1 97.5 77 ASN B C 1
ATOM 3256 O O . ASN B 1 77 ? 6.539 19.078 -10.273 1 97.5 77 ASN B O 1
ATOM 3260 N N . ARG B 1 78 ? 6.297 17.891 -8.375 1 96.94 78 ARG B N 1
ATOM 3261 C CA . ARG B 1 78 ? 4.984 17.375 -8.742 1 96.94 78 ARG B CA 1
ATOM 3262 C C . ARG B 1 78 ? 3.965 18.5 -8.867 1 96.94 78 ARG B C 1
ATOM 3264 O O . ARG B 1 78 ? 3.164 18.531 -9.805 1 96.94 78 ARG B O 1
ATOM 3271 N N . LEU B 1 79 ? 4.027 19.406 -7.891 1 97 79 LEU B N 1
ATOM 3272 C CA . LEU B 1 79 ? 3.143 20.562 -7.949 1 97 79 LEU B CA 1
ATOM 3273 C C . LEU B 1 79 ? 3.414 21.375 -9.203 1 97 79 LEU B C 1
ATOM 3275 O O . LEU B 1 79 ? 2.48 21.766 -9.906 1 97 79 LEU B O 1
ATOM 3279 N N . TYR B 1 80 ? 4.664 21.609 -9.461 1 96.5 80 TYR B N 1
ATOM 3280 C CA . TYR B 1 80 ? 5.074 22.359 -10.641 1 96.5 80 TYR B CA 1
ATOM 3281 C C . TYR B 1 80 ? 4.578 21.703 -11.922 1 96.5 80 TYR B C 1
ATOM 3283 O O . TYR B 1 80 ? 4.016 22.359 -12.789 1 96.5 80 TYR B O 1
ATOM 3291 N N . GLU B 1 81 ? 4.727 20.422 -12.008 1 94.88 81 GLU B N 1
ATOM 3292 C CA . GLU B 1 81 ? 4.398 19.641 -13.188 1 94.88 81 GLU B CA 1
ATOM 3293 C C . GLU B 1 81 ? 2.891 19.516 -13.375 1 94.88 81 GLU B C 1
ATOM 3295 O O . GLU B 1 81 ? 2.412 19.312 -14.5 1 94.88 81 GLU B O 1
ATOM 3300 N N . TYR B 1 82 ? 2.207 19.547 -12.312 1 94.88 82 TYR B N 1
ATOM 3301 C CA . TYR B 1 82 ? 0.751 19.469 -12.383 1 94.88 82 TYR B CA 1
ATOM 3302 C C . TYR B 1 82 ? 0.187 20.531 -13.32 1 94.88 82 TYR B C 1
ATOM 3304 O O . TYR B 1 82 ? -0.78 20.281 -14.039 1 94.88 82 TYR B O 1
ATOM 3312 N N . PHE B 1 83 ? 0.779 21.641 -13.367 1 92.25 83 PHE B N 1
ATOM 3313 C CA . PHE B 1 83 ? 0.276 22.75 -14.164 1 92.25 83 PHE B CA 1
ATOM 3314 C C . PHE B 1 83 ? 0.95 22.781 -15.531 1 92.25 83 PHE B C 1
ATOM 3316 O O . PHE B 1 83 ? 0.733 23.703 -16.312 1 92.25 83 PHE B O 1
ATOM 3323 N N . GLN B 1 84 ? 1.82 21.828 -15.938 1 82.25 84 GLN B N 1
ATOM 3324 C CA . GLN B 1 84 ? 2.615 21.891 -17.156 1 82.25 84 GLN B CA 1
ATOM 3325 C C . GLN B 1 84 ? 1.804 21.422 -18.359 1 82.25 84 GLN B C 1
ATOM 3327 O O . GLN B 1 84 ? 2.268 21.531 -19.5 1 82.25 84 GLN B O 1
ATOM 3332 N N . ASP B 1 85 ? 0.519 21 -18.328 1 63.28 85 ASP B N 1
ATOM 3333 C CA . ASP B 1 85 ? -0.071 20.5 -19.578 1 63.28 85 ASP B CA 1
ATOM 3334 C C . ASP B 1 85 ? -0.041 21.562 -20.672 1 63.28 85 ASP B C 1
ATOM 3336 O O . ASP B 1 85 ? 0.3 21.281 -21.812 1 63.28 85 ASP B O 1
ATOM 3340 N N . ASP B 1 86 ? -0.902 22.734 -20.656 1 52.47 86 ASP B N 1
ATOM 3341 C CA . ASP B 1 86 ? -1.031 23.641 -21.797 1 52.47 86 ASP B CA 1
ATOM 3342 C C . ASP B 1 86 ? -0.205 24.906 -21.594 1 52.47 86 ASP B C 1
ATOM 3344 O O . ASP B 1 86 ? -0.165 25.453 -20.484 1 52.47 86 ASP B O 1
ATOM 3348 N N . GLU B 1 87 ? 0.762 25.281 -22.438 1 54.59 87 GLU B N 1
ATOM 3349 C CA . GLU B 1 87 ? 1.812 26.297 -22.453 1 54.59 87 GLU B CA 1
ATOM 3350 C C . GLU B 1 87 ? 1.384 27.547 -21.672 1 54.59 87 GLU B C 1
ATOM 3352 O O . GLU B 1 87 ? 2.027 27.922 -20.703 1 54.59 87 GLU B O 1
ATOM 3357 N N . ASP B 1 88 ? 0.656 28.516 -22.359 1 53.5 88 ASP B N 1
ATOM 3358 C CA . ASP B 1 88 ? 0.422 29.875 -21.906 1 53.5 88 ASP B CA 1
ATOM 3359 C C . ASP B 1 88 ? -0.436 29.906 -20.641 1 53.5 88 ASP B C 1
ATOM 3361 O O . ASP B 1 88 ? -0.128 30.609 -19.688 1 53.5 88 ASP B O 1
ATOM 3365 N N . GLU B 1 89 ? -1.514 29.172 -20.531 1 59.09 89 GLU B N 1
ATOM 3366 C CA . GLU B 1 89 ? -2.488 29.141 -19.438 1 59.09 89 GLU B CA 1
ATOM 3367 C C . GLU B 1 89 ? -1.931 28.422 -18.219 1 59.09 89 GLU B C 1
ATOM 3369 O O . GLU B 1 89 ? -2.346 28.688 -17.094 1 59.09 89 GLU B O 1
ATOM 3374 N N . ASP B 1 90 ? -0.715 27.844 -18.344 1 75.12 90 ASP B N 1
ATOM 3375 C CA . ASP B 1 90 ? -0.125 27.016 -17.297 1 75.12 90 ASP B CA 1
ATOM 3376 C C . ASP B 1 90 ? 0.665 27.875 -16.297 1 75.12 90 ASP B C 1
ATOM 3378 O O . ASP B 1 90 ? 0.567 27.656 -15.086 1 75.12 90 ASP B O 1
ATOM 3382 N N . GLU B 1 91 ? 1.173 29.016 -16.828 1 83 91 GLU B N 1
ATOM 3383 C CA . GLU B 1 91 ? 1.993 29.828 -15.93 1 83 91 GLU B CA 1
ATOM 3384 C C . GLU B 1 91 ? 1.128 30.641 -14.969 1 83 91 GLU B C 1
ATOM 3386 O O . GLU B 1 91 ? 1.48 30.812 -13.805 1 83 91 GLU B O 1
ATOM 3391 N N . VAL B 1 92 ? 0.038 31.188 -15.438 1 87.12 92 VAL B N 1
ATOM 3392 C CA . VAL B 1 92 ? -0.863 31.969 -14.602 1 87.12 92 VAL B CA 1
ATOM 3393 C C . VAL B 1 92 ? -1.423 31.094 -13.477 1 87.12 92 VAL B C 1
ATOM 3395 O O . VAL B 1 92 ? -1.377 31.469 -12.305 1 87.12 92 VAL B O 1
ATOM 3398 N N . GLU B 1 93 ? -1.852 29.984 -13.805 1 90.31 93 GLU B N 1
ATOM 3399 C CA . GLU B 1 93 ? -2.414 29.078 -12.812 1 90.31 93 GLU B CA 1
ATOM 3400 C C . GLU B 1 93 ? -1.362 28.641 -11.797 1 90.31 93 GLU B C 1
ATOM 3402 O O . GLU B 1 93 ? -1.647 28.562 -10.594 1 90.31 93 GLU B O 1
ATOM 3407 N N . ARG B 1 94 ? -0.208 28.344 -12.273 1 92.69 94 ARG B N 1
ATOM 3408 C CA . ARG B 1 94 ? 0.888 27.953 -11.398 1 92.69 94 ARG B CA 1
ATOM 3409 C C . ARG B 1 94 ? 1.222 29.062 -10.406 1 92.69 94 ARG B C 1
ATOM 3411 O O . ARG B 1 94 ? 1.454 28.797 -9.219 1 92.69 94 ARG B O 1
ATOM 3418 N N . SER B 1 95 ? 1.22 30.266 -10.906 1 92.62 95 SER B N 1
ATOM 3419 C CA . SER B 1 95 ? 1.579 31.406 -10.07 1 92.62 95 SER B CA 1
ATOM 3420 C C . SER B 1 95 ? 0.509 31.672 -9.023 1 92.62 95 SER B C 1
ATOM 3422 O O . SER B 1 95 ? 0.781 32.312 -8 1 92.62 95 SER B O 1
ATOM 3424 N N . LEU B 1 96 ? -0.661 31.172 -9.273 1 92.5 96 LEU B N 1
ATOM 3425 C CA . LEU B 1 96 ? -1.761 31.375 -8.336 1 92.5 96 LEU B CA 1
ATOM 3426 C C . LEU B 1 96 ? -1.797 30.25 -7.301 1 92.5 96 LEU B C 1
ATOM 3428 O O . LEU B 1 96 ? -2.51 30.344 -6.297 1 92.5 96 LEU B O 1
ATOM 3432 N N . HIS B 1 97 ? -1.021 29.234 -7.523 1 95.5 97 HIS B N 1
ATOM 3433 C CA . HIS B 1 97 ? -1.024 28.062 -6.645 1 95.5 97 HIS B CA 1
ATOM 3434 C C . HIS B 1 97 ? 0.377 27.766 -6.125 1 95.5 97 HIS B C 1
ATOM 3436 O O . HIS B 1 97 ? 0.904 26.672 -6.352 1 95.5 97 HIS B O 1
ATOM 3442 N N . LEU B 1 98 ? 0.881 28.734 -5.398 1 97.56 98 LEU B N 1
ATOM 3443 C CA . LEU B 1 98 ? 2.205 28.594 -4.801 1 97.56 98 LEU B CA 1
ATOM 3444 C C . LEU B 1 98 ? 2.113 27.953 -3.418 1 97.56 98 LEU B C 1
ATOM 3446 O O . LEU B 1 98 ? 1.218 28.281 -2.637 1 97.56 98 LEU B O 1
ATOM 3450 N N . PRO B 1 99 ? 2.986 27.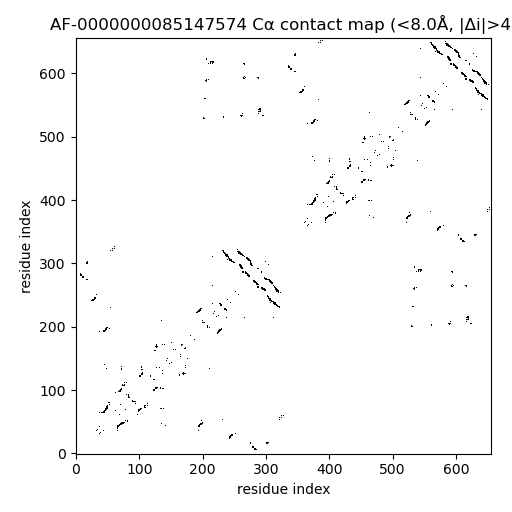016 -3.141 1 98.31 99 PRO B N 1
ATOM 3451 C CA . PRO B 1 99 ? 3.008 26.5 -1.773 1 98.31 99 PRO B CA 1
ATOM 3452 C C . PRO B 1 99 ? 3.537 27.516 -0.762 1 98.31 99 PRO B C 1
ATOM 3454 O O . PRO B 1 99 ? 4.27 28.438 -1.131 1 98.31 99 PRO B O 1
ATOM 3457 N N . ASP B 1 100 ? 3.109 27.344 0.479 1 97.31 100 ASP B N 1
ATOM 3458 C CA . ASP B 1 100 ? 3.621 28.203 1.546 1 97.31 100 ASP B CA 1
ATOM 3459 C C . ASP B 1 100 ? 5.043 27.797 1.932 1 97.31 100 ASP B C 1
ATOM 3461 O O . ASP B 1 100 ? 5.859 28.656 2.287 1 97.31 100 ASP B O 1
ATOM 3465 N N . TYR B 1 101 ? 5.312 26.484 1.884 1 97.69 101 TYR B N 1
ATOM 3466 C CA . TYR B 1 101 ? 6.617 25.969 2.281 1 97.69 101 TYR B CA 1
ATOM 3467 C C . TYR B 1 101 ? 7.078 24.859 1.335 1 97.69 101 TYR B C 1
ATOM 3469 O O . TYR B 1 101 ? 6.266 24.078 0.854 1 97.69 101 TYR B O 1
ATOM 3477 N N . ILE B 1 102 ? 8.328 24.797 1.052 1 98.06 102 ILE B N 1
ATOM 3478 C CA . ILE B 1 102 ? 9.039 23.641 0.526 1 98.06 102 ILE B CA 1
ATOM 3479 C C . ILE B 1 102 ? 10.125 23.203 1.508 1 98.06 102 ILE B C 1
ATOM 3481 O O . ILE B 1 102 ? 10.945 24.031 1.936 1 98.06 102 ILE B O 1
ATOM 3485 N N . ILE B 1 103 ? 10.133 21.953 1.913 1 97.94 103 ILE B N 1
ATOM 3486 C CA . ILE B 1 103 ? 11.094 21.531 2.926 1 97.94 103 ILE B CA 1
ATOM 3487 C C . ILE B 1 103 ? 11.656 20.156 2.566 1 97.94 103 ILE B C 1
ATOM 3489 O O . ILE B 1 103 ? 10.953 19.328 1.996 1 97.94 103 ILE B O 1
ATOM 3493 N N . GLY B 1 104 ? 12.805 19.781 2.896 1 96.75 104 GLY B N 1
ATOM 3494 C CA . GLY B 1 104 ? 13.492 18.516 2.707 1 96.75 104 GLY B CA 1
ATOM 3495 C C . GLY B 1 104 ? 14.984 18.672 2.506 1 96.75 104 GLY B C 1
ATOM 3496 O O . GLY B 1 104 ? 15.555 19.719 2.826 1 96.75 104 GLY B O 1
ATOM 3497 N N . ASP B 1 105 ? 15.664 17.688 2.109 1 94.75 105 ASP B N 1
ATOM 3498 C CA . ASP B 1 105 ? 17.078 17.797 1.783 1 94.75 105 ASP B CA 1
ATOM 3499 C C . ASP B 1 105 ? 17.281 18.359 0.374 1 94.75 105 ASP B C 1
ATOM 3501 O O . ASP B 1 105 ? 18.391 18.688 -0.019 1 94.75 105 ASP B O 1
ATOM 3505 N N . LEU B 1 106 ? 16.25 18.422 -0.432 1 94.62 106 LEU B N 1
ATOM 3506 C CA . LEU B 1 106 ? 16.109 19.078 -1.728 1 94.62 106 LEU B CA 1
ATOM 3507 C C . LEU B 1 106 ? 16.953 18.375 -2.787 1 94.62 106 LEU B C 1
ATOM 3509 O O . LEU B 1 106 ? 17.297 18.969 -3.805 1 94.62 106 LEU B O 1
ATOM 3513 N N . ASP B 1 107 ? 17.297 17.141 -2.537 1 90.25 107 ASP B N 1
ATOM 3514 C CA . ASP B 1 107 ? 18.078 16.406 -3.523 1 90.25 107 ASP B CA 1
ATOM 3515 C C . ASP B 1 107 ? 17.203 15.953 -4.691 1 90.25 107 ASP B C 1
ATOM 3517 O O . ASP B 1 107 ? 17.703 15.719 -5.793 1 90.25 107 ASP B O 1
ATOM 3521 N N . SER B 1 108 ? 15.977 15.805 -4.473 1 90.06 108 SER B N 1
ATOM 3522 C CA . SER B 1 108 ? 15.062 15.391 -5.531 1 90.06 108 SER B CA 1
ATOM 3523 C C . SER B 1 108 ? 14.406 16.594 -6.207 1 90.06 108 SER B C 1
ATOM 3525 O O . SER B 1 108 ? 13.633 16.438 -7.152 1 90.06 108 SER B O 1
ATOM 3527 N N . LEU B 1 109 ? 14.602 17.734 -5.699 1 95.25 109 LEU B N 1
ATOM 3528 C CA . LEU B 1 109 ? 14.039 18.969 -6.258 1 95.25 109 LEU B CA 1
ATOM 3529 C C . LEU B 1 109 ? 14.852 19.453 -7.449 1 95.25 109 LEU B C 1
ATOM 3531 O O . LEU B 1 109 ? 16.062 19.688 -7.324 1 95.25 109 LEU B O 1
ATOM 3535 N N . LYS B 1 110 ? 14.203 19.562 -8.578 1 96.5 110 LYS B N 1
ATOM 3536 C CA . LYS B 1 110 ? 14.867 20.031 -9.789 1 96.5 110 LYS B CA 1
ATOM 3537 C C . LYS B 1 110 ? 15.297 21.5 -9.633 1 96.5 110 LYS B C 1
ATOM 3539 O O . LYS B 1 110 ? 14.57 22.297 -9.055 1 96.5 110 LYS B O 1
ATOM 3544 N N . MET B 1 111 ? 16.359 21.812 -10.234 1 96.25 111 MET B N 1
ATOM 3545 C CA . MET B 1 111 ? 16.953 23.156 -10.094 1 96.25 111 MET B CA 1
ATOM 3546 C C . MET B 1 111 ? 16.016 24.219 -10.656 1 96.25 111 MET B C 1
ATOM 3548 O O . MET B 1 111 ? 15.812 25.266 -10.039 1 96.25 111 MET B O 1
ATOM 3552 N N . GLU B 1 112 ? 15.438 23.922 -11.766 1 96.12 112 GLU B N 1
ATOM 3553 C CA . GLU B 1 112 ? 14.547 24.875 -12.406 1 96.12 112 GLU B CA 1
ATOM 3554 C C . GLU B 1 112 ? 13.289 25.109 -11.57 1 96.12 112 GLU B C 1
ATOM 3556 O O . GLU B 1 112 ? 12.773 26.234 -11.516 1 96.12 112 GLU B O 1
ATOM 3561 N N . VAL B 1 113 ? 12.859 24.125 -10.945 1 96.75 113 VAL B N 1
ATOM 3562 C CA . VAL B 1 113 ? 11.672 24.219 -10.102 1 96.75 113 VAL B CA 1
ATOM 3563 C C . VAL B 1 113 ? 11.992 25 -8.836 1 96.75 113 VAL B C 1
ATOM 3565 O O . VAL B 1 113 ? 11.219 25.859 -8.406 1 96.75 113 VAL B O 1
ATOM 3568 N N . ARG B 1 114 ? 13.141 24.688 -8.25 1 96.62 114 ARG B N 1
ATOM 3569 C CA . ARG B 1 114 ? 13.578 25.438 -7.078 1 96.62 114 ARG B CA 1
ATOM 3570 C C . ARG B 1 114 ? 13.664 26.938 -7.375 1 96.62 114 ARG B C 1
ATOM 3572 O O . ARG B 1 114 ? 13.148 27.75 -6.617 1 96.62 114 ARG B O 1
ATOM 3579 N N . LYS B 1 115 ? 14.32 27.25 -8.453 1 96.25 115 LYS B N 1
ATOM 3580 C CA . LYS B 1 115 ? 14.492 28.641 -8.852 1 96.25 115 LYS B CA 1
ATOM 3581 C C . LYS B 1 115 ? 13.141 29.312 -9.062 1 96.25 115 LYS B C 1
ATOM 3583 O O . LYS B 1 115 ? 12.945 30.469 -8.648 1 96.25 115 LYS B O 1
ATOM 3588 N N . TYR B 1 116 ? 12.25 28.609 -9.664 1 95.62 116 TYR B N 1
ATOM 3589 C CA . TYR B 1 116 ? 10.914 29.141 -9.906 1 95.62 116 TYR B CA 1
ATOM 3590 C C . TYR B 1 116 ? 10.25 29.562 -8.602 1 95.62 116 TYR B C 1
ATOM 3592 O O . TYR B 1 116 ? 9.773 30.688 -8.469 1 95.62 116 TYR B O 1
ATOM 3600 N N . TYR B 1 117 ? 10.234 28.703 -7.66 1 96.38 117 TYR B N 1
ATOM 3601 C CA . TYR B 1 117 ? 9.531 28.969 -6.406 1 96.38 117 TYR B CA 1
ATOM 3602 C C . TYR B 1 117 ? 10.273 30 -5.566 1 96.38 117 TYR B C 1
ATOM 3604 O O . TYR B 1 117 ? 9.656 30.797 -4.875 1 96.38 117 TYR B O 1
ATOM 3612 N N . GLU B 1 118 ? 11.578 29.922 -5.617 1 94.19 118 GLU B N 1
ATOM 3613 C CA . GLU B 1 118 ? 12.375 30.953 -4.949 1 94.19 118 GLU B CA 1
ATOM 3614 C C . GLU B 1 118 ? 12.039 32.344 -5.48 1 94.19 118 GLU B C 1
ATOM 3616 O O . GLU B 1 118 ? 11.844 33.281 -4.703 1 94.19 118 GLU B O 1
ATOM 3621 N N . ASP B 1 119 ? 11.992 32.438 -6.777 1 95.06 119 ASP B N 1
ATOM 3622 C CA . ASP B 1 119 ? 11.711 33.719 -7.438 1 95.06 119 ASP B CA 1
ATOM 3623 C C . ASP B 1 119 ? 10.312 34.219 -7.078 1 95.06 119 ASP B C 1
ATOM 3625 O O . ASP B 1 119 ? 10.062 35.438 -7.082 1 95.06 119 ASP B O 1
ATOM 3629 N N . LYS B 1 120 ? 9.438 33.344 -6.789 1 95.44 120 LYS B N 1
ATOM 3630 C CA . LYS B 1 120 ? 8.062 33.688 -6.473 1 95.44 120 LYS B CA 1
ATOM 3631 C C . LYS B 1 120 ? 7.891 33.969 -4.98 1 95.44 120 LYS B C 1
ATOM 3633 O O . LYS B 1 120 ? 6.785 34.25 -4.52 1 95.44 120 LYS B O 1
ATOM 3638 N N . GLY B 1 121 ? 8.961 33.781 -4.176 1 92.88 121 GLY B N 1
ATOM 3639 C CA . GLY B 1 121 ? 8.945 34.156 -2.77 1 92.88 121 GLY B CA 1
ATOM 3640 C C . GLY B 1 121 ? 8.492 33.031 -1.863 1 92.88 121 GLY B C 1
ATOM 3641 O O . GLY B 1 121 ? 8.172 33.25 -0.694 1 92.88 121 GLY B O 1
ATOM 3642 N N . VAL B 1 122 ? 8.43 31.828 -2.412 1 95.88 122 VAL B N 1
ATOM 3643 C CA . VAL B 1 122 ? 8.07 30.672 -1.601 1 95.88 122 VAL B CA 1
ATOM 3644 C C . VAL B 1 122 ? 9.164 30.406 -0.564 1 95.88 122 VAL B C 1
ATOM 3646 O O . VAL B 1 122 ? 10.352 30.5 -0.87 1 95.88 122 VAL B O 1
ATOM 3649 N N . VAL B 1 123 ? 8.75 30.109 0.687 1 95.94 123 VAL B N 1
ATOM 3650 C CA . VAL B 1 123 ? 9.703 29.797 1.746 1 95.94 123 VAL B CA 1
ATOM 3651 C C . VAL B 1 123 ? 10.266 28.406 1.529 1 95.94 123 VAL B C 1
ATOM 3653 O O . VAL B 1 123 ? 9.539 27.406 1.604 1 95.94 123 VAL B O 1
ATOM 3656 N N . ILE B 1 124 ? 11.523 28.297 1.26 1 96.56 124 ILE B N 1
ATOM 3657 C CA . ILE B 1 124 ? 12.188 27.016 1.033 1 96.56 124 ILE B CA 1
ATOM 3658 C C . ILE B 1 124 ? 13.172 26.734 2.17 1 96.56 124 ILE B C 1
ATOM 3660 O O . ILE B 1 124 ? 14.078 27.531 2.422 1 96.56 124 ILE B O 1
ATOM 3664 N N . ILE B 1 125 ? 12.977 25.688 2.865 1 96.69 125 ILE B N 1
ATOM 3665 C CA . ILE B 1 125 ? 13.797 25.328 4.016 1 96.69 125 ILE B CA 1
ATOM 3666 C C . ILE B 1 125 ? 14.531 24.016 3.734 1 96.69 125 ILE B C 1
ATOM 3668 O O . ILE B 1 125 ? 13.906 22.953 3.65 1 96.69 125 ILE B O 1
ATOM 3672 N N . GLN B 1 126 ? 15.797 24.047 3.666 1 96.88 126 GLN B N 1
ATOM 3673 C CA . GLN B 1 126 ? 16.625 22.891 3.387 1 96.88 126 GLN B CA 1
ATOM 3674 C C . GLN B 1 126 ? 17.047 22.188 4.676 1 96.88 126 GLN B C 1
ATOM 3676 O O . GLN B 1 126 ? 17.484 22.828 5.633 1 96.88 126 GLN B O 1
ATOM 3681 N N . GLN B 1 127 ? 16.812 20.938 4.762 1 97.5 127 GLN B N 1
ATOM 3682 C CA . GLN B 1 127 ? 17.203 20.094 5.879 1 97.5 127 GLN B CA 1
ATOM 3683 C C . GLN B 1 127 ? 17.953 18.859 5.387 1 97.5 127 GLN B C 1
ATOM 3685 O O . GLN B 1 127 ? 17.344 17.875 4.977 1 97.5 127 GLN B O 1
ATOM 3690 N N . ASN B 1 128 ? 19.234 18.656 5.645 1 95.19 128 ASN B N 1
ATOM 3691 C CA . ASN B 1 128 ? 20.094 17.672 5.012 1 95.19 128 ASN B CA 1
ATOM 3692 C C . ASN B 1 128 ? 20.062 16.344 5.762 1 95.19 128 ASN B C 1
ATOM 3694 O O . ASN B 1 128 ? 20.5 15.312 5.234 1 95.19 128 ASN B O 1
ATOM 3698 N N . THR B 1 129 ? 19.609 16.359 6.961 1 92.12 129 THR B N 1
ATOM 3699 C CA . THR B 1 129 ? 19.688 15.141 7.762 1 92.12 129 THR B CA 1
ATOM 3700 C C . THR B 1 129 ? 18.969 13.992 7.055 1 92.12 129 THR B C 1
ATOM 3702 O O . THR B 1 129 ? 17.906 14.18 6.473 1 92.12 129 THR B O 1
ATOM 3705 N N . GLN B 1 130 ? 19.562 12.828 7.047 1 81.62 130 GLN B N 1
ATOM 3706 C CA . GLN B 1 130 ? 19 11.617 6.441 1 81.62 130 GLN B CA 1
ATOM 3707 C C . GLN B 1 130 ? 18.375 10.719 7.5 1 81.62 130 GLN B C 1
ATOM 3709 O O . GLN B 1 130 ? 17.828 9.664 7.176 1 81.62 130 GLN B O 1
ATOM 3714 N N . TYR B 1 131 ? 18.328 11.156 8.703 1 82.88 131 TYR B N 1
ATOM 3715 C CA . TYR B 1 131 ? 17.797 10.359 9.805 1 82.88 131 TYR B CA 1
ATOM 3716 C C . TYR B 1 131 ? 16.328 10.695 10.062 1 82.88 131 TYR B C 1
ATOM 3718 O O . TYR B 1 131 ? 15.766 10.281 11.07 1 82.88 131 TYR B O 1
ATOM 3726 N N . SER B 1 132 ? 15.883 11.445 9.172 1 88.44 132 SER B N 1
ATOM 3727 C CA . SER B 1 132 ? 14.469 11.789 9.195 1 88.44 132 SER B CA 1
ATOM 3728 C C . SER B 1 132 ? 13.891 11.844 7.785 1 88.44 132 SER B C 1
ATOM 3730 O O . SER B 1 132 ? 14.578 12.242 6.844 1 88.44 132 SER B O 1
ATOM 3732 N N . THR B 1 133 ? 12.695 11.477 7.672 1 88.06 133 THR B N 1
ATOM 3733 C CA . THR B 1 133 ? 12.047 11.508 6.363 1 88.06 133 THR B CA 1
ATOM 3734 C C . THR B 1 133 ? 11.492 12.906 6.066 1 88.06 133 THR B C 1
ATOM 3736 O O . THR B 1 133 ? 11.367 13.727 6.973 1 88.06 133 THR B O 1
ATOM 3739 N N . ASP B 1 134 ? 11.211 13.094 4.859 1 91.62 134 ASP B N 1
ATOM 3740 C CA . ASP B 1 134 ? 10.625 14.375 4.461 1 91.62 134 ASP B CA 1
ATOM 3741 C C . ASP B 1 134 ? 9.266 14.578 5.121 1 91.62 134 ASP B C 1
ATOM 3743 O O . ASP B 1 134 ? 8.883 15.703 5.43 1 91.62 134 ASP B O 1
ATOM 3747 N N . PHE B 1 135 ? 8.594 13.523 5.371 1 94.25 135 PHE B N 1
ATOM 3748 C CA . PHE B 1 135 ? 7.32 13.625 6.074 1 94.25 135 PHE B CA 1
ATOM 3749 C C . PHE B 1 135 ? 7.523 14.188 7.477 1 94.25 135 PHE B C 1
ATOM 3751 O O . PHE B 1 135 ? 6.832 15.133 7.879 1 94.25 135 PHE B O 1
ATOM 3758 N N . THR B 1 136 ? 8.484 13.664 8.195 1 92.81 136 THR B N 1
ATOM 3759 C CA . THR B 1 136 ? 8.75 14.086 9.57 1 92.81 136 THR B CA 1
ATOM 3760 C C . THR B 1 136 ? 9.211 15.539 9.602 1 92.81 136 THR B C 1
ATOM 3762 O O . THR B 1 136 ? 8.773 16.312 10.461 1 92.81 136 THR B O 1
ATOM 3765 N N . LYS B 1 137 ? 10.094 15.922 8.68 1 96.44 137 LYS B N 1
ATOM 3766 C CA . LYS B 1 137 ? 10.531 17.312 8.578 1 96.44 137 LYS B CA 1
ATOM 3767 C C . LYS B 1 137 ? 9.344 18.25 8.391 1 96.44 137 LYS B C 1
ATOM 3769 O O . LYS B 1 137 ? 9.266 19.312 9.023 1 96.44 137 LYS B O 1
ATOM 3774 N N . THR B 1 138 ? 8.438 17.797 7.574 1 97.12 138 THR B N 1
ATOM 3775 C CA . THR B 1 138 ? 7.262 18.594 7.254 1 97.12 138 THR B CA 1
ATOM 3776 C C . THR B 1 138 ? 6.363 18.75 8.477 1 97.12 138 THR B C 1
ATOM 3778 O O . THR B 1 138 ? 5.902 19.859 8.781 1 97.12 138 THR B O 1
ATOM 3781 N N . VAL B 1 139 ? 6.117 17.703 9.18 1 96.75 139 VAL B N 1
ATOM 3782 C CA . VAL B 1 139 ? 5.215 17.75 10.32 1 96.75 139 VAL B CA 1
ATOM 3783 C C . VAL B 1 139 ? 5.797 18.641 11.414 1 96.75 139 VAL B C 1
ATOM 3785 O O . VAL B 1 139 ? 5.066 19.391 12.062 1 96.75 139 VAL B O 1
ATOM 3788 N N . ASN B 1 140 ? 7.109 18.594 11.609 1 96.62 140 ASN B N 1
ATOM 3789 C CA . ASN B 1 140 ? 7.742 19.484 12.578 1 96.62 140 ASN B CA 1
ATOM 3790 C C . ASN B 1 140 ? 7.637 20.953 12.141 1 96.62 140 ASN B C 1
ATOM 3792 O O . ASN B 1 140 ? 7.367 21.828 12.961 1 96.62 140 ASN B O 1
ATOM 3796 N N . LEU B 1 141 ? 7.824 21.156 10.914 1 97.56 141 LEU B N 1
ATOM 3797 C CA . LEU B 1 141 ? 7.676 22.516 10.375 1 97.56 141 LEU B CA 1
ATOM 3798 C C . LEU B 1 141 ? 6.266 23.031 10.609 1 97.56 141 LEU B C 1
ATOM 3800 O O . LEU B 1 141 ? 6.086 24.188 11.016 1 97.56 141 LEU B O 1
ATOM 3804 N N . VAL B 1 142 ? 5.277 22.234 10.305 1 96.88 142 VAL B N 1
ATOM 3805 C CA . VAL B 1 142 ? 3.879 22.625 10.453 1 96.88 142 VAL B CA 1
ATOM 3806 C C . VAL B 1 142 ? 3.584 22.953 11.914 1 96.88 142 VAL B C 1
ATOM 3808 O O . VAL B 1 142 ? 2.898 23.938 12.211 1 96.88 142 VAL B O 1
ATOM 3811 N N . SER B 1 143 ? 4.09 22.125 12.773 1 95.56 143 SER B N 1
ATOM 3812 C CA . SER B 1 143 ? 3.938 22.406 14.203 1 95.56 143 SER B CA 1
ATOM 3813 C C . SER B 1 143 ? 4.523 23.766 14.562 1 95.56 143 SER B C 1
ATOM 3815 O O . SER B 1 143 ? 3.898 24.547 15.289 1 95.56 143 SER B O 1
ATOM 3817 N N . LEU B 1 144 ? 5.691 24.031 14.062 1 95.38 144 LEU B N 1
ATOM 3818 C CA . LEU B 1 144 ? 6.344 25.297 14.328 1 95.38 144 LEU B CA 1
ATOM 3819 C C . LEU B 1 144 ? 5.527 26.453 13.766 1 95.38 144 LEU B C 1
ATOM 3821 O O . LEU B 1 144 ? 5.363 27.484 14.422 1 95.38 144 LEU B O 1
ATOM 3825 N N . HIS B 1 145 ? 5.012 26.266 12.57 1 95.19 145 HIS B N 1
ATOM 3826 C CA . HIS B 1 145 ? 4.191 27.297 11.945 1 95.19 145 HIS B CA 1
ATOM 3827 C C . HIS B 1 145 ? 3.016 27.688 12.836 1 95.19 145 HIS B C 1
ATOM 3829 O O . HIS B 1 145 ? 2.711 28.875 12.992 1 95.19 145 HIS B O 1
ATOM 3835 N N . TYR B 1 146 ? 2.371 26.734 13.391 1 93.56 146 TYR B N 1
ATOM 3836 C CA . TYR B 1 146 ? 1.129 27.016 14.102 1 93.56 146 TYR B CA 1
ATOM 3837 C C . TYR B 1 146 ? 1.406 27.391 15.555 1 93.56 146 TYR B C 1
ATOM 3839 O O . TYR B 1 146 ? 0.647 28.156 16.156 1 93.56 146 TYR B O 1
ATOM 3847 N N . PHE B 1 147 ? 2.57 26.906 16.094 1 91.94 147 PHE B N 1
ATOM 3848 C CA . PHE B 1 147 ? 2.648 26.984 17.547 1 91.94 147 PHE B CA 1
ATOM 3849 C C . PHE B 1 147 ? 3.871 27.797 17.984 1 91.94 147 PHE B C 1
ATOM 3851 O O . PHE B 1 147 ? 4.055 28.062 19.172 1 91.94 147 PHE B O 1
ATOM 3858 N N . SER B 1 148 ? 4.699 28.172 17.047 1 92.62 148 SER B N 1
ATOM 3859 C CA . SER B 1 148 ? 5.926 28.875 17.422 1 92.62 148 SER B CA 1
ATOM 3860 C C . SER B 1 148 ? 5.941 30.297 16.875 1 92.62 148 SER B C 1
ATOM 3862 O O . SER B 1 148 ? 6.102 30.516 15.664 1 92.62 148 SER B O 1
ATOM 3864 N N . THR B 1 149 ? 5.871 31.25 17.719 1 91 149 THR B N 1
ATOM 3865 C CA . THR B 1 149 ? 5.992 32.656 17.328 1 91 149 THR B CA 1
ATOM 3866 C C . THR B 1 149 ? 7.398 32.938 16.812 1 91 149 THR B C 1
ATOM 3868 O O . THR B 1 149 ? 7.57 33.688 15.844 1 91 149 THR B O 1
ATOM 3871 N N . LYS B 1 150 ? 8.312 32.312 17.484 1 89.81 150 LYS B N 1
ATOM 3872 C CA . LYS B 1 150 ? 9.711 32.5 17.078 1 89.81 150 LYS B CA 1
ATOM 3873 C C . LYS B 1 150 ? 9.914 32.062 15.625 1 89.81 150 LYS B C 1
ATOM 3875 O O . LYS B 1 150 ? 10.578 32.781 14.859 1 89.81 150 LYS B O 1
ATOM 3880 N N . PHE B 1 151 ? 9.359 30.984 15.305 1 93.94 151 PHE B N 1
ATOM 3881 C CA . PHE B 1 151 ? 9.492 30.469 13.945 1 93.94 151 PHE B CA 1
ATOM 3882 C C . PHE B 1 151 ? 8.82 31.406 12.945 1 93.94 151 PHE B C 1
ATOM 3884 O O . PHE B 1 151 ? 9.375 31.688 11.883 1 93.94 151 PHE B O 1
ATOM 3891 N N . LYS B 1 152 ? 7.699 31.891 13.281 1 91.81 152 LYS B N 1
ATOM 3892 C CA . LYS B 1 152 ? 6.98 32.812 12.406 1 91.81 152 LYS B CA 1
ATOM 3893 C C . LYS B 1 152 ? 7.781 34.094 12.172 1 91.81 152 LYS B C 1
ATOM 3895 O O . LYS B 1 152 ? 7.789 34.625 11.062 1 91.81 152 LYS B O 1
ATOM 3900 N N . ASP B 1 153 ? 8.453 34.469 13.148 1 91.38 153 ASP B N 1
ATOM 3901 C CA . ASP B 1 153 ? 9.297 35.656 13.031 1 91.38 153 ASP B CA 1
ATOM 3902 C C . ASP B 1 153 ? 10.477 35.406 12.094 1 91.38 153 ASP B C 1
ATOM 3904 O O . ASP B 1 153 ? 10.844 36.281 11.297 1 91.38 153 ASP B O 1
ATOM 3908 N N . ILE B 1 154 ? 10.992 34.219 12.227 1 89.62 154 ILE B N 1
ATOM 3909 C CA . ILE B 1 154 ? 12.141 33.812 11.406 1 89.62 154 ILE B CA 1
ATOM 3910 C C . ILE B 1 154 ? 11.742 33.844 9.938 1 89.62 154 ILE B C 1
ATOM 3912 O O . ILE B 1 154 ? 12.469 34.375 9.094 1 89.62 154 ILE B O 1
ATOM 3916 N N . ILE B 1 155 ? 10.609 33.312 9.633 1 90.69 155 ILE B N 1
ATOM 3917 C CA . ILE B 1 155 ? 10.195 33.125 8.25 1 90.69 155 ILE B CA 1
ATOM 3918 C C . ILE B 1 155 ? 9.695 34.469 7.688 1 90.69 155 ILE B C 1
ATOM 3920 O O . ILE B 1 155 ? 9.766 34.719 6.48 1 90.69 155 ILE B O 1
ATOM 3924 N N . ALA B 1 156 ? 9.18 35.312 8.516 1 85 156 ALA B N 1
ATOM 3925 C CA . ALA B 1 156 ? 8.656 36.594 8.094 1 85 156 ALA B CA 1
ATOM 3926 C C . ALA B 1 156 ? 9.781 37.531 7.66 1 85 156 ALA B C 1
ATOM 3928 O O . ALA B 1 156 ? 9.562 38.469 6.883 1 85 156 ALA B O 1
ATOM 3929 N N . VAL B 1 157 ? 10.945 37.25 8.242 1 69.25 157 VAL B N 1
ATOM 3930 C CA . VAL B 1 157 ? 12.062 38.125 7.91 1 69.25 157 VAL B CA 1
ATOM 3931 C C . VAL B 1 157 ? 12.539 37.844 6.484 1 69.25 157 VAL B C 1
ATOM 3933 O O . VAL B 1 157 ? 13.07 36.781 6.199 1 69.25 157 VAL B O 1
ATOM 3936 N N . GLN B 1 158 ? 11.695 38.062 5.434 1 58.25 158 GLN B N 1
ATOM 3937 C CA . GLN B 1 158 ? 11.898 37.844 4.004 1 58.25 158 GLN B CA 1
ATOM 3938 C C . GLN B 1 158 ? 13.32 38.219 3.592 1 58.25 158 GLN B C 1
ATOM 3940 O O . GLN B 1 158 ? 13.93 37.531 2.771 1 58.25 158 GLN B O 1
ATOM 3945 N N . ASN B 1 159 ? 13.711 39.469 3.895 1 52.59 159 ASN B N 1
ATOM 3946 C CA . ASN B 1 159 ? 14.898 40.094 3.324 1 52.59 159 ASN B CA 1
ATOM 3947 C C . ASN B 1 159 ? 16.156 39.688 4.078 1 52.59 159 ASN B C 1
ATOM 3949 O O . ASN B 1 159 ? 17.172 40.375 4.043 1 52.59 159 ASN B O 1
ATOM 3953 N N . SER B 1 160 ? 15.867 38.469 4.766 1 53.38 160 SER B N 1
ATOM 3954 C CA . SER B 1 160 ? 17.109 38.156 5.461 1 53.38 160 SER B CA 1
ATOM 3955 C C . SER B 1 160 ? 18.125 37.5 4.531 1 53.38 160 SER B C 1
ATOM 3957 O O . SER B 1 160 ? 17.734 36.688 3.67 1 53.38 160 SER B O 1
ATOM 3959 N N . THR B 1 161 ? 19.109 38.125 4.289 1 57.84 161 THR B N 1
ATOM 3960 C CA . THR B 1 161 ? 20.281 37.594 3.584 1 57.84 161 THR B CA 1
ATOM 3961 C C . THR B 1 161 ? 20.719 36.25 4.168 1 57.84 161 THR B C 1
ATOM 3963 O O . THR B 1 161 ? 21.672 35.625 3.688 1 57.84 161 THR B O 1
ATOM 3966 N N . ALA B 1 162 ? 19.891 35.812 5.062 1 71.56 162 ALA B N 1
ATOM 3967 C CA . ALA B 1 162 ? 20.359 34.594 5.723 1 71.56 162 ALA B CA 1
ATOM 3968 C C . ALA B 1 162 ? 20.016 33.344 4.895 1 71.56 162 ALA B C 1
ATOM 3970 O O . ALA B 1 162 ? 18.906 33.25 4.359 1 71.56 162 ALA B O 1
ATOM 3971 N N . LYS B 1 163 ? 21 32.688 4.793 1 84.06 163 LYS B N 1
ATOM 3972 C CA . LYS B 1 163 ? 20.844 31.391 4.109 1 84.06 163 LYS B CA 1
ATOM 3973 C C . LYS B 1 163 ? 19.828 30.5 4.84 1 84.06 163 LYS B C 1
ATOM 3975 O O . LYS B 1 163 ? 19.828 30.438 6.07 1 84.06 163 LYS B O 1
ATOM 3980 N N . ASN B 1 164 ? 18.891 29.953 4.168 1 94.06 164 ASN B N 1
ATOM 3981 C CA . ASN B 1 164 ? 17.953 28.984 4.727 1 94.06 164 ASN B CA 1
ATOM 3982 C C . ASN B 1 164 ? 17.125 29.609 5.852 1 94.06 164 ASN B C 1
ATOM 3984 O O . ASN B 1 164 ? 16.844 28.953 6.855 1 94.06 164 ASN B O 1
ATOM 3988 N N . HIS B 1 165 ? 16.969 31.031 5.805 1 92.44 165 HIS B N 1
ATOM 3989 C CA . HIS B 1 165 ? 16.156 31.812 6.727 1 92.44 165 HIS B CA 1
ATOM 3990 C C . HIS B 1 165 ? 16.734 31.766 8.141 1 92.44 165 HIS B C 1
ATOM 3992 O O . HIS B 1 165 ? 16 31.922 9.117 1 92.44 165 HIS B O 1
ATOM 3998 N N . GLY B 1 166 ? 18.062 31.375 8.219 1 91.25 166 GLY B N 1
ATOM 3999 C CA . GLY B 1 166 ? 18.719 31.312 9.508 1 91.25 166 GLY B CA 1
ATOM 4000 C C . GLY B 1 166 ? 18.531 29.984 10.227 1 91.25 166 GLY B C 1
ATOM 4001 O O . GLY B 1 166 ? 18.953 29.828 11.367 1 91.25 166 GLY B O 1
ATOM 4002 N N . ILE B 1 167 ? 17.859 29.094 9.562 1 94.69 167 ILE B N 1
ATOM 4003 C CA . ILE B 1 167 ? 17.625 27.766 10.125 1 94.69 167 ILE B CA 1
ATOM 4004 C C . ILE B 1 167 ? 18.766 26.828 9.742 1 94.69 167 ILE B C 1
ATOM 4006 O O . ILE B 1 167 ? 19.188 26.797 8.586 1 94.69 167 ILE B O 1
ATOM 4010 N N . GLY B 1 168 ? 19.297 26.094 10.742 1 94.81 168 GLY B N 1
ATOM 4011 C CA . GLY B 1 168 ? 20.359 25.141 10.453 1 94.81 168 GLY B CA 1
ATOM 4012 C C . GLY B 1 168 ? 20.031 24.188 9.32 1 94.81 168 GLY B C 1
ATOM 4013 O O . GLY B 1 168 ? 18.906 23.703 9.227 1 94.81 168 GLY B O 1
ATOM 4014 N N . ILE B 1 169 ? 20.984 23.812 8.5 1 95 169 ILE B N 1
ATOM 4015 C CA . ILE B 1 169 ? 20.734 23.078 7.262 1 95 169 ILE B CA 1
ATOM 4016 C C . ILE B 1 169 ? 20.641 21.594 7.559 1 95 169 ILE B C 1
ATOM 4018 O O . ILE B 1 169 ? 20.047 20.828 6.777 1 95 169 ILE B O 1
ATOM 4022 N N . GLU B 1 170 ? 21.203 21.141 8.68 1 94.62 170 GLU B N 1
ATOM 4023 C CA . GLU B 1 170 ? 21.219 19.719 8.961 1 94.62 170 GLU B CA 1
ATOM 4024 C C . GLU B 1 170 ? 19.906 19.266 9.617 1 94.62 170 GLU B C 1
ATOM 4026 O O . GLU B 1 170 ? 19.156 18.469 9.039 1 94.62 170 GLU B O 1
ATOM 4031 N N . CYS B 1 171 ? 19.609 19.797 10.789 1 95.25 171 CYS B N 1
ATOM 4032 C CA . CYS B 1 171 ? 18.422 19.375 11.516 1 95.25 171 CYS B CA 1
ATOM 4033 C C . CYS B 1 171 ? 17.766 20.562 12.211 1 95.25 171 CYS B C 1
ATOM 4035 O O . CYS B 1 171 ? 17.141 20.406 13.266 1 95.25 171 CYS B O 1
ATOM 4037 N N . GLY B 1 172 ? 17.891 21.703 11.602 1 96.44 172 GLY B N 1
ATOM 4038 C CA . GLY B 1 172 ? 17.438 22.938 12.234 1 96.44 172 GLY B CA 1
ATOM 4039 C C . GLY B 1 172 ? 15.977 22.906 12.617 1 96.44 172 GLY B C 1
ATOM 4040 O O . GLY B 1 172 ? 15.602 23.391 13.688 1 96.44 172 GLY B O 1
ATOM 4041 N N . ILE B 1 173 ? 15.156 22.391 11.719 1 96.88 173 ILE B N 1
ATOM 4042 C CA . ILE B 1 173 ? 13.727 22.359 11.977 1 96.88 173 ILE B CA 1
ATOM 4043 C C . ILE B 1 173 ? 13.43 21.469 13.18 1 96.88 173 ILE B C 1
ATOM 4045 O O . ILE B 1 173 ? 12.547 21.766 13.984 1 96.88 173 ILE B O 1
ATOM 4049 N N . HIS B 1 174 ? 14.148 20.328 13.258 1 97 174 HIS B N 1
ATOM 4050 C CA . HIS B 1 174 ? 13.969 19.438 14.391 1 97 174 HIS B CA 1
ATOM 4051 C C . HIS B 1 174 ? 14.422 20.094 15.688 1 97 174 HIS B C 1
ATOM 4053 O O . HIS B 1 174 ? 13.781 19.922 16.734 1 97 174 HIS B O 1
ATOM 4059 N N . ASP B 1 175 ? 15.539 20.844 15.633 1 96.38 175 ASP B N 1
ATOM 4060 C CA . ASP B 1 175 ? 16.031 21.547 16.812 1 96.38 175 ASP B CA 1
ATOM 4061 C C . ASP B 1 175 ? 14.992 22.547 17.328 1 96.38 175 ASP B C 1
ATOM 4063 O O . ASP B 1 175 ? 14.719 22.609 18.516 1 96.38 175 ASP B O 1
ATOM 4067 N N . LEU B 1 176 ? 14.461 23.312 16.406 1 95.38 176 LEU B N 1
ATOM 4068 C CA . LEU B 1 176 ? 13.438 24.281 16.766 1 95.38 176 LEU B CA 1
ATOM 4069 C C . LEU B 1 176 ? 12.211 23.594 17.344 1 95.38 176 LEU B C 1
ATOM 4071 O O . LEU B 1 176 ? 11.633 24.062 18.328 1 95.38 176 LEU B O 1
ATOM 4075 N N . TYR B 1 177 ? 11.781 22.5 16.75 1 95.06 177 TYR B N 1
ATOM 4076 C CA . TYR B 1 177 ? 10.633 21.734 17.219 1 95.06 177 TYR B CA 1
ATOM 4077 C C . TYR B 1 177 ? 10.875 21.203 18.641 1 95.06 177 TYR B C 1
ATOM 4079 O O . TYR B 1 177 ? 10.008 21.312 19.5 1 95.06 177 TYR B O 1
ATOM 4087 N N . ASN B 1 178 ? 12.086 20.641 18.844 1 94.12 178 ASN B N 1
ATOM 4088 C CA . ASN B 1 178 ? 12.43 20.109 20.156 1 94.12 178 ASN B CA 1
ATOM 4089 C C . ASN B 1 178 ? 12.422 21.203 21.219 1 94.12 178 ASN B C 1
ATOM 4091 O O . ASN B 1 178 ? 11.992 20.969 22.344 1 94.12 178 ASN B O 1
ATOM 4095 N N . GLU B 1 179 ? 12.914 22.328 20.844 1 92.44 179 GLU B N 1
ATOM 4096 C CA . GLU B 1 179 ? 12.883 23.469 21.75 1 92.44 179 GLU B CA 1
ATOM 4097 C C . GLU B 1 179 ? 11.445 23.859 22.094 1 92.44 179 GLU B C 1
ATOM 4099 O O . GLU B 1 179 ? 11.133 24.141 23.25 1 92.44 179 GLU B O 1
ATOM 4104 N N . LEU B 1 180 ? 10.641 23.938 21.016 1 91.19 180 LEU B N 1
ATOM 4105 C CA . LEU B 1 180 ? 9.227 24.25 21.219 1 91.19 180 LEU B CA 1
ATOM 4106 C C . LEU B 1 180 ? 8.594 23.266 22.203 1 91.19 180 LEU B C 1
ATOM 4108 O O . LEU B 1 180 ? 7.863 23.672 23.109 1 91.19 180 LEU B O 1
ATOM 4112 N N . MET B 1 181 ? 8.883 22 22.062 1 88.38 181 MET B N 1
ATOM 4113 C CA . MET B 1 181 ? 8.266 20.953 22.875 1 88.38 181 MET B CA 1
ATOM 4114 C C . MET B 1 181 ? 8.781 21 24.312 1 88.38 181 MET B C 1
ATOM 4116 O O . MET B 1 181 ? 8.062 20.656 25.25 1 88.38 181 MET B O 1
ATOM 4120 N N . LYS B 1 182 ? 10.016 21.359 24.516 1 86.56 182 LYS B N 1
ATOM 4121 C CA . LYS B 1 182 ? 10.602 21.469 25.844 1 86.56 182 LYS B CA 1
ATOM 4122 C C . LYS B 1 182 ? 10.016 22.641 26.609 1 86.56 182 LYS B C 1
ATOM 4124 O O . LYS B 1 182 ? 9.805 22.547 27.828 1 86.56 182 LYS B O 1
ATOM 4129 N N . ASN B 1 183 ? 10.008 23.844 26.109 1 76.19 183 ASN B N 1
ATOM 4130 C CA . ASN B 1 183 ? 9.555 25.062 26.75 1 76.19 183 ASN B CA 1
ATOM 4131 C C . ASN B 1 183 ? 8.031 25.094 26.891 1 76.19 183 ASN B C 1
ATOM 4133 O O . ASN B 1 183 ? 7.488 25.938 27.609 1 76.19 183 ASN B O 1
ATOM 4137 N N . GLY B 1 184 ? 7.328 24.562 26.062 1 59.72 184 GLY B N 1
ATOM 4138 C CA . GLY B 1 184 ? 5.895 24.734 25.891 1 59.72 184 GLY B CA 1
ATOM 4139 C C . GLY B 1 184 ? 5.082 23.969 26.922 1 59.72 184 GLY B C 1
ATOM 4140 O O . GLY B 1 184 ? 4.895 22.75 26.797 1 59.72 184 GLY B O 1
ATOM 4141 N N . ASP B 1 185 ? 5.117 24.375 28.156 1 52.91 185 ASP B N 1
ATOM 4142 C CA . ASP B 1 185 ? 3.959 24.016 28.969 1 52.91 185 ASP B CA 1
ATOM 4143 C C . ASP B 1 185 ? 2.727 23.781 28.094 1 52.91 185 ASP B C 1
ATOM 4145 O O . ASP B 1 185 ? 1.857 22.984 28.438 1 52.91 185 ASP B O 1
ATOM 4149 N N . SER B 1 186 ? 2.572 24.75 27.125 1 48.31 186 SER B N 1
ATOM 4150 C CA . SER B 1 186 ? 1.38 25.078 26.359 1 48.31 186 SER B CA 1
ATOM 4151 C C . SER B 1 186 ? 1.136 24.062 25.25 1 48.31 186 SER B C 1
ATOM 4153 O O . SER B 1 186 ? 0.284 24.266 24.391 1 48.31 186 SER B O 1
ATOM 4155 N N . VAL B 1 187 ? 2.064 23.219 25.016 1 52.41 187 VAL B N 1
ATOM 4156 C CA . VAL B 1 187 ? 1.734 22.188 24.031 1 52.41 187 VAL B CA 1
ATOM 4157 C C . VAL B 1 187 ? 0.367 21.594 24.359 1 52.41 187 VAL B C 1
ATOM 4159 O O . VAL B 1 187 ? -0.144 20.75 23.609 1 52.41 187 VAL B O 1
ATOM 4162 N N . MET B 1 188 ? -0.032 21.688 25.594 1 53.09 188 MET B N 1
ATOM 4163 C CA . MET B 1 188 ? -1.255 21.125 26.172 1 53.09 188 MET B CA 1
ATOM 4164 C C . MET B 1 188 ? -2.471 21.516 25.328 1 53.09 188 MET B C 1
ATOM 4166 O O . MET B 1 188 ? -3.51 20.844 25.406 1 53.09 188 MET B O 1
ATOM 4170 N N . LYS B 1 189 ? -2.57 22.703 24.656 1 61.16 189 LYS B N 1
ATOM 4171 C CA . LYS B 1 189 ? -3.889 22.938 24.078 1 61.16 189 LYS B CA 1
ATOM 4172 C C . LYS B 1 189 ? -3.793 23.141 22.562 1 61.16 189 LYS B C 1
ATOM 4174 O O . LYS B 1 189 ? -4.238 24.172 22.047 1 61.16 189 LYS B O 1
ATOM 4179 N N . PHE B 1 190 ? -2.889 22.203 22.016 1 67.62 190 PHE B N 1
ATOM 4180 C CA . PHE B 1 190 ? -2.846 22.438 20.578 1 67.62 190 PHE B CA 1
ATOM 4181 C C . PHE B 1 190 ? -4.191 22.125 19.938 1 67.62 190 PHE B C 1
ATOM 4183 O O . PHE B 1 190 ? -4.852 21.156 20.312 1 67.62 190 PHE B O 1
ATOM 4190 N N . ASN B 1 191 ? -4.629 23.141 19.156 1 84.12 191 ASN B N 1
ATOM 4191 C CA . ASN B 1 191 ? -5.812 22.922 18.344 1 84.12 191 ASN B CA 1
ATOM 4192 C C . ASN B 1 191 ? -5.582 21.812 17.297 1 84.12 191 ASN B C 1
ATOM 4194 O O . ASN B 1 191 ? -4.453 21.594 16.859 1 84.12 191 ASN B O 1
ATOM 4198 N N . LYS B 1 192 ? -6.566 21.094 17.078 1 91.31 192 LYS B N 1
ATOM 4199 C CA . LYS B 1 192 ? -6.488 20.062 16.062 1 91.31 192 LYS B CA 1
ATOM 4200 C C . LYS B 1 192 ? -6.129 20.656 14.695 1 91.31 192 LYS B C 1
ATOM 4202 O O . LYS B 1 192 ? -6.605 21.734 14.344 1 91.31 192 LYS B O 1
ATOM 4207 N N . ILE B 1 193 ? -5.227 20.016 14.047 1 95.38 193 ILE B N 1
ATOM 4208 C CA . ILE B 1 193 ? -4.812 20.406 12.703 1 95.38 193 ILE B CA 1
ATOM 4209 C C . ILE B 1 193 ? -5.191 19.312 11.711 1 95.38 193 ILE B C 1
ATOM 4211 O O . ILE B 1 193 ? -4.738 18.172 11.828 1 95.38 193 ILE B O 1
ATOM 4215 N N . ASN B 1 194 ? -6.078 19.672 10.797 1 96.88 194 ASN B N 1
ATOM 4216 C CA . ASN B 1 194 ? -6.359 18.766 9.68 1 96.88 194 ASN B CA 1
ATOM 4217 C C . ASN B 1 194 ? -5.18 18.688 8.719 1 96.88 194 ASN B C 1
ATOM 4219 O O . ASN B 1 194 ? -4.77 19.688 8.133 1 96.88 194 ASN B O 1
ATOM 4223 N N . LEU B 1 195 ? -4.559 17.562 8.664 1 97.81 195 LEU B N 1
ATOM 4224 C CA . LEU B 1 195 ? -3.424 17.344 7.773 1 97.81 195 LEU B CA 1
ATOM 4225 C C . LEU B 1 195 ? -3.77 16.328 6.688 1 97.81 195 LEU B C 1
ATOM 4227 O O . LEU B 1 195 ? -3.85 15.133 6.957 1 97.81 195 LEU B O 1
ATOM 4231 N N . LEU B 1 196 ? -4.012 16.812 5.48 1 98.44 196 LEU B N 1
ATOM 4232 C CA . LEU B 1 196 ? -4.273 15.945 4.34 1 98.44 196 LEU B CA 1
ATOM 4233 C C . LEU B 1 196 ? -3.029 15.805 3.467 1 98.44 196 LEU B C 1
ATOM 4235 O O . LEU B 1 196 ? -2.502 16.797 2.965 1 98.44 196 LEU B O 1
ATOM 4239 N N . ALA B 1 197 ? -2.549 14.625 3.324 1 98.5 197 ALA B N 1
ATOM 4240 C CA . ALA B 1 197 ? -1.334 14.375 2.553 1 98.5 197 ALA B CA 1
ATOM 4241 C C . ALA B 1 197 ? -1.661 13.719 1.213 1 98.5 197 ALA B C 1
ATOM 4243 O O . ALA B 1 197 ? -2.451 12.773 1.153 1 98.5 197 ALA B O 1
ATOM 4244 N N . LEU B 1 198 ? -1.049 14.227 0.157 1 97.56 198 LEU B N 1
ATOM 4245 C CA . LEU B 1 198 ? -1.127 13.656 -1.184 1 97.56 198 LEU B CA 1
ATOM 4246 C C . LEU B 1 198 ? 0.211 13.055 -1.598 1 97.56 198 LEU B C 1
ATOM 4248 O O . LEU B 1 198 ? 1.269 13.594 -1.274 1 97.56 198 LEU B O 1
ATOM 4252 N N . GLY B 1 199 ? 0.154 11.977 -2.295 1 92.88 199 GLY B N 1
ATOM 4253 C CA . GLY B 1 199 ? 1.361 11.414 -2.883 1 92.88 199 GLY B CA 1
ATOM 4254 C C . GLY B 1 199 ? 2.156 10.562 -1.91 1 92.88 199 GLY B C 1
ATOM 4255 O O . GLY B 1 199 ? 3.354 10.344 -2.105 1 92.88 199 GLY B O 1
ATOM 4256 N N . GLY B 1 200 ? 1.592 10.125 -0.896 1 92.31 200 GLY B N 1
ATOM 4257 C CA . GLY B 1 200 ? 2.314 9.336 0.091 1 92.31 200 GLY B CA 1
ATOM 4258 C C . GLY B 1 200 ? 2.086 7.844 -0.055 1 92.31 200 GLY B C 1
ATOM 4259 O O . GLY B 1 200 ? 2.875 7.035 0.445 1 92.31 200 GLY B O 1
ATOM 4260 N N . ILE B 1 201 ? 1.051 7.5 -0.711 1 95.69 201 ILE B N 1
ATOM 4261 C CA . ILE B 1 201 ? 0.66 6.102 -0.856 1 95.69 201 ILE B CA 1
ATOM 4262 C C . ILE B 1 201 ? 0.32 5.809 -2.316 1 95.69 201 ILE B C 1
ATOM 4264 O O . ILE B 1 201 ? -0.397 6.578 -2.959 1 95.69 201 ILE B O 1
ATOM 4268 N N . GLY B 1 202 ? 0.851 4.645 -2.836 1 92.12 202 GLY B N 1
ATOM 4269 C CA . GLY B 1 202 ? 0.533 4.254 -4.199 1 92.12 202 GLY B CA 1
ATOM 4270 C C . GLY B 1 202 ? 1.747 4.219 -5.109 1 92.12 202 GLY B C 1
ATOM 4271 O O . GLY B 1 202 ? 1.708 3.613 -6.184 1 92.12 202 GLY B O 1
ATOM 4272 N N . GLY B 1 203 ? 2.816 4.895 -4.801 1 92.69 203 GLY B N 1
ATOM 4273 C CA . GLY B 1 203 ? 4.082 4.797 -5.508 1 92.69 203 GLY B CA 1
ATOM 4274 C C . GLY B 1 203 ? 4.949 3.652 -5.02 1 92.69 203 GLY B C 1
ATOM 4275 O O . GLY B 1 203 ? 4.504 2.506 -4.969 1 92.69 203 GLY B O 1
ATOM 4276 N N . ARG B 1 204 ? 6.137 4.031 -4.668 1 94.5 204 ARG B N 1
ATOM 4277 C CA . ARG B 1 204 ? 7.004 3.006 -4.09 1 94.5 204 ARG B CA 1
ATOM 4278 C C . ARG B 1 204 ? 6.379 2.41 -2.832 1 94.5 204 ARG B C 1
ATOM 4280 O O . ARG B 1 204 ? 5.84 3.137 -1.995 1 94.5 204 ARG B O 1
ATOM 4287 N N . PHE B 1 205 ? 6.52 1.116 -2.738 1 97.75 205 PHE B N 1
ATOM 4288 C CA . PHE B 1 205 ? 5.797 0.411 -1.688 1 97.75 205 PHE B CA 1
ATOM 4289 C C . PHE B 1 205 ? 6.395 0.718 -0.319 1 97.75 205 PHE B C 1
ATOM 4291 O O . PHE B 1 205 ? 5.66 0.893 0.658 1 97.75 205 PHE B O 1
ATOM 4298 N N . ASP B 1 206 ? 7.746 0.766 -0.12 1 97 206 ASP B N 1
ATOM 4299 C CA . ASP B 1 206 ? 8.375 1.068 1.164 1 97 206 ASP B CA 1
ATOM 4300 C C . ASP B 1 206 ? 8.016 2.477 1.632 1 97 206 ASP B C 1
ATOM 4302 O O . ASP B 1 206 ? 7.797 2.703 2.824 1 97 206 ASP B O 1
ATOM 4306 N N . GLN B 1 207 ? 7.91 3.441 0.727 1 94.44 207 GLN B N 1
ATOM 4307 C CA . GLN B 1 207 ? 7.488 4.797 1.068 1 94.44 207 GLN B CA 1
ATOM 4308 C C . GLN B 1 207 ? 6.027 4.824 1.504 1 94.44 207 GLN B C 1
ATOM 4310 O O . GLN B 1 207 ? 5.656 5.582 2.4 1 94.44 207 GLN B O 1
ATOM 4315 N N . SER B 1 208 ? 5.195 4.027 0.803 1 97 208 SER B N 1
ATOM 4316 C CA . SER B 1 208 ? 3.795 3.918 1.195 1 97 208 SER B CA 1
ATOM 4317 C C . SER B 1 208 ? 3.66 3.404 2.625 1 97 208 SER B C 1
ATOM 4319 O O . SER B 1 208 ? 2.881 3.945 3.412 1 97 208 SER B O 1
ATOM 4321 N N . ILE B 1 209 ? 4.426 2.389 2.957 1 97.88 209 ILE B N 1
ATOM 4322 C CA . ILE B 1 209 ? 4.355 1.822 4.301 1 97.88 209 ILE B CA 1
ATOM 4323 C C . ILE B 1 209 ? 4.91 2.824 5.312 1 97.88 209 ILE B C 1
ATOM 4325 O O . ILE B 1 209 ? 4.379 2.959 6.414 1 97.88 209 ILE B O 1
ATOM 4329 N N . HIS B 1 210 ? 5.949 3.494 4.938 1 95.81 210 HIS B N 1
ATOM 4330 C CA . HIS B 1 210 ? 6.449 4.543 5.82 1 95.81 210 HIS B CA 1
ATOM 4331 C C . HIS B 1 210 ? 5.371 5.574 6.117 1 95.81 210 HIS B C 1
ATOM 4333 O O . HIS B 1 210 ? 5.227 6.016 7.262 1 95.81 210 HIS B O 1
ATOM 4339 N N . SER B 1 211 ? 4.68 6.008 5.074 1 97.06 211 SER B N 1
ATOM 4340 C CA . SER B 1 211 ? 3.566 6.93 5.273 1 97.06 211 SER B CA 1
ATOM 4341 C C . SER B 1 211 ? 2.564 6.375 6.281 1 97.06 211 SER B C 1
ATOM 4343 O O . SER B 1 211 ? 2.076 7.105 7.148 1 97.06 211 SER B O 1
ATOM 4345 N N . ILE B 1 212 ? 2.27 5.121 6.195 1 98.5 212 ILE B N 1
ATOM 4346 C CA . ILE B 1 212 ? 1.321 4.477 7.098 1 98.5 212 ILE B CA 1
ATOM 4347 C C . ILE B 1 212 ? 1.85 4.539 8.531 1 98.5 212 ILE B C 1
ATOM 4349 O O . ILE B 1 212 ? 1.085 4.762 9.469 1 98.5 212 ILE B O 1
ATOM 4353 N N . THR B 1 213 ? 3.17 4.371 8.727 1 98 213 THR B N 1
ATOM 4354 C CA . THR B 1 213 ? 3.73 4.426 10.078 1 98 213 THR B CA 1
ATOM 4355 C C . THR B 1 213 ? 3.457 5.781 10.719 1 98 213 THR B C 1
ATOM 4357 O O . THR B 1 213 ? 3.303 5.875 11.938 1 98 213 THR B O 1
ATOM 4360 N N . GLN B 1 214 ? 3.383 6.805 9.875 1 97.31 214 GLN B N 1
ATOM 4361 C CA . GLN B 1 214 ? 3.197 8.156 10.398 1 97.31 214 GLN B CA 1
ATOM 4362 C C . GLN B 1 214 ? 1.821 8.305 11.039 1 97.31 214 GLN B C 1
ATOM 4364 O O . GLN B 1 214 ? 1.644 9.117 11.953 1 97.31 214 GLN B O 1
ATOM 4369 N N . LEU B 1 215 ? 0.832 7.531 10.562 1 98.38 215 LEU B N 1
ATOM 4370 C CA . LEU B 1 215 ? -0.468 7.52 11.227 1 98.38 215 LEU B CA 1
ATOM 4371 C C . LEU B 1 215 ? -0.329 7.105 12.688 1 98.38 215 LEU B C 1
ATOM 4373 O O . LEU B 1 215 ? -0.884 7.754 13.578 1 98.38 215 LEU B O 1
ATOM 4377 N N . TYR B 1 216 ? 0.447 6.102 12.922 1 98 216 TYR B N 1
ATOM 4378 C CA . TYR B 1 216 ? 0.62 5.574 14.266 1 98 216 TYR B CA 1
ATOM 4379 C C . TYR B 1 216 ? 1.512 6.484 15.102 1 98 216 TYR B C 1
ATOM 4381 O O . TYR B 1 216 ? 1.232 6.73 16.281 1 98 216 TYR B O 1
ATOM 4389 N N . ILE B 1 217 ? 2.539 6.996 14.492 1 96.38 217 ILE B N 1
ATOM 4390 C CA . ILE B 1 217 ? 3.498 7.824 15.219 1 96.38 217 ILE B CA 1
ATOM 4391 C C . ILE B 1 217 ? 2.812 9.094 15.711 1 96.38 217 ILE B C 1
ATOM 4393 O O . ILE B 1 217 ? 2.93 9.461 16.891 1 96.38 217 ILE B O 1
ATOM 4397 N N . LEU B 1 218 ? 2.117 9.773 14.836 1 95.94 218 LEU B N 1
ATOM 4398 C CA . LEU B 1 218 ? 1.479 11.031 15.195 1 95.94 218 LEU B CA 1
ATOM 4399 C C . LEU B 1 218 ? 0.41 10.812 16.266 1 95.94 218 LEU B C 1
ATOM 4401 O O . LEU B 1 218 ? 0.196 11.672 17.109 1 95.94 218 LEU B O 1
ATOM 4405 N N . GLU B 1 219 ? -0.296 9.672 16.172 1 94.94 219 GLU B N 1
ATOM 4406 C CA . GLU B 1 219 ? -1.274 9.344 17.203 1 94.94 219 GLU B CA 1
ATOM 4407 C C . GLU B 1 219 ? -0.625 9.297 18.578 1 94.94 219 GLU B C 1
ATOM 4409 O O . GLU B 1 219 ? -1.258 9.641 19.578 1 94.94 219 GLU B O 1
ATOM 4414 N N . GLN B 1 220 ? 0.646 8.961 18.609 1 93.38 220 GLN B N 1
ATOM 4415 C CA . GLN B 1 220 ? 1.345 8.797 19.875 1 93.38 220 GLN B CA 1
ATOM 4416 C C . GLN B 1 220 ? 2.055 10.078 20.281 1 93.38 220 GLN B C 1
ATOM 4418 O O . GLN B 1 220 ? 2.076 10.43 21.469 1 93.38 220 GLN B O 1
ATOM 4423 N N . THR B 1 221 ? 2.6 10.844 19.375 1 90.62 221 THR B N 1
ATOM 4424 C CA . THR B 1 221 ? 3.514 11.922 19.719 1 90.62 221 THR B CA 1
ATOM 4425 C C . THR B 1 221 ? 2.848 13.281 19.5 1 90.62 221 THR B C 1
ATOM 4427 O O . THR B 1 221 ? 3.143 14.242 20.203 1 90.62 221 THR B O 1
ATOM 4430 N N . ASP B 1 222 ? 2.037 13.359 18.516 1 92.62 222 ASP B N 1
ATOM 4431 C CA . ASP B 1 222 ? 1.419 14.617 18.109 1 92.62 222 ASP B CA 1
ATOM 4432 C C . ASP B 1 222 ? -0.063 14.43 17.797 1 92.62 222 ASP B C 1
ATOM 4434 O O . ASP B 1 222 ? -0.494 14.648 16.656 1 92.62 222 ASP B O 1
ATOM 4438 N N . LYS B 1 223 ? -0.807 14.242 18.797 1 91.31 223 LYS B N 1
ATOM 4439 C CA . LYS B 1 223 ? -2.203 13.836 18.672 1 91.31 223 LYS B CA 1
ATOM 4440 C C . LYS B 1 223 ? -3.053 14.945 18.062 1 91.31 223 LYS B C 1
ATOM 4442 O O . LYS B 1 223 ? -4.188 14.711 17.641 1 91.31 223 LYS B O 1
ATOM 4447 N N . TYR B 1 224 ? -2.465 16.141 18.031 1 92.81 224 TYR B N 1
ATOM 4448 C CA . TYR B 1 224 ? -3.232 17.266 17.5 1 92.81 224 TYR B CA 1
ATOM 4449 C C . TYR B 1 224 ? -3.312 17.188 15.977 1 92.81 224 TYR B C 1
ATOM 4451 O O . TYR B 1 224 ? -4.117 17.891 15.359 1 92.81 224 TYR B O 1
ATOM 4459 N N . PHE B 1 225 ? -2.551 16.344 15.406 1 95.25 225 PHE B N 1
ATOM 4460 C CA . PHE B 1 225 ? -2.66 16.141 13.961 1 95.25 225 PHE B CA 1
ATOM 4461 C C . PHE B 1 225 ? -3.762 15.133 13.641 1 95.25 225 PHE B C 1
ATOM 4463 O O . PHE B 1 225 ? -3.795 14.039 14.203 1 95.25 225 PHE B O 1
ATOM 4470 N N . GLU B 1 226 ? -4.656 15.492 12.789 1 96.25 226 GLU B N 1
ATOM 4471 C CA . GLU B 1 226 ? -5.582 14.57 12.141 1 96.25 226 GLU B CA 1
ATOM 4472 C C . GLU B 1 226 ? -5.129 14.25 10.719 1 96.25 226 GLU B C 1
ATOM 4474 O O . GLU B 1 226 ? -5.582 14.875 9.758 1 96.25 226 GLU B O 1
ATOM 4479 N N . LEU B 1 227 ? -4.301 13.273 10.672 1 98.25 227 LEU B N 1
ATOM 4480 C CA . LEU B 1 227 ? -3.645 12.93 9.414 1 98.25 227 LEU B CA 1
ATOM 4481 C C . LEU B 1 227 ? -4.512 11.992 8.578 1 98.25 227 LEU B C 1
ATOM 4483 O O . LEU B 1 227 ? -5.082 11.039 9.109 1 98.25 227 LEU B O 1
ATOM 4487 N N . ALA B 1 228 ? -4.633 12.273 7.332 1 98.69 228 ALA B N 1
ATOM 4488 C CA . ALA B 1 228 ? -5.23 11.375 6.34 1 98.69 228 ALA B CA 1
ATOM 4489 C C . ALA B 1 228 ? -4.465 11.438 5.023 1 98.69 228 ALA B C 1
ATOM 4491 O O . ALA B 1 228 ? -3.828 12.445 4.711 1 98.69 228 ALA B O 1
ATOM 4492 N N . TYR B 1 229 ? -4.48 10.383 4.391 1 98.69 229 TYR B 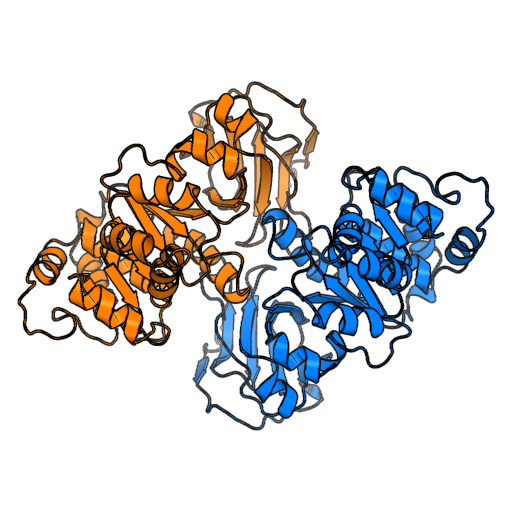N 1
ATOM 4493 C CA . TYR B 1 229 ? -3.908 10.312 3.051 1 98.69 229 TYR B CA 1
ATOM 4494 C C . TYR B 1 229 ? -5.004 10.219 1.996 1 98.69 229 TYR B C 1
ATOM 4496 O O . TYR B 1 229 ? -5.988 9.5 2.176 1 98.69 229 TYR B O 1
ATOM 4504 N N . LEU B 1 230 ? -4.824 10.969 0.962 1 98 230 LEU B N 1
ATOM 4505 C CA . LEU B 1 230 ? -5.719 10.875 -0.186 1 98 230 LEU B CA 1
ATOM 4506 C C . LEU B 1 230 ? -4.973 10.391 -1.422 1 98 230 LEU B C 1
ATOM 4508 O O . LEU B 1 230 ? -3.984 11 -1.836 1 98 230 LEU B O 1
ATOM 4512 N N . THR B 1 231 ? -5.371 9.242 -1.907 1 96.81 231 THR B N 1
ATOM 4513 C CA . THR B 1 231 ? -4.867 8.719 -3.172 1 96.81 231 THR B CA 1
ATOM 4514 C C . THR B 1 231 ? -5.914 8.859 -4.273 1 96.81 231 THR B C 1
ATOM 4516 O O . THR B 1 231 ? -6.973 9.445 -4.055 1 96.81 231 THR B O 1
ATOM 4519 N N . GLU B 1 232 ? -5.559 8.305 -5.418 1 93.5 232 GLU B N 1
ATOM 4520 C CA . GLU B 1 232 ? -6.508 8.359 -6.523 1 93.5 232 GLU B CA 1
ATOM 4521 C C . GLU B 1 232 ? -7.758 7.535 -6.215 1 93.5 232 GLU B C 1
ATOM 4523 O O . GLU B 1 232 ? -8.836 7.816 -6.742 1 93.5 232 GLU B O 1
ATOM 4528 N N . THR B 1 233 ? -7.582 6.582 -5.324 1 95 233 THR B N 1
ATOM 4529 C CA . THR B 1 233 ? -8.68 5.637 -5.16 1 95 233 THR B CA 1
ATOM 4530 C C . THR B 1 233 ? -9.172 5.625 -3.713 1 95 233 THR B C 1
ATOM 4532 O O . THR B 1 233 ? -10.281 5.164 -3.434 1 95 233 THR B O 1
ATOM 4535 N N . ASP B 1 234 ? -8.344 6.184 -2.787 1 97.81 234 ASP B N 1
ATOM 4536 C CA . ASP B 1 234 ? -8.711 5.914 -1.398 1 97.81 234 ASP B CA 1
ATOM 4537 C C . ASP B 1 234 ? -8.477 7.145 -0.522 1 97.81 234 ASP B C 1
ATOM 4539 O O . ASP B 1 234 ? -7.582 7.949 -0.798 1 97.81 234 ASP B O 1
ATOM 4543 N N . LEU B 1 235 ? -9.305 7.316 0.44 1 98.5 235 LEU B N 1
ATOM 4544 C CA . LEU B 1 235 ? -9.031 8.07 1.658 1 98.5 235 LEU B CA 1
ATOM 4545 C C . LEU B 1 235 ? -8.562 7.145 2.777 1 98.5 235 LEU B C 1
ATOM 4547 O O . LEU B 1 235 ? -9.227 6.148 3.078 1 98.5 235 LEU B O 1
ATOM 4551 N N . ILE B 1 236 ? -7.398 7.414 3.414 1 98.88 236 ILE B N 1
ATOM 4552 C CA . ILE B 1 236 ? -6.805 6.5 4.383 1 98.88 236 ILE B CA 1
ATOM 4553 C C . ILE B 1 236 ? -6.48 7.25 5.672 1 98.88 236 ILE B C 1
ATOM 4555 O O . ILE B 1 236 ? -5.828 8.297 5.641 1 98.88 236 ILE B O 1
ATOM 4559 N N . PHE B 1 237 ? -6.922 6.793 6.797 1 98.81 237 PHE B N 1
ATOM 4560 C CA . PHE B 1 237 ? -6.602 7.406 8.086 1 98.81 237 PHE B CA 1
ATOM 4561 C C . PHE B 1 237 ? -6.703 6.387 9.211 1 98.81 237 PHE B C 1
ATOM 4563 O O . PHE B 1 237 ? -7.062 5.23 8.977 1 98.81 237 PHE B O 1
ATOM 4570 N N . LEU B 1 238 ? -6.27 6.754 10.383 1 98.62 238 LEU B N 1
ATOM 4571 C CA . LEU B 1 238 ? -6.238 5.883 11.547 1 98.62 238 LEU B CA 1
ATOM 4572 C C . LEU B 1 238 ? -7.52 6.016 12.367 1 98.62 238 LEU B C 1
ATOM 4574 O O . LEU B 1 238 ? -7.996 7.129 12.602 1 98.62 238 LEU B O 1
ATOM 4578 N N . VAL B 1 239 ? -8.156 4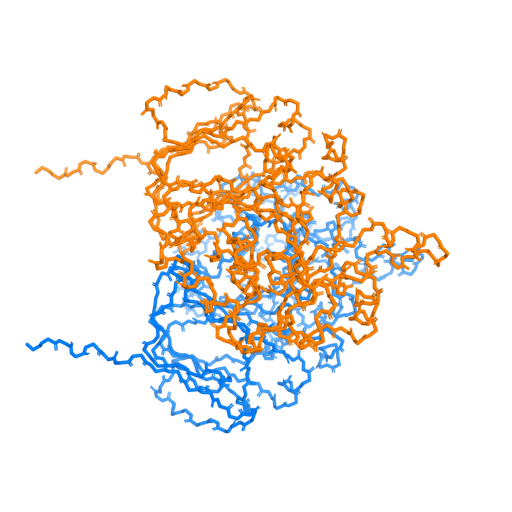.914 12.68 1 98.62 239 VAL B N 1
ATOM 4579 C CA . VAL B 1 239 ? -9.234 4.867 13.664 1 98.62 239 VAL B CA 1
ATOM 4580 C C . VAL B 1 239 ? -8.672 4.527 15.039 1 98.62 239 VAL B C 1
ATOM 4582 O O . VAL B 1 239 ? -8.188 3.418 15.258 1 98.62 239 VAL B O 1
ATOM 4585 N N . PRO B 1 240 ? -8.758 5.469 15.945 1 97.75 240 PRO B N 1
ATOM 4586 C CA . PRO B 1 240 ? -8.164 5.223 17.266 1 97.75 240 PRO B CA 1
ATOM 4587 C C . PRO B 1 240 ? -8.906 4.141 18.047 1 97.75 240 PRO B C 1
ATOM 4589 O O . PRO B 1 240 ? -10.094 3.916 17.828 1 97.75 240 PRO B O 1
ATOM 4592 N N . ALA B 1 241 ? -8.188 3.484 18.984 1 97 241 ALA B N 1
ATOM 4593 C CA . ALA B 1 241 ? -8.789 2.494 19.875 1 97 241 ALA B CA 1
ATOM 4594 C C . ALA B 1 241 ? -9.805 3.143 20.812 1 97 241 ALA B C 1
ATOM 4596 O O . ALA B 1 241 ? -9.781 4.355 21.016 1 97 241 ALA B O 1
ATOM 4597 N N . GLY B 1 242 ? -10.711 2.344 21.359 1 94.38 242 GLY B N 1
ATOM 4598 C CA . GLY B 1 242 ? -11.633 2.822 22.391 1 94.38 242 GLY B CA 1
ATOM 4599 C C . GLY B 1 242 ? -13 3.184 21.828 1 94.38 242 GLY B C 1
ATOM 4600 O O . GLY B 1 242 ? -13.828 3.744 22.547 1 94.38 242 GLY B O 1
ATOM 4601 N N . GLY B 1 243 ? -13.25 2.891 20.625 1 97.81 243 GLY B N 1
ATOM 4602 C CA . GLY B 1 243 ? -14.539 3.145 20 1 97.81 243 GLY B CA 1
ATOM 4603 C C . GLY B 1 243 ? -14.594 4.465 19.266 1 97.81 243 GLY B C 1
ATOM 4604 O O . GLY B 1 243 ? -14.32 5.52 19.844 1 97.81 243 GLY B O 1
ATOM 4605 N N . THR B 1 244 ? -14.914 4.465 18.016 1 98.5 244 THR B N 1
ATOM 4606 C CA . THR B 1 244 ? -15 5.633 17.141 1 98.5 244 THR B CA 1
ATOM 4607 C C . THR B 1 244 ? -16.312 5.633 16.359 1 98.5 244 THR B C 1
ATOM 4609 O O . THR B 1 244 ? -16.672 4.625 15.75 1 98.5 244 THR B O 1
ATOM 4612 N N . LEU B 1 245 ? -17.047 6.707 16.484 1 98.69 245 LEU B N 1
ATOM 4613 C CA . LEU B 1 245 ? -18.203 6.91 15.625 1 98.69 245 LEU B CA 1
ATOM 4614 C C . LEU B 1 245 ? -17.828 7.73 14.391 1 98.69 245 LEU B C 1
ATOM 4616 O O . LEU B 1 245 ? -17.516 8.914 14.508 1 98.69 245 LEU B O 1
ATOM 4620 N N . LEU B 1 246 ? -17.797 7.113 13.25 1 98.69 246 LEU B N 1
ATOM 4621 C CA . LEU B 1 246 ? -17.656 7.82 11.984 1 98.69 246 LEU B CA 1
ATOM 4622 C C . LEU B 1 246 ? -19 8.398 11.531 1 98.69 246 LEU B C 1
ATOM 4624 O O . LEU B 1 246 ? -20.016 7.719 11.594 1 98.69 246 LEU B O 1
ATOM 4628 N N . THR B 1 247 ? -18.969 9.641 11.086 1 98.31 247 THR B N 1
ATOM 4629 C CA . THR B 1 247 ? -20.188 10.258 10.594 1 98.31 247 THR B CA 1
ATOM 4630 C C . THR B 1 247 ? -20 10.805 9.188 1 98.31 247 THR B C 1
ATOM 4632 O O . THR B 1 247 ? -18.875 11.148 8.797 1 98.31 247 THR B O 1
ATOM 4635 N N . TYR B 1 248 ? -20.969 10.789 8.383 1 98.12 248 TYR B N 1
ATOM 4636 C CA . TYR B 1 248 ? -21.047 11.32 7.027 1 98.12 248 TYR B CA 1
ATOM 4637 C C . TYR B 1 248 ? -22.5 11.562 6.625 1 98.12 248 TYR B C 1
ATOM 4639 O O . TYR B 1 248 ? -23.422 11.016 7.238 1 98.12 248 TYR B O 1
ATOM 4647 N N . SER B 1 249 ? -22.719 12.398 5.664 1 97.62 249 SER B N 1
ATOM 4648 C CA . SER B 1 249 ? -24.078 12.594 5.148 1 97.62 249 SER B CA 1
ATOM 4649 C C . SER B 1 249 ? -24.5 11.43 4.266 1 97.62 249 SER B C 1
ATOM 4651 O O . SER B 1 249 ? -23.672 10.75 3.668 1 97.62 249 SER B O 1
ATOM 4653 N N . GLU B 1 250 ? -25.781 11.211 4.227 1 97.44 250 GLU B N 1
ATOM 4654 C CA . GLU B 1 250 ? -26.344 10.156 3.385 1 97.44 250 GLU B CA 1
ATOM 4655 C C . GLU B 1 250 ? -25.906 10.328 1.931 1 97.44 250 GLU B C 1
ATOM 4657 O O . GLU B 1 250 ? -25.562 9.352 1.262 1 97.44 250 GLU B O 1
ATOM 4662 N N . ASN B 1 251 ? -25.969 11.5 1.463 1 96.75 251 ASN B N 1
ATOM 4663 C CA . ASN B 1 251 ? -25.594 11.789 0.083 1 96.75 251 ASN B CA 1
ATOM 4664 C C . ASN B 1 251 ? -24.125 11.469 -0.174 1 96.75 251 ASN B C 1
ATOM 4666 O O . ASN B 1 251 ? -23.781 10.891 -1.205 1 96.75 251 ASN B O 1
ATOM 4670 N N . PHE B 1 252 ? -23.281 11.867 0.712 1 97.19 252 PHE B N 1
ATOM 4671 C CA . PHE B 1 252 ? -21.859 11.578 0.603 1 97.19 252 PHE B CA 1
ATOM 4672 C C . PHE B 1 252 ? -21.609 10.078 0.55 1 97.19 252 PHE B C 1
ATOM 4674 O O . PHE B 1 252 ? -20.875 9.594 -0.306 1 97.19 252 PHE B O 1
ATOM 4681 N N . ARG B 1 253 ? -22.25 9.344 1.396 1 97.25 253 ARG B N 1
ATOM 4682 C CA . ARG B 1 253 ? -22.109 7.887 1.451 1 97.25 253 ARG B CA 1
ATOM 4683 C C . ARG B 1 253 ? -22.578 7.246 0.147 1 97.25 253 ARG B C 1
ATOM 4685 O O . ARG B 1 253 ? -21.938 6.316 -0.354 1 97.25 253 ARG B O 1
ATOM 4692 N N . ASN B 1 254 ? -23.625 7.73 -0.404 1 97 254 ASN B N 1
ATOM 4693 C CA . ASN B 1 254 ? -24.234 7.133 -1.587 1 97 254 ASN B CA 1
ATOM 4694 C C . ASN B 1 254 ? -23.453 7.457 -2.85 1 97 254 ASN B C 1
ATOM 4696 O O . ASN B 1 254 ? -23.359 6.637 -3.766 1 97 254 ASN B O 1
ATOM 4700 N N . GLU B 1 255 ? -22.797 8.594 -2.826 1 96.88 255 GLU B N 1
ATOM 4701 C CA . GLU B 1 255 ? -22.328 9.078 -4.121 1 96.88 255 GLU B CA 1
ATOM 4702 C C . GLU B 1 255 ? -20.797 9.148 -4.164 1 96.88 255 GLU B C 1
ATOM 4704 O O . GLU B 1 255 ? -20.188 9.008 -5.227 1 96.88 255 GLU B O 1
ATOM 4709 N N . CYS B 1 256 ? -20.188 9.359 -3.029 1 97.38 256 CYS B N 1
ATOM 4710 C CA . CYS B 1 256 ? -18.797 9.797 -3.078 1 97.38 256 CYS B CA 1
ATOM 4711 C C . CYS B 1 256 ? -17.859 8.68 -2.65 1 97.38 256 CYS B C 1
ATOM 4713 O O . CYS B 1 256 ? -16.641 8.75 -2.891 1 97.38 256 CYS B O 1
ATOM 4715 N N . ILE B 1 257 ? -18.422 7.668 -1.959 1 97.56 257 ILE B N 1
ATOM 4716 C CA . ILE B 1 257 ? -17.516 6.668 -1.413 1 97.56 257 ILE B CA 1
ATOM 4717 C C . ILE B 1 257 ? -18.016 5.27 -1.753 1 97.56 257 ILE B C 1
ATOM 4719 O O . ILE B 1 257 ? -19.188 5.09 -2.109 1 97.56 257 ILE B O 1
ATOM 4723 N N . GLY B 1 258 ? -17.125 4.273 -1.709 1 96.94 258 GLY B N 1
ATOM 4724 C CA . GLY B 1 258 ? -17.406 2.883 -2.021 1 96.94 258 GLY B CA 1
ATOM 4725 C C . GLY B 1 258 ? -16.953 1.921 -0.941 1 96.94 258 GLY B C 1
ATOM 4726 O O . GLY B 1 258 ? -17.297 2.094 0.233 1 96.94 258 GLY B O 1
ATOM 4727 N N . ASN B 1 259 ? -16.172 0.939 -1.308 1 96.31 259 ASN B N 1
ATOM 4728 C CA . ASN B 1 259 ? -15.719 -0.084 -0.375 1 96.31 259 ASN B CA 1
ATOM 4729 C C . ASN B 1 259 ? -14.734 0.487 0.644 1 96.31 259 ASN B C 1
ATOM 4731 O O . ASN B 1 259 ? -14.219 1.591 0.463 1 96.31 259 ASN B O 1
ATOM 4735 N N . CYS B 1 260 ? -14.617 -0.206 1.704 1 98.44 260 CYS B N 1
ATOM 4736 C CA . CYS B 1 260 ? -13.656 0.177 2.73 1 98.44 260 CYS B CA 1
ATOM 4737 C C . CYS B 1 260 ? -12.961 -1.05 3.311 1 98.44 260 CYS B C 1
ATOM 4739 O O . CYS B 1 260 ? -13.328 -2.184 2.99 1 98.44 260 CYS B O 1
ATOM 4741 N N . GLY B 1 261 ? -11.938 -0.815 4.074 1 98.44 261 GLY B N 1
ATOM 4742 C CA . GLY B 1 261 ? -11.219 -1.874 4.766 1 98.44 261 GLY B CA 1
ATOM 4743 C C . GLY B 1 261 ? -10.758 -1.472 6.156 1 98.44 261 GLY B C 1
ATOM 4744 O O . GLY B 1 261 ? -10.43 -0.308 6.391 1 98.44 261 GLY B O 1
ATOM 4745 N N . LEU B 1 262 ? -10.883 -2.385 7.121 1 98.75 262 LEU B N 1
ATOM 4746 C CA . LEU B 1 262 ? -10.234 -2.277 8.422 1 98.75 262 LEU B CA 1
ATOM 4747 C C . LEU B 1 262 ? -8.945 -3.098 8.461 1 98.75 262 LEU B C 1
ATOM 4749 O O . LEU B 1 262 ? -8.992 -4.328 8.5 1 98.75 262 LEU B O 1
ATOM 4753 N N . LEU B 1 263 ? -7.832 -2.424 8.516 1 98.81 263 LEU B N 1
ATOM 4754 C CA . LEU B 1 263 ? -6.551 -3.041 8.195 1 98.81 263 LEU B CA 1
ATOM 4755 C C . LEU B 1 263 ? -5.609 -2.982 9.398 1 98.81 263 LEU B C 1
ATOM 4757 O O . LEU B 1 263 ? -5.137 -1.906 9.766 1 98.81 263 LEU B O 1
ATOM 4761 N N . PRO B 1 264 ? -5.297 -4.133 10.008 1 98.75 264 PRO B N 1
ATOM 4762 C CA . PRO B 1 264 ? -4.477 -4.172 11.219 1 98.75 264 PRO B CA 1
ATOM 4763 C C . PRO B 1 264 ? -2.982 -4.086 10.922 1 98.75 264 PRO B C 1
ATOM 4765 O O . PRO B 1 264 ? -2.23 -5.008 11.25 1 98.75 264 PRO B O 1
ATOM 4768 N N . LEU B 1 265 ? -2.551 -2.961 10.469 1 98.75 265 LEU B N 1
ATOM 4769 C CA . LEU B 1 265 ? -1.179 -2.789 10 1 98.75 265 LEU B CA 1
ATOM 4770 C C . LEU B 1 265 ? -0.235 -2.553 11.18 1 98.75 265 LEU B C 1
ATOM 4772 O O . LEU B 1 265 ? 0.984 -2.678 11.031 1 98.75 265 LEU B O 1
ATOM 4776 N N . GLY B 1 266 ? -0.787 -2.176 12.312 1 98.06 266 GLY B N 1
ATOM 4777 C CA . GLY B 1 266 ? 0.023 -2.014 13.508 1 98.06 266 GLY B CA 1
ATOM 4778 C C . GLY B 1 266 ? 0.339 -3.328 14.203 1 98.06 266 GLY B C 1
ATOM 4779 O O . GLY B 1 266 ? 1.094 -3.357 15.172 1 98.06 266 GLY B O 1
ATOM 4780 N N . GLY B 1 267 ? -0.226 -4.371 13.734 1 97.44 267 GLY B N 1
ATOM 4781 C CA . GLY B 1 267 ? -0.076 -5.688 14.336 1 97.44 267 GLY B CA 1
ATOM 4782 C C . GLY B 1 267 ? -1.401 -6.371 14.617 1 97.44 267 GLY B C 1
ATOM 4783 O O . GLY B 1 267 ? -2.465 -5.781 14.406 1 97.44 267 GLY B O 1
ATOM 4784 N N . MET B 1 268 ? -1.227 -7.629 15.094 1 97.81 268 MET B N 1
ATOM 4785 C CA . MET B 1 268 ? -2.414 -8.406 15.438 1 97.81 268 MET B CA 1
ATOM 4786 C C . MET B 1 268 ? -3.256 -7.672 16.484 1 97.81 268 MET B C 1
ATOM 4788 O O . MET B 1 268 ? -2.719 -7.09 17.422 1 97.81 268 MET B O 1
ATOM 4792 N N . THR B 1 269 ? -4.555 -7.66 16.266 1 98.25 269 THR B N 1
ATOM 4793 C CA . THR B 1 269 ? -5.477 -7.016 17.203 1 98.25 269 THR B CA 1
ATOM 4794 C C . THR B 1 269 ? -6.859 -7.66 17.125 1 98.25 269 THR B C 1
ATOM 4796 O O . THR B 1 269 ? -7.012 -8.75 16.578 1 98.25 269 THR B O 1
ATOM 4799 N N . LYS B 1 270 ? -7.824 -7.098 17.828 1 98.31 270 LYS B N 1
ATOM 4800 C CA . LYS B 1 270 ? -9.195 -7.609 17.875 1 98.31 270 LYS B CA 1
ATOM 4801 C C . LYS B 1 270 ? -10.203 -6.5 17.609 1 98.31 270 LYS B C 1
ATOM 4803 O O . LYS B 1 270 ? -10.156 -5.449 18.25 1 98.31 270 LYS B O 1
ATOM 4808 N N . ILE B 1 271 ? -11 -6.684 16.625 1 98.62 271 ILE B N 1
ATOM 4809 C CA . ILE B 1 271 ? -12.156 -5.816 16.469 1 98.62 271 ILE B CA 1
ATOM 4810 C C . ILE B 1 271 ? -13.258 -6.242 17.438 1 98.62 271 ILE B C 1
ATOM 4812 O O . ILE B 1 271 ? -13.859 -7.309 17.266 1 98.62 271 ILE B O 1
ATOM 4816 N N . ILE B 1 272 ? -13.469 -5.422 18.375 1 98.38 272 ILE B N 1
ATOM 4817 C CA . ILE B 1 272 ? -14.438 -5.734 19.422 1 98.38 272 ILE B CA 1
ATOM 4818 C C . ILE B 1 272 ? -15.844 -5.723 18.828 1 98.38 272 ILE B C 1
ATOM 4820 O O . ILE B 1 272 ? -16.625 -6.652 19.062 1 98.38 272 ILE B O 1
ATOM 4824 N N . GLU B 1 273 ? -16.078 -4.621 18.062 1 98.12 273 GLU B N 1
ATOM 4825 C CA . GLU B 1 273 ? -17.406 -4.531 17.453 1 98.12 273 GLU B CA 1
ATOM 4826 C C . GLU B 1 273 ? -17.422 -3.498 16.328 1 98.12 273 GLU B C 1
ATOM 4828 O O . GLU B 1 273 ? -16.75 -2.471 16.422 1 98.12 273 GLU B O 1
ATOM 4833 N N . THR B 1 274 ? -18.172 -3.793 15.289 1 98.75 274 THR B N 1
ATOM 4834 C CA . THR B 1 274 ? -18.516 -2.793 14.289 1 98.75 274 THR B CA 1
ATOM 4835 C C . THR B 1 274 ? -20.031 -2.721 14.094 1 98.75 274 THR B C 1
ATOM 4837 O O . THR B 1 274 ? -20.734 -3.715 14.289 1 98.75 274 THR B O 1
ATOM 4840 N N . GLN B 1 275 ? -20.547 -1.601 13.805 1 98.69 275 GLN B N 1
ATOM 4841 C CA . GLN B 1 275 ? -21.938 -1.374 13.414 1 98.69 275 GLN B CA 1
ATOM 4842 C C . GLN B 1 275 ? -22.031 -0.439 12.211 1 98.69 275 GLN B C 1
ATOM 4844 O O . GLN B 1 275 ? -21.484 0.666 12.234 1 98.69 275 GLN B O 1
ATOM 4849 N N . GLY B 1 276 ? -22.734 -0.917 11.211 1 98.75 276 GLY B N 1
ATOM 4850 C CA . GLY B 1 276 ? -22.938 -0.05 10.062 1 98.75 276 GLY B CA 1
ATOM 4851 C C . GLY B 1 276 ? -22.125 -0.452 8.852 1 98.75 276 GLY B C 1
ATOM 4852 O O . GLY B 1 276 ? -22.016 0.308 7.887 1 98.75 276 GLY B O 1
ATOM 4853 N N . LEU B 1 277 ? -21.5 -1.542 8.859 1 98.69 277 LEU B N 1
ATOM 4854 C CA . LEU B 1 277 ? -20.812 -2.125 7.715 1 98.69 277 LEU B CA 1
ATOM 4855 C C . LEU B 1 277 ? -21.641 -3.242 7.09 1 98.69 277 LEU B C 1
ATOM 4857 O O . LEU B 1 277 ? -22.531 -3.791 7.738 1 98.69 277 LEU B O 1
ATOM 4861 N N . LYS B 1 278 ? -21.359 -3.518 5.816 1 97.88 278 LYS B N 1
ATOM 4862 C CA . LYS B 1 278 ? -22.047 -4.645 5.18 1 97.88 278 LYS B CA 1
ATOM 4863 C C . LYS B 1 278 ? -21.828 -5.934 5.973 1 97.88 278 LYS B C 1
ATOM 4865 O O . LYS B 1 278 ? -22.766 -6.711 6.172 1 97.88 278 LYS B O 1
ATOM 4870 N N . TRP B 1 279 ? -20.609 -6.156 6.383 1 97.25 279 TRP B N 1
ATOM 4871 C CA . TRP B 1 279 ? -20.281 -7.254 7.281 1 97.25 279 TRP B CA 1
ATOM 4872 C C . TRP B 1 279 ? -19.797 -6.727 8.633 1 97.25 279 TRP B C 1
ATOM 4874 O O . TRP B 1 279 ? -18.625 -6.387 8.789 1 97.25 279 TRP B O 1
ATOM 4884 N N . ASP B 1 280 ? -20.688 -6.68 9.555 1 98.31 280 ASP B N 1
ATOM 4885 C CA . ASP B 1 280 ? -20.359 -6.316 10.93 1 98.31 280 ASP B CA 1
ATOM 4886 C C . ASP B 1 280 ? -19.797 -7.508 11.695 1 98.31 280 ASP B C 1
ATOM 4888 O O . ASP B 1 280 ? -20.25 -8.641 11.516 1 98.31 280 ASP B O 1
ATOM 4892 N N . VAL B 1 281 ? -18.828 -7.176 12.523 1 98.19 281 VAL B N 1
ATOM 4893 C CA . VAL B 1 281 ? -18.188 -8.258 13.266 1 98.19 281 VAL B CA 1
ATOM 4894 C C . VAL B 1 281 ? -18.188 -7.938 14.758 1 98.19 281 VAL B C 1
ATOM 4896 O O . VAL B 1 281 ? -18.312 -6.773 15.148 1 98.19 281 VAL B O 1
ATOM 4899 N N . THR B 1 282 ? -18.109 -8.953 15.602 1 97.94 282 THR B N 1
ATOM 4900 C CA . THR B 1 282 ? -17.922 -8.883 17.047 1 97.94 282 THR B CA 1
ATOM 4901 C C . THR B 1 282 ? -16.828 -9.844 17.5 1 97.94 282 THR B C 1
ATOM 4903 O O . THR B 1 282 ? -16.781 -10.992 17.062 1 97.94 282 THR B O 1
ATOM 4906 N N . ASN B 1 283 ? -15.953 -9.336 18.297 1 98 283 ASN B N 1
ATOM 4907 C CA . ASN B 1 283 ? -14.844 -10.109 18.828 1 98 283 ASN B CA 1
ATOM 4908 C C . ASN B 1 283 ? -14.07 -10.836 17.734 1 98 283 ASN B C 1
ATOM 4910 O O . ASN B 1 283 ? -13.852 -12.039 17.812 1 98 283 ASN B O 1
ATOM 4914 N N . TRP B 1 284 ? -13.734 -10.117 16.75 1 97.88 284 TRP B N 1
ATOM 4915 C CA . TRP B 1 284 ? -13.102 -10.648 15.555 1 97.88 284 TRP B CA 1
ATOM 4916 C C . TRP B 1 284 ? -11.602 -10.406 15.578 1 97.88 284 TRP B C 1
ATOM 4918 O O . TRP B 1 284 ? -11.148 -9.266 15.492 1 97.88 284 TRP B O 1
ATOM 4928 N N . ASN B 1 285 ? -10.828 -11.477 15.766 1 98 285 ASN B N 1
ATOM 4929 C CA . ASN B 1 285 ? -9.375 -11.344 15.68 1 98 285 ASN B CA 1
ATOM 4930 C C . ASN B 1 285 ? -8.93 -11.016 14.258 1 98 285 ASN B C 1
ATOM 4932 O O . ASN B 1 285 ? -9.477 -11.555 13.297 1 98 285 ASN B O 1
ATOM 4936 N N . THR B 1 286 ? -8.016 -10.094 14.117 1 98.06 286 THR B N 1
ATOM 4937 C CA . THR B 1 286 ? -7.582 -9.656 12.789 1 98.06 286 THR B CA 1
ATOM 4938 C C . THR B 1 286 ? -6.074 -9.422 12.766 1 98.06 286 THR B C 1
ATOM 4940 O O . THR B 1 286 ? -5.5 -8.938 13.742 1 98.06 286 THR B O 1
ATOM 4943 N N . SER B 1 287 ? -5.383 -9.859 11.742 1 98.38 287 SER B N 1
ATOM 4944 C CA . SER B 1 287 ? -3.957 -9.641 11.523 1 98.38 287 SER B CA 1
ATOM 4945 C C . SER B 1 287 ? -3.576 -9.891 10.07 1 98.38 287 SER B C 1
ATOM 4947 O O . SER B 1 287 ? -4.23 -10.672 9.375 1 98.38 287 SER B O 1
ATOM 4949 N N . VAL B 1 288 ? -2.551 -9.258 9.633 1 98.38 288 VAL B N 1
ATOM 4950 C CA . VAL B 1 288 ? -2.051 -9.445 8.273 1 98.38 288 VAL B CA 1
ATOM 4951 C C . VAL B 1 288 ? -1.443 -10.844 8.133 1 98.38 288 VAL B C 1
ATOM 4953 O O . VAL B 1 288 ? -1.683 -11.531 7.145 1 98.38 288 VAL B O 1
ATOM 4956 N N . SER B 1 289 ? -0.726 -11.312 9.141 1 97.31 289 SER B N 1
ATOM 4957 C CA . SER B 1 289 ? 0.015 -12.562 9.086 1 97.31 289 SER B CA 1
ATOM 4958 C C . SER B 1 289 ? -0.929 -13.758 9.016 1 97.31 289 SER B C 1
ATOM 4960 O O . SER B 1 289 ? -0.591 -14.797 8.438 1 97.31 289 SER B O 1
ATOM 4962 N N . SER B 1 290 ? -2.146 -13.641 9.633 1 95.81 290 SER B N 1
ATOM 4963 C CA . SER B 1 290 ? -3.104 -14.742 9.609 1 95.81 290 SER B CA 1
ATOM 4964 C C . SER B 1 290 ? -4.004 -14.672 8.383 1 95.81 290 SER B C 1
ATOM 4966 O O . SER B 1 290 ? -4.742 -15.617 8.086 1 95.81 290 SER B O 1
ATOM 4968 N N . GLY B 1 291 ? -3.963 -13.562 7.754 1 95.12 291 GLY B N 1
ATOM 4969 C CA . GLY B 1 291 ? -4.789 -13.383 6.57 1 95.12 291 GLY B CA 1
ATOM 4970 C C . GLY B 1 291 ? -6.191 -12.906 6.887 1 95.12 291 GLY B C 1
ATOM 4971 O O . GLY B 1 291 ? -6.973 -12.609 5.977 1 95.12 291 GLY B O 1
ATOM 4972 N N . LYS B 1 292 ? -6.523 -12.883 8.133 1 95.25 292 LYS B N 1
ATOM 4973 C CA . LYS B 1 292 ? -7.855 -12.445 8.547 1 95.25 292 LYS B CA 1
ATOM 4974 C C . LYS B 1 292 ? -7.938 -10.922 8.617 1 95.25 292 LYS B C 1
ATOM 4976 O O . LYS B 1 292 ? -7.695 -10.328 9.664 1 95.25 292 LYS B O 1
ATOM 4981 N N . VAL B 1 293 ? -8.242 -10.281 7.484 1 96.69 293 VAL B N 1
ATOM 4982 C CA . VAL B 1 293 ? -8.312 -8.828 7.344 1 96.69 293 VAL B CA 1
ATOM 4983 C C . VAL B 1 293 ? -9.656 -8.438 6.727 1 96.69 293 VAL B C 1
ATOM 4985 O O . VAL B 1 293 ? -10.148 -9.109 5.824 1 96.69 293 VAL B O 1
ATOM 4988 N N . SER B 1 294 ? -10.281 -7.449 7.25 1 96.44 294 SER B N 1
ATOM 4989 C CA . SER B 1 294 ? -11.523 -6.941 6.672 1 96.44 294 SER B CA 1
ATOM 4990 C C . SER B 1 294 ? -11.25 -6.086 5.438 1 96.44 294 SER B C 1
ATOM 4992 O O . SER B 1 294 ? -10.945 -4.898 5.555 1 96.44 294 SER B O 1
ATOM 4994 N N . SER B 1 295 ? -11.242 -6.664 4.305 1 94.5 295 SER B N 1
ATOM 4995 C CA . SER B 1 295 ? -11.141 -5.977 3.02 1 94.5 295 SER B CA 1
ATOM 4996 C C . SER B 1 295 ? -12.445 -6.082 2.234 1 94.5 295 SER B C 1
ATOM 4998 O O . SER B 1 295 ? -13.266 -6.961 2.502 1 94.5 295 SER B O 1
ATOM 5000 N N . SER B 1 296 ? -12.672 -5.16 1.346 1 91.88 296 SER B N 1
ATOM 5001 C CA . SER B 1 296 ? -13.82 -5.148 0.449 1 91.88 296 SER B CA 1
ATOM 5002 C C . SER B 1 296 ? -15.133 -5.055 1.229 1 91.88 296 SER B C 1
ATOM 5004 O O . SER B 1 296 ? -16.141 -5.645 0.835 1 91.88 296 SER B O 1
ATOM 5006 N N . ASN B 1 297 ? -15.055 -4.48 2.443 1 96.5 297 ASN B N 1
ATOM 5007 C CA . ASN B 1 297 ? -16.281 -4.129 3.164 1 96.5 297 ASN B CA 1
ATOM 5008 C C . ASN B 1 297 ? -16.891 -2.832 2.637 1 96.5 297 ASN B C 1
ATOM 5010 O O . ASN B 1 297 ? -16.438 -2.301 1.62 1 96.5 297 ASN B O 1
ATOM 5014 N N . ARG B 1 298 ? -17.953 -2.377 3.197 1 96.94 298 ARG B N 1
ATOM 5015 C CA . ARG B 1 298 ? -18.5 -1.091 2.787 1 96.94 298 ARG B CA 1
ATOM 5016 C C . ARG B 1 298 ? -19.484 -0.558 3.83 1 96.94 298 ARG B C 1
ATOM 5018 O O . ARG B 1 298 ? -20.031 -1.325 4.621 1 96.94 298 ARG B O 1
ATOM 5025 N N . PHE B 1 299 ? -19.641 0.74 3.807 1 98.5 299 PHE B N 1
ATOM 5026 C CA . PHE B 1 299 ? -20.547 1.411 4.727 1 98.5 299 PHE B CA 1
ATOM 5027 C C . PHE B 1 299 ? -22 1.189 4.312 1 98.5 299 PHE B C 1
ATOM 5029 O O . PHE B 1 299 ? -22.391 1.539 3.195 1 98.5 299 PHE B O 1
ATOM 5036 N N . VAL B 1 300 ? -22.781 0.629 5.184 1 98.62 300 VAL B N 1
ATOM 5037 C CA . VAL B 1 300 ? -24.203 0.478 4.898 1 98.62 300 VAL B CA 1
ATOM 5038 C C . VAL B 1 300 ? -25.016 1.325 5.875 1 98.62 300 VAL B C 1
ATOM 5040 O O . VAL B 1 300 ? -26.219 1.521 5.684 1 98.62 300 VAL B O 1
ATOM 5043 N N . GLY B 1 301 ? -24.359 1.8 7.012 1 98.62 301 GLY B N 1
ATOM 5044 C CA . GLY B 1 301 ? -25.016 2.801 7.828 1 98.62 301 GLY B CA 1
ATOM 5045 C C . GLY B 1 301 ? -25.406 4.043 7.051 1 98.62 301 GLY B C 1
ATOM 5046 O O . GLY B 1 301 ? -24.625 4.562 6.262 1 98.62 301 GLY B O 1
ATOM 5047 N N . ILE B 1 302 ? -26.562 4.547 7.27 1 98.19 302 ILE B N 1
ATOM 5048 C CA . ILE B 1 302 ? -27.109 5.633 6.473 1 98.19 302 ILE B CA 1
ATOM 5049 C C . ILE B 1 302 ? -26.281 6.902 6.676 1 98.19 302 ILE B C 1
ATOM 5051 O O . ILE B 1 302 ? -25.984 7.613 5.715 1 98.19 302 ILE B O 1
ATOM 5055 N N . ASP B 1 303 ? -25.906 7.207 7.938 1 97.69 303 ASP B N 1
ATOM 5056 C CA . ASP B 1 303 ? -25.188 8.453 8.18 1 97.69 303 ASP B CA 1
ATOM 5057 C C . ASP B 1 303 ? -24.062 8.25 9.195 1 97.69 303 ASP B C 1
ATOM 5059 O O . ASP B 1 303 ? -23.641 9.203 9.852 1 97.69 303 ASP B O 1
ATOM 5063 N N . GLY B 1 304 ? -23.672 6.93 9.281 1 98.12 304 GLY B N 1
ATOM 5064 C CA . GLY B 1 304 ? -22.594 6.707 10.234 1 98.12 304 GLY B CA 1
ATOM 5065 C C . GLY B 1 304 ? -22.156 5.258 10.32 1 98.12 304 GLY B C 1
ATOM 5066 O O . GLY B 1 304 ? -22.797 4.379 9.727 1 98.12 304 GLY B O 1
ATOM 5067 N N . CYS B 1 305 ? -21.094 5.004 11 1 98.75 305 CYS B N 1
ATOM 5068 C CA . CYS B 1 305 ? -20.5 3.691 11.242 1 98.75 305 CYS B CA 1
ATOM 5069 C C . CYS B 1 305 ? -19.734 3.674 12.555 1 98.75 305 CYS B C 1
ATOM 5071 O O . CYS B 1 305 ? -18.953 4.59 12.836 1 98.75 305 CYS B O 1
ATOM 5073 N N . PHE B 1 306 ? -20.016 2.719 13.375 1 98.88 306 PHE B N 1
ATOM 5074 C CA . PHE B 1 306 ? -19.328 2.578 14.648 1 98.88 306 PHE B CA 1
ATOM 5075 C C . PHE B 1 306 ? -18.234 1.515 14.562 1 98.88 306 PHE B C 1
ATOM 5077 O O . PHE B 1 306 ? -18.484 0.403 14.094 1 98.88 306 PHE B O 1
ATOM 5084 N N . ILE B 1 307 ? -17.031 1.824 14.945 1 98.88 307 ILE B N 1
ATOM 5085 C CA . ILE B 1 307 ? -15.883 0.915 14.938 1 98.88 307 ILE B CA 1
ATOM 5086 C C . ILE B 1 307 ? -15.203 0.936 16.297 1 98.88 307 ILE B C 1
ATOM 5088 O O . ILE B 1 307 ? -14.781 1.993 16.781 1 98.88 307 ILE B O 1
ATOM 5092 N N . ASN B 1 308 ? -15.141 -0.159 16.938 1 98.75 308 ASN B N 1
ATOM 5093 C CA . ASN B 1 308 ? -14.438 -0.334 18.203 1 98.75 308 ASN B CA 1
ATOM 5094 C C . ASN B 1 308 ? -13.398 -1.449 18.109 1 98.75 308 ASN B C 1
ATOM 5096 O O . ASN B 1 308 ? -13.75 -2.619 17.969 1 98.75 308 ASN B O 1
ATOM 5100 N N . CYS B 1 309 ? -12.141 -1.088 18.219 1 98.31 309 CYS B N 1
ATOM 5101 C CA . CYS B 1 309 ? -11.039 -2.039 18.141 1 98.31 309 CYS B CA 1
ATOM 5102 C C . CYS B 1 309 ? -10.18 -1.974 19.406 1 98.31 309 CYS B C 1
ATOM 5104 O O . CYS B 1 309 ? -10.117 -0.937 20.062 1 98.31 309 CYS B O 1
ATOM 5106 N N . LYS B 1 310 ? -9.555 -3.082 19.734 1 98.25 310 LYS B N 1
ATOM 5107 C CA . LYS B 1 310 ? -8.641 -3.145 20.875 1 98.25 310 LYS B CA 1
ATOM 5108 C C . LYS B 1 310 ? -7.477 -2.176 20.688 1 98.25 310 LYS B C 1
ATOM 5110 O O . LYS B 1 310 ? -7.047 -1.529 21.656 1 98.25 310 LYS B O 1
ATOM 5115 N N . ASP B 1 311 ? -6.887 -2.094 19.531 1 98.38 311 ASP B N 1
ATOM 5116 C CA . ASP B 1 311 ? -5.816 -1.181 19.141 1 98.38 311 ASP B CA 1
ATOM 5117 C C . ASP B 1 311 ? -6.234 -0.322 17.938 1 98.38 311 ASP B C 1
ATOM 5119 O O . ASP B 1 311 ? -7.16 -0.677 17.203 1 98.38 311 ASP B O 1
ATOM 5123 N N . SER B 1 312 ? -5.582 0.844 17.781 1 98.44 312 SER B N 1
ATOM 5124 C CA . SER B 1 312 ? -5.875 1.674 16.609 1 98.44 312 SER B CA 1
ATOM 5125 C C . SER B 1 312 ? -5.688 0.892 15.312 1 98.44 312 SER B C 1
ATOM 5127 O O . SER B 1 312 ? -4.785 0.058 15.211 1 98.44 312 SER B O 1
ATOM 5129 N N . ILE B 1 313 ? -6.543 1.166 14.352 1 98.81 313 ILE B N 1
ATOM 5130 C CA . ILE B 1 313 ? -6.543 0.374 13.125 1 98.81 313 ILE B CA 1
ATOM 5131 C C . ILE B 1 313 ? -6.664 1.296 11.914 1 98.81 313 ILE B C 1
ATOM 5133 O O . ILE B 1 313 ? -7.332 2.332 11.984 1 98.81 313 ILE B O 1
ATOM 5137 N N . VAL B 1 314 ? -5.98 0.978 10.844 1 98.94 314 VAL B N 1
ATOM 5138 C CA . VAL B 1 314 ? -6.023 1.789 9.633 1 98.94 314 VAL B CA 1
ATOM 5139 C C . VAL B 1 314 ? -7.328 1.53 8.883 1 98.94 314 VAL B C 1
ATOM 5141 O O . VAL B 1 314 ? -7.73 0.378 8.703 1 98.94 314 VAL B O 1
ATOM 5144 N N . LEU B 1 315 ? -8 2.564 8.516 1 98.94 315 LEU B N 1
ATOM 5145 C CA . LEU B 1 315 ? -9.195 2.498 7.68 1 98.94 315 LEU B CA 1
ATOM 5146 C C . LEU B 1 315 ? -8.938 3.123 6.312 1 98.94 315 LEU B C 1
ATOM 5148 O O . LEU B 1 315 ? -8.367 4.211 6.219 1 98.94 315 LEU B O 1
ATOM 5152 N N . ASN B 1 316 ? -9.203 2.416 5.281 1 98.81 316 ASN B N 1
ATOM 5153 C CA . ASN B 1 316 ? -9.297 3.047 3.969 1 98.81 316 ASN B CA 1
ATOM 5154 C C . ASN B 1 316 ? -10.742 3.145 3.494 1 98.81 316 ASN B C 1
ATOM 5156 O O . ASN B 1 316 ? -11.555 2.266 3.787 1 98.81 316 ASN B O 1
ATOM 5160 N N . ILE B 1 317 ? -11.062 4.152 2.803 1 98.75 317 ILE B N 1
ATOM 5161 C CA . ILE B 1 317 ? -12.359 4.363 2.17 1 98.75 317 ILE B CA 1
ATOM 5162 C C . ILE B 1 317 ? -12.164 4.645 0.681 1 98.75 317 ILE B C 1
ATOM 5164 O O . ILE B 1 317 ? -11.477 5.594 0.306 1 98.75 317 ILE B O 1
ATOM 5168 N N . GLU B 1 318 ? -12.727 3.76 -0.143 1 98.12 318 GLU B N 1
ATOM 5169 C CA . GLU B 1 318 ? -12.719 4.02 -1.579 1 98.12 318 GLU B CA 1
ATOM 5170 C C . GLU B 1 318 ? -13.469 5.305 -1.911 1 98.12 318 GLU B C 1
ATOM 5172 O O . GLU B 1 318 ? -14.555 5.551 -1.384 1 98.12 318 GLU B O 1
ATOM 5177 N N . ILE B 1 319 ? -12.891 6.121 -2.773 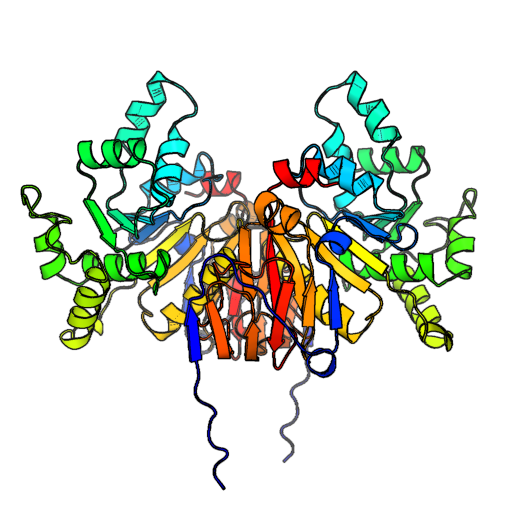1 97.31 319 ILE B N 1
ATOM 5178 C CA . ILE B 1 319 ? -13.523 7.387 -3.135 1 97.31 319 ILE B CA 1
ATOM 5179 C C . ILE B 1 319 ? -13.773 7.426 -4.641 1 97.31 319 ILE B C 1
ATOM 5181 O O . ILE B 1 319 ? -13.031 6.812 -5.414 1 97.31 319 ILE B O 1
ATOM 5185 N N . PHE B 1 320 ? -14.758 8.148 -5.004 1 96.31 320 PHE B N 1
ATOM 5186 C CA . PHE B 1 320 ? -15.062 8.414 -6.402 1 96.31 320 PHE B CA 1
ATOM 5187 C C . PHE B 1 320 ? -14.75 9.859 -6.766 1 96.31 320 PHE B C 1
ATOM 5189 O O . PHE B 1 320 ? -15.562 10.758 -6.52 1 96.31 320 PHE B O 1
ATOM 5196 N N . LYS B 1 321 ? -13.664 10.062 -7.422 1 94.06 321 LYS B N 1
ATOM 5197 C CA . LYS B 1 321 ? -13.07 11.375 -7.645 1 94.06 321 LYS B CA 1
ATOM 5198 C C . LYS B 1 321 ? -14.055 12.32 -8.305 1 94.06 321 LYS B C 1
ATOM 5200 O O . LYS B 1 321 ? -14.188 13.477 -7.898 1 94.06 321 LYS B O 1
ATOM 5205 N N . ASP B 1 322 ? -14.781 11.852 -9.281 1 92.81 322 ASP B N 1
ATOM 5206 C CA . ASP B 1 322 ? -15.688 12.703 -10.047 1 92.81 322 ASP B CA 1
ATOM 5207 C C . ASP B 1 322 ? -16.844 13.195 -9.18 1 92.81 322 ASP B C 1
ATOM 5209 O O . ASP B 1 322 ? -17.281 14.336 -9.305 1 92.81 322 ASP B O 1
ATOM 5213 N N . LYS B 1 323 ? -17.25 12.336 -8.305 1 94.62 323 LYS B N 1
ATOM 5214 C CA . LYS B 1 323 ? -18.359 12.703 -7.422 1 94.62 323 LYS B CA 1
ATOM 5215 C C . LYS B 1 323 ? -17.875 13.578 -6.27 1 94.62 323 LYS B C 1
ATOM 5217 O O . LYS B 1 323 ? -18.625 14.422 -5.77 1 94.62 323 LYS B O 1
ATOM 5222 N N . LEU B 1 324 ? -16.641 13.367 -5.891 1 95 324 LEU B N 1
ATOM 5223 C CA . LEU B 1 324 ? -16.062 14.141 -4.793 1 95 324 LEU B CA 1
ATOM 5224 C C . LEU B 1 324 ? -15.867 15.594 -5.199 1 95 324 LEU B C 1
ATOM 5226 O O . LEU B 1 324 ? -16 16.5 -4.367 1 95 324 LEU B O 1
ATOM 5230 N N . ILE B 1 325 ? -15.602 15.812 -6.449 1 92.62 325 ILE B N 1
ATOM 5231 C CA . ILE B 1 325 ? -15.422 17.172 -6.953 1 92.62 325 ILE B CA 1
ATOM 5232 C C . ILE B 1 325 ? -16.703 17.969 -6.738 1 92.62 325 ILE B C 1
ATOM 5234 O O . ILE B 1 325 ? -16.641 19.125 -6.309 1 92.62 325 ILE B O 1
ATOM 5238 N N . ASP B 1 326 ? -17.828 17.312 -6.969 1 89.94 326 ASP B N 1
ATOM 5239 C CA . ASP B 1 326 ? -19.109 17.969 -6.828 1 89.94 326 ASP B CA 1
ATOM 5240 C C . ASP B 1 326 ? -19.422 18.266 -5.363 1 89.94 326 ASP B C 1
ATOM 5242 O O . ASP B 1 326 ? -20.125 19.219 -5.055 1 89.94 326 ASP B O 1
ATOM 5246 N N . PHE B 1 327 ? -18.844 17.453 -4.574 1 89.25 327 PHE B N 1
ATOM 5247 C CA . PHE B 1 327 ? -19.062 17.594 -3.137 1 89.25 327 PHE B CA 1
ATOM 5248 C C . PHE B 1 327 ? -18.25 18.75 -2.574 1 89.25 327 PHE B C 1
ATOM 5250 O O . PHE B 1 327 ? -18.672 19.406 -1.616 1 89.25 327 PHE B O 1
ATOM 5257 N N . MET B 1 328 ? -17.125 19 -3.084 1 88.88 328 MET B N 1
ATOM 5258 C CA . MET B 1 328 ? -16.188 19.984 -2.543 1 88.88 328 MET B CA 1
ATOM 5259 C C . MET B 1 328 ? -16.703 21.406 -2.729 1 88.88 328 MET B C 1
ATOM 5261 O O . MET B 1 328 ? -16.453 22.281 -1.9 1 88.88 328 MET B O 1
#

Secondary structure (DSSP, 8-state):
--------EEEEPPSSB-----GGG-SEEEEHHHHHS-SSGGGEEEEE-SS----THHHHHHHHH-SEEEEETTHHHHHHHHT-SSHHHHHHHHHHS--SEEEE--SSS-HHHHHHHHHTT-EEEE---SSS-HHHHHHHHHHHHHH-HHHHHHHH-TT---GGGG--TTTHHHHHHHHHHHH-GGGGGPPPEEEEEESSSSSSHHHHHHHHHHHHHHHHH-TTEEEEEE-SSEEEEEE-SS-EEEE--HHHHHHTEEEEEEE-TTSSEEEEEEESBSEEEEEEEE-TTT---EEEEEB-BSSEEEEEESS-EEEEEEE-HHHHHHH-/--------EEEEPPSSB-----GGG-SEEEEHHHHHS-SSGGGEEEEE-SS----THHHHHHHHH-SEEEEETTHHHHHHHHT-SSHHHHHHHHHHS--SEEEE--SSS-HHHHHHHHHTT-EEEE---SSS-HHHHHHHHHHHHHH-HHHHHHHH-TT---GGGG--TTTHHHHHHHHHHHH-GGGGGPPPEEEEEESSSSSSHHHHHHHHHHHHHHHHH-TTEEEEEE-SSEEEEEE-SS-EEEE--HHHHHHTEEEEEEE-TTSSEEEEEEESBSEEEEEEEE-TTT---EEEEEB-BSSEEEEEESS-EEEEEEE-HHHHHHH-

Radius of gyration: 25.74 Å; Cα contacts (8 Å, |Δi|>4): 1419; chains: 2; bounding box: 61×78×73 Å

Nearest PDB structures (foldseek):
  1ig0-assembly1_A  TM=9.687E-01  e=1.687E-47  Saccharomyces cerevisiae
  2hh9-assembly1_B  TM=8.936E-01  e=1.039E-32  Candida albicans
  2g9z-assembly1_B  TM=8.953E-01  e=1.581E-31  Candida albicans
  2hh9-assembly1_A  TM=8.856E-01  e=8.126E-32  Candida albicans
  3l8m-assembly1_B-4  TM=6.868E-01  e=2.789E-07  Staphylococcus saprophyticus subsp. saprophyticus ATCC 15305 = NCTC 7292

Organism: Naumovozyma dairenensis (strain ATCC 10597 / BCRC 20456 / CBS 421 / NBRC 0211 / NRRL Y-12639) (NCBI:txid1071378)

Foldseek 3Di:
DPPPLPDKDKDFDPLADADDDDPQQADAEAAPLCLQAPPDQVQEEEEFEQAADPLQVSVVVSLVRHDAYEYQQNSLVNLLVSLPDDPPRSVVVSLVRAGQEYEEQNPNPDPVSVVVNVVSQRQYAAANAPVDGSVVLVVLLSCCVQQPPVSVVLSVVSPPPDDRSPADNHCRSVVVSVVCVVPPPPLVDDAAHSYEYEDQADPDHVSVVVVVVVLVVCVPVPVSYFYWYDYNWKIKHKDFARKYKYWAALVCQVFWWAFKWWAASVAWWFWQWKDFKSMIMHRHTDGVVVVRTGGRIGGNYRTIMMTHIRGMTMMMITTDSVRVSVVD/DPPPLPDKDKDFDPLADADDDDPVQADAEDAPLCLQAPPDQVQEEEEFEQAADPLQVSVVVSLVRHDAYEYQQNSLVNLLVSLPDDPPRSVVVSLVRAGQEYEEQNPNPDPVSVVVNVVSQRQYAAANAPVDGSVVLVVLLSCCVVQPPVSVVLSVVSPPPDDRSPADNHCRSVVVSVVCVVPPPPLVDDAAHSYEYEDQADPDHVSVVVVVVVLVVCVPPPVSYFYWYDYNWKIKHKDFARKYKYFYALCCQVFWWAFKWWAASVAWWFWQWKDFKSMIMHRHTDGVVVVRTGGRIGGNYRTIMMTHIRGMTMMMITTDSVRVSVVD

Sequence (656 aa):
MVAEEEEEKCIENPERINIQVPENKFKTRINVENILKPMDPTHSVLLILNQEIKLKDLFLEIWNTHHIRVCADGGANRLYEYFQDDEDEDEVERSLHLPDYIIGDLDSLKMEVRKYYEDKGVVIIQQNTQYSTDFTKTVNLVSLHYFSTKFKDIIAVQNSTAKNHGIGIECGIHDLYNELMKNGDSVMKFNKINLLALGGIGGRFDQSIHSITQLYILEQTDKYFELAYLTETDLIFLVPAGGTLLTYSENFRNECIGNCGLLPLGGMTKIIETQGLKWDVTNWNTSVSSGKVSSSNRFVGIDGCFINCKDSIVLNIEIFKDKLIDFMMVAEEEEEKCIENPERINIQVPENKFKTRINVENILKPMDPTHSVLLILNQEIKLKDLFLEIWNTHHIRVCADGGANRLYEYFQDDEDEDEVERSLHLPDYIIGDLDSLKMEVRKYYEDKGVVIIQQNTQYSTDFTKTVNLVSLHYFSTKFKDIIAVQNSTAKNHGIGIECGIHDLYNELMKNGDSVMKFNKINLLALGGIGGRFDQSIHSITQLYILEQTDKYFELAYLTETDLIFLVPAGGTLLTYSENFRNECIGNCGLLPLGGMTKIIETQGLKWDVTNWNTSVSSGKVSSSNRFVGIDGCFINCKDSIVLNIEIFKDKLIDFM

InterPro domains:
  IPR006282 Thiamin pyrophosphokinase [cd07995] (45-285)
  IPR007371 Thiamin pyrophosphokinase, catalytic domain [PF04263] (61-221)
  IPR007373 Thiamin pyrophosphokinase, thiamin-binding domain [PF04265] (259-313)
  IPR007373 Thiamin pyrophosphokinase, thiamin-binding domain [SM00983] (242-315)
  IPR016966 Thiamin pyrophosphokinase, eukaryotic [PIRSF031057] (8-323)
  IPR036371 Thiamin pyrophosphokinase, thiamin-binding domain superfamily [SSF63862] (234-326)
  IPR036759 Thiamin pyrophosphokinase, catalytic domain superfamily [G3DSA:3.40.50.10240] (42-232)
  IPR036759 Thiamin pyrophosphokinase, catalytic domain superfamily [SSF63999] (10-225)

Solvent-accessible surface area (backbone atoms only — not comparable to full-atom values): 33607 Å² total; per-residue (Å²): 129,79,76,73,78,73,70,64,46,76,46,80,49,63,80,65,41,86,75,86,76,61,74,88,62,36,78,42,76,44,52,60,59,40,68,72,49,44,86,56,31,88,40,21,34,36,37,31,26,65,31,78,75,75,51,68,71,40,46,57,54,45,55,72,47,31,62,41,34,35,18,30,27,30,8,46,46,30,59,58,53,63,37,58,80,55,76,78,73,18,56,61,54,44,69,72,62,66,49,59,35,34,34,22,61,48,81,68,36,47,68,71,55,50,51,52,39,50,75,71,66,39,46,60,42,51,28,57,47,82,91,53,51,44,67,56,57,46,54,35,44,52,49,31,63,77,71,29,69,67,51,46,53,39,65,64,48,69,86,49,85,41,64,50,58,70,43,47,48,48,53,27,58,57,52,52,36,51,50,48,62,69,71,36,79,64,64,76,69,56,66,64,28,44,32,37,32,32,34,45,53,58,65,51,62,35,53,22,52,51,49,54,13,49,51,43,36,32,62,72,77,40,62,38,50,50,59,33,37,45,47,76,39,28,40,34,36,66,43,60,44,60,13,27,37,38,34,45,53,48,66,49,54,72,57,25,41,54,40,24,17,53,39,35,53,56,19,70,43,35,36,51,35,42,44,29,34,32,65,20,35,28,46,34,71,29,17,35,45,77,46,43,57,50,45,80,35,30,75,12,20,46,50,33,34,39,43,24,26,72,47,54,30,37,35,36,34,28,43,36,60,76,45,41,48,75,69,103,130,79,76,74,79,73,72,66,46,76,46,78,49,64,80,66,40,86,73,86,76,61,74,88,63,37,76,42,76,45,52,60,58,39,68,72,48,43,88,56,31,89,39,21,34,36,36,30,28,66,32,77,75,73,51,67,71,40,45,56,53,45,56,72,46,30,62,41,34,36,18,31,27,31,8,46,47,31,59,57,52,66,37,57,79,57,77,79,71,19,54,60,53,43,68,72,63,66,50,59,32,36,34,22,60,48,81,68,37,47,67,71,56,49,51,52,41,50,75,73,65,38,46,59,41,51,30,58,46,82,89,52,51,45,66,56,56,46,54,35,44,52,51,31,62,77,72,29,68,68,50,47,52,38,65,64,48,68,87,49,86,43,65,50,58,70,42,46,48,46,54,27,58,56,53,53,37,51,50,49,61,71,70,36,79,65,65,76,70,59,68,64,29,43,33,36,32,32,35,46,54,58,65,52,61,35,54,23,52,50,48,55,12,47,51,42,38,32,62,73,75,40,62,37,52,50,56,33,37,46,47,73,37,29,41,34,35,66,44,59,44,61,11,28,38,39,32,44,52,50,66,50,54,72,57,26,41,54,42,24,18,54,39,34,52,56,19,70,42,34,35,51,35,42,44,30,34,32,64,20,36,26,46,33,70,30,18,35,44,77,47,42,57,50,46,80,35,31,74,12,20,48,49,35,34,38,43,25,28,71,48,54,30,38,34,37,35,29,43,35,59,76,45,40,48,74,69,103

pLDDT: mean 92.37, std 11.51, range [27.78, 98.94]